Protein AF-A0A7J4EMF1-F1 (afdb_monomer_lite)

Foldseek 3Di:
DQQWDDQLLLLVLLQVLCVVLVKHKDAQPDQVNDGFGIWIDDPHAIATEHEEEEDPVVQVVSVVSQVVVCVSVVHQWYKYWYHYNVRGRDPADSVRSSCCSQAPFTFMATGHQQDGATDRGGNSVVSVVVSVSVVVVDGDDHDPVRVVVVLLVQLVVQLVVVVVVVVVVNCPVLLCVQPVCLPVVLVVDPDDPVRSVVVSVVSSSVSSSVSSNVVSVVVVVLVLCVVVLVDLLVVLVVVVVVVVVVDPDDPVVVQVSLQCSFAPAGAEEDLDLVSQLSVQVSSCVVDVVHDHQAGRTKNDPLLCVLVDPALQVFDKFAKFDPDDDPPVPPDDDPDPDRDRGIGDQHNVGIHHMDTQHAHLEEEDEWDQDQLVPDDPVVLVVLVVSVQQCQQANSRDGRVSSVLSSNVSRHDVNGYYHYDYDPCCVDDPNNVRNNVSCVVRHDDDDDDADDPDRDPCPVSPD

Radius of gyration: 28.95 Å; chains: 1; bounding box: 84×47×82 Å

Secondary structure (DSSP, 8-state):
------GGGGHHHHHHHHHHTT-EEEES--BTTB--SEEEEETTEEEEEEEEESSTHHHHHHHHHHHHHHHHHT--EEEEEEE-GGGGG----HHHHHHHHHHSEEEEEEESSS-EE--EEEHHHHHHHHHHHHHHT-PPPPPHHHHHHHHHHHHHHHHHHHHHHHTTTTTHHHHHHHHS-HHHHHHSS---HHHHHHHHHHHHHHHHHHHHHHHHHHHHHHHHHHTT-HHHHHHHHHHHHHHHHHS---HHHHHHHHHIIIIII--EEES-HHHHHHHHHHHHGGGTTS------EEE--GGGGGGSS-GGG-EEEPBP-------SS--S----------EEE-TTS-PPPEEE--EEEEEE------GGGS-HHHHHHHHH-TTTHHHH-TTS-HHHHHHHHHHHHEEEEEEEEE---GGGGSSSTTHHHHHHHHHH---------SS-S-TTGGG--

Sequence (461 aa):
MTEKITERALYAPIINYLEYQGFKGIQEVSIEKKYPDVVFWYESIKFIIQVKIGKHKKLLEGIVDAYEHAKLANTENIIVLLYPPEIRKSLIKAEDLKTFALECEIESIILTEYWKDSPKIKVQDLFKELRNKIERKEKEIPSLEFVVGTLRESISSISELLRGYASKGDIKDAINLVVRRFDLFLALGELDTKKKKKAEKKLQYAAIDLTSYLLVNQILFYHIYSALSKLLVSAYRRKFDLYKQIQKLDPRNIEKMHKKFVEEDLTGSDIMPFASHLTAVNLCAQTINVTTNFLRIAVFDSLDFSKYPNIKSGIPVNTFNKTIQSTLFKSAINNNELNELKGAVNSNGKGESFKIYRVDTLIMNPPFTDREKMPSDYREKLKEYSKLIPRCGGQINLWGYFLALADDLVKNNGKIGAVIPINIFRGSATEKIRNYILENYKIRYIVKTTKELGFSEDSAF

pLDDT: mean 79.55, std 15.08, range [25.73, 97.0]

Structure (mmCIF, N/CA/C/O backbone):
data_AF-A0A7J4EMF1-F1
#
_entry.id   AF-A0A7J4EMF1-F1
#
loop_
_atom_site.group_PDB
_atom_site.id
_atom_site.type_symbol
_atom_site.label_atom_id
_atom_site.label_alt_id
_atom_site.label_comp_id
_atom_site.label_asym_id
_atom_site.label_entity_id
_atom_site.label_seq_id
_atom_site.pdbx_PDB_ins_code
_atom_site.Cartn_x
_atom_site.Cartn_y
_atom_site.Cartn_z
_atom_site.occupancy
_atom_site.B_iso_or_equiv
_atom_site.auth_seq_id
_atom_site.auth_comp_id
_atom_site.auth_asym_id
_atom_site.auth_atom_id
_atom_site.pdbx_PDB_model_num
ATOM 1 N N . MET A 1 1 ? -38.058 -8.478 36.555 1.00 45.91 1 MET A N 1
ATOM 2 C CA . MET A 1 1 ? -37.161 -8.416 35.381 1.00 45.91 1 MET A CA 1
ATOM 3 C C . MET A 1 1 ? -36.917 -6.950 35.076 1.00 45.91 1 MET A C 1
ATOM 5 O O . MET A 1 1 ? -37.885 -6.208 35.045 1.00 45.91 1 MET A O 1
ATOM 9 N N . THR A 1 2 ? -35.665 -6.505 34.964 1.00 51.62 2 THR A N 1
ATOM 10 C CA . THR A 1 2 ? -35.352 -5.117 34.591 1.00 51.62 2 THR A CA 1
ATOM 11 C C . THR A 1 2 ? -35.288 -5.024 33.071 1.00 51.62 2 THR A C 1
ATOM 13 O O . THR A 1 2 ? -34.330 -5.492 32.459 1.00 51.62 2 THR A O 1
ATOM 16 N N . GLU A 1 3 ? -36.335 -4.474 32.461 1.00 62.16 3 GLU A N 1
ATOM 17 C CA . GLU A 1 3 ? -36.340 -4.127 31.039 1.00 62.16 3 GLU A CA 1
ATOM 18 C C . GLU A 1 3 ? -35.242 -3.084 30.780 1.00 62.16 3 GLU A C 1
ATOM 20 O O . GLU A 1 3 ? -35.089 -2.129 31.542 1.00 62.16 3 GLU A O 1
ATOM 25 N N . LYS A 1 4 ? -34.416 -3.303 29.753 1.00 69.44 4 LYS A N 1
ATOM 26 C CA . LYS A 1 4 ? -33.316 -2.405 29.377 1.00 69.44 4 LYS A CA 1
ATOM 27 C C . LYS A 1 4 ? -33.389 -2.108 27.893 1.00 69.44 4 LYS A C 1
ATOM 29 O O . LYS A 1 4 ? -33.519 -3.028 27.086 1.00 69.44 4 LYS A O 1
ATOM 34 N N . ILE A 1 5 ? -33.211 -0.840 27.540 1.00 75.88 5 ILE A N 1
ATOM 35 C CA . ILE A 1 5 ? -33.063 -0.430 26.146 1.00 75.88 5 ILE A CA 1
ATOM 36 C C . ILE A 1 5 ? -31.765 -1.028 25.594 1.00 75.88 5 ILE A C 1
ATOM 38 O O . ILE A 1 5 ? -30.694 -0.936 26.207 1.00 75.88 5 ILE A O 1
ATOM 42 N N . THR A 1 6 ? -31.885 -1.673 24.438 1.00 84.12 6 THR A N 1
ATOM 43 C CA . THR A 1 6 ? -30.765 -2.204 23.656 1.00 84.12 6 THR A CA 1
ATOM 44 C C . THR A 1 6 ? -30.587 -1.363 22.403 1.00 84.12 6 THR A C 1
ATOM 46 O O . THR A 1 6 ? -31.510 -0.668 21.987 1.00 84.12 6 THR A O 1
ATOM 49 N N . GLU A 1 7 ? -29.420 -1.455 21.774 1.00 84.62 7 GLU A N 1
ATOM 50 C CA . GLU A 1 7 ? -29.130 -0.811 20.493 1.00 84.62 7 GLU A CA 1
ATOM 51 C C . GLU A 1 7 ? -30.245 -1.076 19.463 1.00 84.62 7 GLU A C 1
ATOM 53 O O . GLU A 1 7 ? -30.740 -0.142 18.839 1.00 84.62 7 GLU A O 1
ATOM 58 N N . ARG A 1 8 ? -30.739 -2.321 19.388 1.00 84.56 8 ARG A N 1
ATOM 59 C CA . ARG A 1 8 ? -31.816 -2.739 18.473 1.00 84.56 8 ARG A CA 1
ATOM 60 C C . ARG A 1 8 ? -33.129 -1.989 18.654 1.00 84.56 8 ARG A C 1
ATOM 62 O O . ARG A 1 8 ? -33.849 -1.781 17.682 1.00 84.56 8 ARG A O 1
ATOM 69 N N . ALA A 1 9 ? -33.444 -1.572 19.878 1.00 84.06 9 ALA A N 1
ATOM 70 C CA . ALA A 1 9 ? -34.668 -0.823 20.149 1.00 84.06 9 ALA A CA 1
ATOM 71 C C . ALA A 1 9 ? -34.657 0.572 19.492 1.00 84.06 9 ALA A C 1
ATOM 73 O O . ALA A 1 9 ? -35.715 1.153 19.274 1.00 84.06 9 ALA A O 1
ATOM 74 N N . LEU A 1 10 ? -33.476 1.098 19.144 1.00 87.50 10 LEU A N 1
ATOM 75 C CA . LEU A 1 10 ? -33.309 2.419 18.533 1.00 87.50 10 LEU A CA 1
ATOM 76 C C . LEU A 1 10 ? -33.444 2.391 17.004 1.00 87.50 10 LEU A C 1
ATOM 78 O O . LEU A 1 10 ? -33.640 3.440 16.395 1.00 87.50 10 LEU A O 1
ATOM 82 N N . TYR A 1 11 ? -33.382 1.215 16.371 1.00 88.06 11 TYR A N 1
ATOM 83 C CA . TYR A 1 11 ? -33.340 1.106 14.908 1.00 88.06 11 TYR A CA 1
ATOM 84 C C . TYR A 1 11 ? -34.652 1.545 14.260 1.00 88.06 11 TYR A C 1
ATOM 86 O O . TYR A 1 11 ? -34.637 2.359 13.341 1.00 88.06 11 TYR A O 1
ATOM 94 N N . ALA A 1 12 ? -35.793 1.064 14.763 1.00 86.56 12 ALA A N 1
ATOM 95 C CA . ALA A 1 12 ? -37.096 1.392 14.187 1.00 86.56 12 ALA A CA 1
ATOM 96 C C . ALA A 1 12 ? -37.415 2.904 14.241 1.00 86.56 12 ALA A C 1
ATOM 98 O O . ALA A 1 12 ? -37.794 3.456 13.206 1.00 86.56 12 ALA A O 1
ATOM 99 N N . PRO A 1 13 ? -37.212 3.623 15.368 1.00 88.81 13 PRO A N 1
ATOM 100 C CA . PRO A 1 13 ? -37.339 5.082 15.394 1.00 88.81 13 PRO A CA 1
ATOM 101 C C . PRO A 1 13 ? -36.461 5.808 14.366 1.00 88.81 13 PRO A C 1
ATOM 103 O O . PRO A 1 13 ? -36.938 6.738 13.715 1.00 88.81 13 PRO A O 1
ATOM 106 N N . ILE A 1 14 ? -35.206 5.375 14.204 1.00 90.12 14 ILE A N 1
ATOM 107 C CA . ILE A 1 14 ? -34.255 5.967 13.255 1.00 90.12 14 ILE A CA 1
ATOM 108 C C . ILE A 1 14 ? -34.711 5.729 11.810 1.00 90.12 14 ILE A C 1
ATOM 110 O O . ILE A 1 14 ? -34.756 6.674 11.028 1.00 90.12 14 ILE A O 1
ATOM 114 N N . ILE A 1 15 ? -35.092 4.497 11.459 1.00 87.75 15 ILE A N 1
ATOM 115 C CA . ILE A 1 15 ? -35.541 4.132 10.105 1.00 87.75 15 ILE A CA 1
ATOM 116 C C . ILE A 1 15 ? -36.797 4.911 9.719 1.00 87.75 15 ILE A C 1
ATOM 118 O O . ILE A 1 15 ? -36.819 5.542 8.666 1.00 87.75 15 ILE A O 1
ATOM 122 N N . ASN A 1 16 ? -37.799 4.950 10.599 1.00 89.00 16 ASN A N 1
ATOM 123 C CA . ASN A 1 16 ? -39.033 5.698 10.349 1.00 89.00 16 ASN A CA 1
ATOM 124 C C . ASN A 1 16 ? -38.755 7.189 10.103 1.00 89.00 16 ASN A C 1
ATOM 126 O O . ASN A 1 16 ? -39.428 7.839 9.304 1.00 89.00 16 ASN A O 1
ATOM 130 N N . TYR A 1 17 ? -37.765 7.754 10.799 1.00 91.06 17 TYR A N 1
ATOM 131 C CA . TYR A 1 17 ? -37.377 9.144 10.602 1.00 91.06 17 TYR A CA 1
ATOM 132 C C . TYR A 1 17 ? -36.578 9.363 9.310 1.00 91.06 17 TYR A C 1
ATOM 134 O O . TYR A 1 17 ? -36.794 10.360 8.626 1.00 91.06 17 TYR A O 1
ATOM 142 N N . LEU A 1 18 ? -35.700 8.428 8.941 1.00 90.19 18 LEU A N 1
ATOM 143 C CA . LEU A 1 18 ? -35.013 8.433 7.648 1.00 90.19 18 LEU A CA 1
ATOM 144 C C . LEU A 1 18 ? -36.022 8.408 6.491 1.00 90.19 18 LEU A C 1
ATOM 146 O O . LEU A 1 18 ? -35.920 9.224 5.577 1.00 90.19 18 LEU A O 1
ATOM 150 N N . GLU A 1 19 ? -37.036 7.545 6.563 1.00 89.38 19 GLU A N 1
ATOM 151 C CA . GLU A 1 19 ? -38.122 7.492 5.577 1.00 89.38 19 GLU A CA 1
ATOM 152 C C . GLU A 1 19 ? -38.899 8.808 5.499 1.00 89.38 19 GLU A C 1
ATOM 154 O O . GLU A 1 19 ? -39.134 9.326 4.408 1.00 89.38 19 GLU A O 1
ATOM 159 N N . TYR A 1 20 ? -39.220 9.409 6.650 1.00 88.62 20 TYR A N 1
ATOM 160 C CA . TYR A 1 20 ? -39.846 10.732 6.710 1.00 88.62 20 TYR A CA 1
ATOM 161 C C . TYR A 1 20 ? -38.983 11.831 6.063 1.00 88.62 20 TYR A C 1
ATOM 163 O O . TYR A 1 20 ? -39.511 12.748 5.435 1.00 88.62 20 TYR A O 1
ATOM 171 N N . GLN A 1 21 ? -37.655 11.739 6.173 1.00 87.12 21 GLN A N 1
ATOM 172 C CA . GLN A 1 21 ? -36.718 12.657 5.518 1.00 87.12 21 GLN A CA 1
ATOM 173 C C . GLN A 1 21 ? -36.520 12.363 4.018 1.00 87.12 21 GLN A C 1
ATOM 175 O O . GLN A 1 21 ? -35.805 13.109 3.354 1.00 87.12 21 GLN A O 1
ATOM 180 N N . GLY A 1 22 ? -37.164 11.334 3.458 1.00 85.00 22 GLY A N 1
ATOM 181 C CA . GLY A 1 22 ? -37.084 10.985 2.035 1.00 85.00 22 GLY A CA 1
ATOM 182 C C . GLY A 1 22 ? -35.979 9.984 1.683 1.00 85.00 22 GLY A C 1
ATOM 183 O O . GLY A 1 22 ? -35.764 9.697 0.504 1.00 85.00 22 GLY A O 1
ATOM 184 N N . PHE A 1 23 ? -35.292 9.424 2.679 1.00 89.62 23 PHE A N 1
ATOM 185 C CA . PHE A 1 23 ? -34.399 8.286 2.479 1.00 89.62 23 PHE A CA 1
ATOM 186 C C . PHE A 1 23 ? -35.209 6.989 2.334 1.00 89.62 23 PHE A C 1
ATOM 188 O O . PHE A 1 23 ? -36.348 6.890 2.776 1.00 89.62 23 PHE A O 1
ATOM 195 N N . LYS A 1 24 ? -34.615 5.951 1.746 1.00 84.56 24 LYS A N 1
ATOM 196 C CA . LYS A 1 24 ? -35.160 4.583 1.774 1.00 84.56 24 LYS A CA 1
ATOM 197 C C . LYS A 1 24 ? -34.333 3.769 2.762 1.00 84.56 24 LYS A C 1
ATOM 199 O O . LYS A 1 24 ? -33.126 3.694 2.572 1.00 84.56 24 LYS A O 1
ATOM 204 N N . GLY A 1 25 ? -34.925 3.198 3.809 1.00 69.44 25 GLY A N 1
ATOM 205 C CA . GLY A 1 25 ? -34.206 2.433 4.839 1.00 69.44 25 GLY A CA 1
ATOM 206 C C . GLY A 1 25 ? -34.596 0.955 4.857 1.00 69.44 25 GLY A C 1
ATOM 207 O O . GLY A 1 25 ? -35.738 0.616 4.575 1.00 69.44 25 GLY A O 1
ATOM 208 N N . ILE A 1 26 ? -33.655 0.062 5.181 1.00 66.69 26 ILE A N 1
ATOM 209 C CA . ILE A 1 26 ? -33.923 -1.359 5.460 1.00 66.69 26 ILE A CA 1
ATOM 210 C C . ILE A 1 26 ? -33.135 -1.779 6.714 1.00 66.69 26 ILE A C 1
ATOM 212 O O . ILE A 1 26 ? -31.954 -1.453 6.863 1.00 66.69 26 ILE A O 1
ATOM 216 N N . GLN A 1 27 ? -33.789 -2.519 7.615 1.00 59.22 27 GLN A N 1
ATOM 217 C CA . GLN A 1 27 ? -33.177 -3.110 8.812 1.00 59.22 27 GLN A CA 1
ATOM 218 C C . GLN A 1 27 ? -32.543 -4.477 8.499 1.00 59.22 27 GLN A C 1
ATOM 220 O O . GLN A 1 27 ? -33.089 -5.230 7.698 1.00 59.22 27 GLN A O 1
ATOM 225 N N . GLU A 1 28 ? -31.429 -4.819 9.164 1.00 51.25 28 GLU A N 1
ATOM 226 C CA . GLU A 1 28 ? -30.860 -6.183 9.192 1.00 51.25 28 GLU A CA 1
ATOM 227 C C . GLU A 1 28 ? -30.710 -6.843 7.802 1.00 51.25 28 GLU A C 1
ATOM 229 O O . GLU A 1 28 ? -31.092 -7.994 7.575 1.00 51.25 28 GLU A O 1
ATOM 234 N N . VAL A 1 29 ? -30.107 -6.132 6.844 1.00 52.78 29 VAL A N 1
ATOM 235 C CA . VAL A 1 29 ? -29.760 -6.738 5.552 1.00 52.78 29 VAL A CA 1
ATOM 236 C C . VAL A 1 29 ? -28.711 -7.826 5.793 1.00 52.78 29 VAL A C 1
ATOM 238 O O . VAL A 1 29 ? -27.606 -7.539 6.248 1.00 52.78 29 VAL A O 1
ATOM 241 N N . SER A 1 30 ? -29.030 -9.081 5.467 1.00 46.91 30 SER A N 1
ATOM 242 C CA . SER A 1 30 ? -28.026 -10.146 5.419 1.00 46.91 30 SER A CA 1
ATOM 243 C C . SER A 1 30 ? -27.048 -9.824 4.287 1.00 46.91 30 SER A C 1
ATOM 245 O O . SER A 1 30 ? -27.386 -9.974 3.110 1.00 46.91 30 SER A O 1
ATOM 247 N N . ILE A 1 31 ? -25.835 -9.399 4.633 1.00 51.31 31 ILE A N 1
ATOM 248 C CA . ILE A 1 31 ? -24.737 -9.263 3.677 1.00 51.31 31 ILE A CA 1
ATOM 249 C C . ILE A 1 31 ? -23.694 -10.305 4.069 1.00 51.31 31 ILE A C 1
ATOM 251 O O . ILE A 1 31 ? -23.018 -10.171 5.085 1.00 51.31 31 ILE A O 1
ATOM 255 N N . GLU A 1 32 ? -23.629 -11.403 3.311 1.00 50.44 32 GLU A N 1
ATOM 256 C CA . GLU A 1 32 ? -22.646 -12.482 3.506 1.00 50.44 32 GLU A CA 1
ATOM 257 C C . GLU A 1 32 ? -22.497 -12.970 4.971 1.00 50.44 32 GLU A C 1
ATOM 259 O O . GLU A 1 32 ? -21.395 -13.259 5.433 1.00 50.44 32 GLU A O 1
ATOM 264 N N . LYS A 1 33 ? -23.618 -13.117 5.703 1.00 47.31 33 LYS A N 1
ATOM 265 C CA . LYS A 1 33 ? -23.703 -13.584 7.111 1.00 47.31 33 LYS A CA 1
ATOM 266 C C . LYS A 1 33 ? -23.277 -12.577 8.201 1.00 47.31 33 LYS A C 1
ATOM 268 O O . LYS A 1 33 ? -23.145 -12.982 9.357 1.00 47.31 33 LYS A O 1
ATOM 273 N N . LYS A 1 34 ? -23.116 -11.287 7.882 1.00 52.88 34 LYS A N 1
ATOM 274 C CA . LYS A 1 34 ? -23.030 -10.180 8.859 1.00 52.88 34 LYS A CA 1
ATOM 275 C C . LYS A 1 34 ? -24.180 -9.184 8.649 1.00 52.88 34 LYS A C 1
ATOM 277 O O . LYS A 1 34 ? -24.686 -9.053 7.535 1.00 52.88 34 LYS A O 1
ATOM 282 N N . TYR A 1 35 ? -24.599 -8.518 9.726 1.00 62.06 35 TYR A N 1
ATOM 283 C CA . TYR A 1 35 ? -25.778 -7.647 9.756 1.00 62.06 35 TYR A CA 1
ATOM 284 C C . TYR A 1 35 ? -25.372 -6.237 10.213 1.00 62.06 35 TYR A C 1
ATOM 286 O O . TYR A 1 35 ? -25.154 -6.052 11.412 1.00 62.06 35 TYR A O 1
ATOM 294 N N . PRO A 1 36 ? -25.252 -5.248 9.305 1.00 65.62 36 PRO A N 1
ATOM 295 C CA . PRO A 1 36 ? -25.230 -3.846 9.714 1.00 65.62 36 PRO A CA 1
ATOM 296 C C . PRO A 1 36 ? -26.509 -3.481 10.466 1.00 65.62 36 PRO A C 1
ATOM 298 O O . PRO A 1 36 ? -27.580 -4.009 10.155 1.00 65.62 36 PRO A O 1
ATOM 301 N N . ASP A 1 37 ? -26.399 -2.551 11.418 1.00 76.50 37 ASP A N 1
ATOM 302 C CA . ASP A 1 37 ? -27.540 -2.139 12.241 1.00 76.50 37 ASP A CA 1
ATOM 303 C C . ASP A 1 37 ? -28.650 -1.532 11.370 1.00 76.50 37 ASP A C 1
ATOM 305 O O . ASP A 1 37 ? -29.799 -1.974 11.424 1.00 76.50 37 ASP A O 1
ATOM 309 N N . VAL A 1 38 ? -28.299 -0.555 10.522 1.00 85.06 38 VAL A N 1
ATOM 310 C CA . VAL A 1 38 ? -29.218 0.047 9.543 1.00 85.06 38 VAL A CA 1
ATOM 311 C C . VAL A 1 38 ? -28.485 0.323 8.230 1.00 85.06 38 VAL A C 1
ATOM 313 O O . VAL A 1 38 ? -27.382 0.874 8.222 1.00 85.06 38 VAL A O 1
ATOM 316 N N . VAL A 1 39 ? -29.122 -0.024 7.107 1.00 86.75 39 VAL A N 1
ATOM 317 C CA . VAL A 1 39 ? -28.683 0.350 5.755 1.00 86.75 39 VAL A CA 1
ATOM 318 C C . VAL A 1 39 ? -29.741 1.251 5.143 1.00 86.75 39 VAL A C 1
ATOM 320 O O . VAL A 1 39 ? -30.928 0.931 5.191 1.00 86.75 39 VAL A O 1
ATOM 323 N N . PHE A 1 40 ? -29.330 2.369 4.556 1.00 91.19 40 PHE A N 1
ATOM 324 C CA . PHE A 1 40 ? -30.272 3.278 3.912 1.00 91.19 40 PHE A CA 1
ATOM 325 C C . PHE A 1 40 ? -29.695 3.914 2.648 1.00 91.19 40 PHE A C 1
ATOM 327 O O . PHE A 1 40 ? -28.493 3.848 2.386 1.00 91.19 40 PHE A O 1
ATOM 334 N N . TRP A 1 41 ? -30.574 4.503 1.842 1.00 90.06 41 TRP A N 1
ATOM 335 C CA . TRP A 1 41 ? -30.249 5.104 0.557 1.00 90.06 41 TRP A CA 1
ATOM 336 C C . TRP A 1 41 ? -30.880 6.479 0.401 1.00 90.06 41 TRP A C 1
ATOM 338 O O . TRP A 1 41 ? -32.027 6.694 0.794 1.00 90.06 41 TRP A O 1
ATOM 348 N N . TYR A 1 42 ? -30.153 7.369 -0.266 1.00 88.94 42 TYR A N 1
ATOM 349 C CA . TYR A 1 42 ? -30.708 8.563 -0.892 1.00 88.94 42 TYR A CA 1
ATOM 350 C C . TYR A 1 42 ? -30.409 8.493 -2.384 1.00 88.94 42 TYR A C 1
ATOM 352 O O . TYR A 1 42 ? -29.244 8.419 -2.774 1.00 88.94 42 TYR A O 1
ATOM 360 N N . GLU A 1 43 ? -31.447 8.457 -3.219 1.00 85.19 43 GLU A N 1
ATOM 361 C CA . GLU A 1 43 ? -31.318 8.175 -4.655 1.00 85.19 43 GLU A CA 1
ATOM 362 C C . GLU A 1 43 ? -30.512 6.884 -4.927 1.00 85.19 43 GLU A C 1
ATOM 364 O O . GLU A 1 43 ? -31.017 5.782 -4.713 1.00 85.19 43 GLU A O 1
ATOM 369 N N . SER A 1 44 ? -29.264 7.013 -5.394 1.00 85.44 44 SER A N 1
ATOM 370 C CA . SER A 1 44 ? -28.337 5.908 -5.680 1.00 85.44 44 SER A CA 1
ATOM 371 C C . SER A 1 44 ? -27.218 5.754 -4.640 1.00 85.44 44 SER A C 1
ATOM 373 O O . SER A 1 44 ? -26.459 4.784 -4.690 1.00 85.44 44 SER A O 1
ATOM 375 N N . ILE A 1 45 ? -27.126 6.673 -3.675 1.00 88.50 45 ILE A N 1
ATOM 376 C CA . ILE A 1 45 ? -26.065 6.709 -2.669 1.00 88.50 45 ILE A CA 1
ATOM 377 C C . ILE A 1 45 ? -26.485 5.839 -1.486 1.00 88.50 45 ILE A C 1
ATOM 379 O O . ILE A 1 45 ? -27.546 6.046 -0.898 1.00 88.50 45 ILE A O 1
ATOM 383 N N . LYS A 1 46 ? -25.653 4.853 -1.140 1.00 90.88 46 LYS A N 1
ATOM 384 C CA . LYS A 1 46 ? -25.882 3.910 -0.035 1.00 90.88 46 LYS A CA 1
ATOM 385 C C . LYS A 1 46 ? -25.106 4.335 1.209 1.00 90.88 46 LYS A C 1
ATOM 387 O O . LYS A 1 46 ? -23.928 4.659 1.089 1.00 90.88 46 LYS A O 1
ATOM 392 N N . PHE A 1 47 ? -25.716 4.215 2.383 1.00 92.94 47 PHE A N 1
ATOM 393 C CA . PHE A 1 47 ? -25.152 4.558 3.687 1.00 92.94 47 PHE A CA 1
ATOM 394 C C . PHE A 1 47 ? -25.288 3.398 4.681 1.00 92.94 47 PHE A C 1
ATOM 396 O O . PHE A 1 47 ? -26.260 2.638 4.634 1.00 92.94 47 PHE A O 1
ATOM 403 N N . ILE A 1 48 ? -24.325 3.291 5.598 1.00 92.62 48 ILE A N 1
ATOM 404 C CA . ILE A 1 48 ? -24.330 2.345 6.721 1.00 92.62 48 ILE A CA 1
ATOM 405 C C . ILE A 1 48 ? -24.360 3.120 8.033 1.00 92.62 48 ILE A C 1
ATOM 407 O O . ILE A 1 48 ? -23.538 4.010 8.241 1.00 92.62 48 ILE A O 1
ATOM 411 N N . ILE A 1 49 ? -25.270 2.745 8.932 1.00 92.88 49 ILE A N 1
ATOM 412 C CA . ILE A 1 49 ? -25.296 3.242 10.310 1.00 92.88 49 ILE A CA 1
ATOM 413 C C . ILE A 1 49 ? -24.875 2.119 11.246 1.00 92.88 49 ILE A C 1
ATOM 415 O O . ILE A 1 49 ? -25.364 0.994 11.133 1.00 92.88 49 ILE A O 1
ATOM 419 N N . GLN A 1 50 ? -24.025 2.456 12.210 1.00 93.69 50 GLN A N 1
ATOM 420 C CA . GLN A 1 50 ? -23.748 1.632 13.375 1.00 93.69 50 GLN A CA 1
ATOM 421 C C . GLN A 1 50 ? -24.150 2.389 14.640 1.00 93.69 50 GLN A C 1
ATOM 423 O O . GLN A 1 50 ? -23.678 3.495 14.898 1.00 93.69 50 GLN A O 1
ATOM 428 N N . VAL A 1 51 ? -25.010 1.784 15.450 1.00 93.00 51 VAL A N 1
ATOM 429 C CA . VAL A 1 51 ? -25.477 2.353 16.712 1.00 93.00 51 VAL A CA 1
ATOM 430 C C . VAL A 1 51 ? -24.745 1.673 17.859 1.00 93.00 51 VAL A C 1
ATOM 432 O O . VAL A 1 51 ? -24.646 0.447 17.928 1.00 93.00 51 VAL A O 1
ATOM 435 N N . LYS A 1 52 ? -24.234 2.468 18.794 1.00 93.75 52 LYS A N 1
ATOM 436 C CA . LYS A 1 52 ? -23.600 1.990 20.022 1.00 93.75 52 LYS A CA 1
ATOM 437 C C . LYS A 1 52 ? -24.196 2.710 21.220 1.00 93.75 52 LYS A C 1
ATOM 439 O O . LYS A 1 52 ? -24.562 3.877 21.133 1.00 93.75 52 LYS A O 1
ATOM 444 N N . ILE A 1 53 ? -24.250 2.028 22.361 1.00 90.88 53 ILE A N 1
ATOM 445 C CA . ILE A 1 53 ? -24.592 2.649 23.642 1.00 90.88 53 ILE A CA 1
ATOM 446 C C . ILE A 1 53 ? -23.417 2.484 24.604 1.00 90.88 53 ILE A C 1
ATOM 448 O O . ILE A 1 53 ? -23.043 1.357 24.945 1.00 90.88 53 ILE A O 1
ATOM 452 N N . GLY A 1 54 ? -22.860 3.588 25.102 1.00 91.50 54 GLY A N 1
ATOM 453 C CA . GLY A 1 54 ? -21.789 3.529 26.092 1.00 91.50 54 GLY A CA 1
ATOM 454 C C . GLY A 1 54 ? -20.919 4.777 26.169 1.00 91.50 54 GLY A C 1
ATOM 455 O O . GLY A 1 54 ? -21.337 5.876 25.839 1.00 91.50 54 GLY A O 1
ATOM 456 N N . LYS A 1 55 ? -19.691 4.592 26.663 1.00 89.00 55 LYS A N 1
ATOM 457 C CA . LYS A 1 55 ? -18.681 5.657 26.755 1.00 89.00 55 LYS A CA 1
ATOM 458 C C . LYS A 1 55 ? -17.983 5.863 25.411 1.00 89.00 55 LYS A C 1
ATOM 460 O O . LYS A 1 55 ? -17.945 4.937 24.608 1.00 89.00 55 LYS A O 1
ATOM 465 N N . HIS A 1 56 ? -17.318 7.007 25.258 1.00 83.94 56 HIS A N 1
ATOM 466 C CA . HIS A 1 56 ? -16.574 7.436 24.067 1.00 83.94 56 HIS A CA 1
ATOM 467 C C . HIS A 1 56 ? -15.765 6.331 23.349 1.00 83.94 56 HIS A C 1
ATOM 469 O O . HIS A 1 56 ? -15.843 6.206 22.135 1.00 83.94 56 HIS A O 1
ATOM 475 N N . LYS A 1 57 ? -15.090 5.422 24.075 1.00 80.75 57 LYS A N 1
ATOM 476 C CA . LYS A 1 57 ? -14.361 4.271 23.490 1.00 80.75 57 LYS A CA 1
ATOM 477 C C . LYS A 1 57 ? -15.199 3.411 22.521 1.00 80.75 57 LYS A C 1
ATOM 479 O O . LYS A 1 57 ? -14.651 2.794 21.612 1.00 80.75 57 LYS A O 1
ATOM 484 N N . LYS A 1 58 ? -16.524 3.373 22.699 1.00 86.88 58 LYS A N 1
ATOM 485 C CA . LYS A 1 58 ? -17.459 2.659 21.822 1.00 86.88 58 LYS A CA 1
ATOM 486 C C . LYS A 1 58 ? -17.606 3.288 20.433 1.00 86.88 58 LYS A C 1
ATOM 488 O O . LYS A 1 58 ? -18.027 2.570 19.533 1.00 86.88 58 LYS A O 1
ATOM 493 N N . LEU A 1 59 ? -17.237 4.558 20.234 1.00 85.88 59 LEU A N 1
ATOM 494 C CA . LEU A 1 59 ? -17.189 5.174 18.901 1.00 85.88 59 LEU A CA 1
ATOM 495 C C . LEU A 1 59 ? -16.173 4.470 18.010 1.00 85.88 59 LEU A C 1
ATOM 497 O O . LEU A 1 59 ? -16.531 4.049 16.918 1.00 85.88 59 LEU A O 1
ATOM 501 N N . LEU A 1 60 ? -14.946 4.264 18.499 1.00 80.75 60 LEU A N 1
ATOM 502 C CA . LEU A 1 60 ? -13.894 3.577 17.741 1.00 80.75 60 LEU A CA 1
ATOM 503 C C . LEU A 1 60 ? -14.299 2.143 17.378 1.00 80.75 60 LEU A C 1
ATOM 505 O O . LEU A 1 60 ? -14.111 1.724 16.240 1.00 80.75 60 LEU A O 1
ATOM 509 N N . GLU A 1 61 ? -14.910 1.409 18.315 1.00 84.88 61 GLU A N 1
ATOM 510 C CA . GLU A 1 61 ? -15.487 0.084 18.028 1.00 84.88 61 GLU A CA 1
ATOM 511 C C . GLU A 1 61 ? -16.574 0.174 16.943 1.00 84.88 61 GLU A C 1
ATOM 513 O O . GLU A 1 61 ? -16.594 -0.627 16.013 1.00 84.88 61 GLU A O 1
ATOM 518 N N . GLY A 1 62 ? -17.447 1.183 17.026 1.00 87.81 62 GLY A N 1
ATOM 519 C CA . GLY A 1 62 ? -18.482 1.437 16.028 1.00 87.81 62 GLY A CA 1
ATOM 520 C C . GLY A 1 62 ? -17.933 1.762 14.638 1.00 87.81 62 GLY A C 1
ATOM 521 O O . GLY A 1 62 ? -18.494 1.278 13.661 1.00 87.81 62 GLY A O 1
ATOM 522 N N . ILE A 1 63 ? -16.830 2.512 14.533 1.00 88.56 63 ILE A N 1
ATOM 523 C CA . ILE A 1 63 ? -16.170 2.805 13.249 1.00 88.56 63 ILE A CA 1
ATOM 524 C C . ILE A 1 63 ? -15.652 1.519 12.612 1.00 88.56 63 ILE A C 1
ATOM 526 O O . ILE A 1 63 ? -15.867 1.304 11.422 1.00 88.56 63 ILE A O 1
ATOM 530 N N . VAL A 1 64 ? -14.973 0.668 13.389 1.00 85.94 64 VAL A N 1
ATOM 531 C CA . VAL A 1 64 ? -14.417 -0.597 12.885 1.00 85.94 64 VAL A CA 1
ATOM 532 C C . VAL A 1 64 ? -15.534 -1.494 12.351 1.00 85.94 64 VAL A C 1
ATOM 534 O O . VAL A 1 64 ? -15.445 -1.960 11.215 1.00 85.94 64 VAL A O 1
ATOM 537 N N . ASP A 1 65 ? -16.611 -1.665 13.122 1.00 87.06 65 ASP A N 1
ATOM 538 C CA . ASP A 1 65 ? -17.771 -2.465 12.710 1.00 87.06 65 ASP A CA 1
ATOM 539 C C . ASP A 1 65 ? -18.431 -1.894 11.446 1.00 87.06 65 ASP A C 1
ATOM 541 O O . ASP A 1 65 ? -18.703 -2.615 10.482 1.00 87.06 65 ASP A O 1
ATOM 545 N N . ALA A 1 66 ? -18.649 -0.577 11.415 1.00 89.12 66 ALA A N 1
ATOM 546 C CA . ALA A 1 66 ? -19.272 0.080 10.279 1.00 89.12 66 ALA A CA 1
ATOM 547 C C . ALA A 1 66 ? -18.403 0.008 9.015 1.00 89.12 66 ALA A C 1
ATOM 549 O O . ALA A 1 66 ? -18.937 -0.177 7.923 1.00 89.12 66 ALA A O 1
ATOM 550 N N . TYR A 1 67 ? -17.077 0.088 9.150 1.00 87.00 67 TYR A N 1
ATOM 551 C CA . TYR A 1 67 ? -16.132 -0.054 8.043 1.00 87.00 67 TYR A CA 1
ATOM 552 C C . TYR A 1 67 ? -16.163 -1.457 7.428 1.00 87.00 67 TYR A C 1
ATOM 554 O O . TYR A 1 67 ? -16.198 -1.598 6.202 1.00 87.00 67 TYR A O 1
ATOM 562 N N . GLU A 1 68 ? -16.207 -2.507 8.255 1.00 83.81 68 GLU A N 1
ATOM 563 C CA . GLU A 1 68 ? -16.368 -3.878 7.760 1.00 83.81 68 GLU A CA 1
ATOM 564 C C . GLU A 1 68 ? -17.680 -4.046 6.984 1.00 83.81 68 GLU A C 1
ATOM 566 O O . GLU A 1 68 ? -17.689 -4.616 5.888 1.00 83.81 68 GLU A O 1
ATOM 571 N N . HIS A 1 69 ? -18.781 -3.515 7.520 1.00 84.81 69 HIS A N 1
ATOM 572 C CA . HIS A 1 69 ? -20.089 -3.575 6.875 1.00 84.81 69 HIS A CA 1
ATOM 573 C C . HIS A 1 69 ? -20.154 -2.760 5.577 1.00 84.81 69 HIS A C 1
ATOM 575 O O . HIS A 1 69 ? -20.703 -3.235 4.582 1.00 84.81 69 HIS A O 1
ATOM 581 N N . ALA A 1 70 ? -19.559 -1.569 5.547 1.00 85.19 70 ALA A N 1
ATOM 582 C CA . ALA A 1 70 ? -19.507 -0.709 4.369 1.00 85.19 70 ALA A CA 1
ATOM 583 C C . ALA A 1 70 ? -18.749 -1.370 3.211 1.00 85.19 70 ALA A C 1
ATOM 585 O O . ALA A 1 70 ? -19.230 -1.375 2.075 1.00 85.19 70 ALA A O 1
ATOM 586 N N . LYS A 1 71 ? -17.632 -2.046 3.514 1.00 80.56 71 LYS A N 1
ATOM 587 C CA . LYS A 1 71 ? -16.864 -2.821 2.531 1.00 80.56 71 LYS A CA 1
ATOM 588 C C . LYS A 1 71 ? -17.685 -3.952 1.908 1.00 80.56 71 LYS A C 1
ATOM 590 O O . LYS A 1 71 ? -17.650 -4.127 0.694 1.00 80.56 71 LYS A O 1
ATOM 595 N N . LEU A 1 72 ? -18.435 -4.699 2.721 1.00 78.62 72 LEU A N 1
ATOM 596 C CA . LEU A 1 72 ? -19.333 -5.756 2.235 1.00 78.62 72 LEU A CA 1
ATOM 597 C C . LEU A 1 72 ? -20.499 -5.181 1.415 1.00 78.62 72 LEU A C 1
ATOM 599 O O . LEU A 1 72 ? -20.926 -5.770 0.425 1.00 78.62 72 LEU A O 1
ATOM 603 N N . ALA A 1 73 ? -21.001 -4.009 1.802 1.00 78.12 73 ALA A N 1
ATOM 604 C CA . ALA A 1 73 ? -22.092 -3.318 1.124 1.00 78.12 73 ALA A CA 1
ATOM 605 C C . ALA A 1 73 ? -21.658 -2.522 -0.125 1.00 78.12 73 ALA A C 1
ATOM 607 O O . ALA A 1 73 ? -22.530 -1.959 -0.802 1.00 78.12 73 ALA A O 1
ATOM 608 N N . ASN A 1 74 ? -20.355 -2.491 -0.431 1.00 81.69 74 ASN A N 1
ATOM 609 C CA . ASN A 1 74 ? -19.724 -1.696 -1.485 1.00 81.69 74 ASN A CA 1
ATOM 610 C C . ASN A 1 74 ? -20.100 -0.203 -1.407 1.00 81.69 74 ASN A C 1
ATOM 612 O O . ASN A 1 74 ? -20.606 0.375 -2.368 1.00 81.69 74 ASN A O 1
ATOM 616 N N . THR A 1 75 ? -19.910 0.395 -0.230 1.00 87.19 75 THR A N 1
ATOM 617 C CA . THR A 1 75 ? -20.060 1.836 0.008 1.00 87.19 75 THR A CA 1
ATOM 618 C C . THR A 1 75 ? -18.939 2.350 0.907 1.00 87.19 75 THR A C 1
ATOM 620 O O . THR A 1 75 ? -18.340 1.585 1.658 1.00 87.19 75 THR A O 1
ATOM 623 N N . GLU A 1 76 ? -18.679 3.651 0.842 1.00 87.81 76 GLU A N 1
ATOM 624 C CA . GLU A 1 76 ? -17.741 4.360 1.717 1.00 87.81 76 GLU A CA 1
ATOM 625 C C . GLU A 1 76 ? -18.466 5.241 2.745 1.00 87.81 76 GLU A C 1
ATOM 627 O O . GLU A 1 76 ? -17.828 5.809 3.624 1.00 87.81 76 GLU A O 1
ATOM 632 N N . ASN A 1 77 ? -19.800 5.344 2.660 1.00 93.00 77 ASN A N 1
ATOM 633 C CA . ASN A 1 77 ? -20.585 6.234 3.508 1.00 93.00 77 ASN A CA 1
ATOM 634 C C . ASN A 1 77 ? -20.978 5.556 4.823 1.00 93.00 77 ASN A C 1
ATOM 636 O O . ASN A 1 77 ? -21.883 4.715 4.864 1.00 93.00 77 ASN A O 1
ATOM 640 N N . ILE A 1 78 ? -20.312 5.959 5.898 1.00 94.88 78 ILE A N 1
ATOM 641 C CA . ILE A 1 78 ? -20.440 5.393 7.238 1.00 94.88 78 ILE A CA 1
ATOM 642 C C . ILE A 1 78 ? -20.908 6.465 8.218 1.00 94.88 78 ILE A C 1
ATOM 644 O O . ILE A 1 78 ? -20.426 7.596 8.205 1.00 94.88 78 ILE A O 1
ATOM 648 N N . ILE A 1 79 ? -21.819 6.088 9.111 1.00 95.31 79 ILE A N 1
ATOM 649 C CA . ILE A 1 79 ? -22.275 6.912 10.228 1.00 95.31 79 ILE A CA 1
ATOM 650 C C . ILE A 1 79 ? -22.247 6.061 11.497 1.00 95.31 79 ILE A C 1
ATOM 652 O O . ILE A 1 79 ? -22.818 4.973 11.543 1.00 95.31 79 ILE A O 1
ATOM 656 N N . VAL A 1 80 ? -21.606 6.557 12.549 1.00 95.31 80 VAL A N 1
ATOM 657 C CA . VAL A 1 80 ? -21.600 5.928 13.871 1.00 95.31 80 VAL A CA 1
ATOM 658 C C . VAL A 1 80 ? -22.332 6.836 14.844 1.00 95.31 80 VAL A C 1
ATOM 660 O O . VAL A 1 80 ? -21.977 8.004 14.983 1.00 95.31 80 VAL A O 1
ATOM 663 N N . LEU A 1 81 ? -23.339 6.293 15.525 1.00 95.69 81 LEU A N 1
ATOM 664 C CA . LEU A 1 81 ? -24.134 6.995 16.529 1.00 95.69 81 LEU A CA 1
ATOM 665 C C . LEU A 1 81 ? -23.819 6.408 17.908 1.00 95.69 81 LEU A C 1
ATOM 667 O O . LEU A 1 81 ? -24.108 5.234 18.156 1.00 95.69 81 LEU A O 1
ATOM 671 N N . LEU A 1 82 ? -23.238 7.201 18.810 1.00 95.25 82 LEU A N 1
ATOM 672 C CA . LEU A 1 82 ? -22.978 6.802 20.191 1.00 95.25 82 LEU A CA 1
ATOM 673 C C . LEU A 1 82 ? -23.983 7.456 21.139 1.00 95.25 82 LEU A C 1
ATOM 675 O O . LEU A 1 82 ? -23.863 8.624 21.506 1.00 95.25 82 LEU A O 1
ATOM 679 N N . TYR A 1 83 ? -24.930 6.649 21.606 1.00 93.62 83 TYR A N 1
ATOM 680 C CA . TYR A 1 83 ? -25.859 7.051 22.649 1.00 93.62 83 TYR A CA 1
ATOM 681 C C . TYR A 1 83 ? -25.221 6.962 24.043 1.00 93.62 83 TYR A C 1
ATOM 683 O O . TYR A 1 83 ? -24.470 6.016 24.335 1.00 93.62 83 TYR A O 1
ATOM 691 N N . PRO A 1 84 ? -25.568 7.901 24.939 1.00 90.75 84 PRO A N 1
ATOM 692 C CA . PRO A 1 84 ? -25.066 7.920 26.305 1.00 90.75 84 PRO A CA 1
ATOM 693 C C . PRO A 1 84 ? -25.583 6.704 27.107 1.00 90.75 84 PRO A C 1
ATOM 695 O O . PRO A 1 84 ? -26.707 6.241 26.885 1.00 90.75 84 PRO A O 1
ATOM 698 N N . PRO A 1 85 ? -24.791 6.132 28.038 1.00 86.94 85 PRO A N 1
ATOM 699 C CA . PRO A 1 85 ? -25.142 4.903 28.761 1.00 86.94 85 PRO A CA 1
ATOM 700 C C . PRO A 1 85 ? -26.419 5.019 29.610 1.00 86.94 85 PRO A C 1
ATOM 702 O O . PRO A 1 85 ? -27.038 4.002 29.936 1.00 86.94 85 PRO A O 1
ATOM 705 N N . GLU A 1 86 ? -26.817 6.241 29.958 1.00 83.44 86 GLU A N 1
ATOM 706 C CA . GLU A 1 86 ? -28.029 6.592 30.693 1.00 83.44 86 GLU A CA 1
ATOM 707 C C . GLU A 1 86 ? -29.292 6.076 29.996 1.00 83.44 86 GLU A C 1
ATOM 709 O O . GLU A 1 86 ? -30.226 5.664 30.684 1.00 83.44 86 GLU A O 1
ATOM 714 N N . ILE A 1 87 ? -29.286 5.966 28.660 1.00 81.06 87 ILE A N 1
ATOM 715 C CA . ILE A 1 87 ? -30.425 5.448 27.887 1.00 81.06 87 ILE A CA 1
ATOM 716 C C . ILE A 1 87 ? -30.824 4.027 28.307 1.00 81.06 87 ILE A C 1
ATOM 718 O O . ILE A 1 87 ? -31.991 3.662 28.243 1.00 81.06 87 ILE A O 1
ATOM 722 N N . ARG A 1 88 ? -29.882 3.213 28.810 1.00 78.50 88 ARG A N 1
ATOM 723 C CA . ARG A 1 88 ? -30.175 1.833 29.239 1.00 78.50 88 ARG A CA 1
ATOM 724 C C . ARG A 1 88 ? -31.007 1.761 30.520 1.00 78.50 88 ARG A C 1
ATOM 726 O O . ARG A 1 88 ? -31.506 0.682 30.834 1.00 78.50 88 ARG A O 1
ATOM 733 N N . LYS A 1 89 ? -31.071 2.846 31.301 1.00 67.50 89 LYS A N 1
ATOM 734 C CA . LYS A 1 89 ? -31.676 2.874 32.644 1.00 67.50 89 LYS A CA 1
ATOM 735 C C . LYS A 1 89 ? -33.119 3.373 32.659 1.00 67.50 89 LYS A C 1
ATOM 737 O O . LYS A 1 89 ? -33.775 3.234 33.688 1.00 67.50 89 LYS A O 1
ATOM 742 N N . SER A 1 90 ? -33.605 3.945 31.563 1.00 58.56 90 SER A N 1
ATOM 743 C CA . SER A 1 90 ? -34.926 4.564 31.537 1.00 58.56 90 SER A CA 1
ATOM 744 C C . SER A 1 90 ? -36.011 3.525 31.221 1.00 58.56 90 SER A C 1
ATOM 746 O O . SER A 1 90 ? -35.991 2.887 30.169 1.00 58.56 90 SER A O 1
ATOM 748 N N . LEU A 1 91 ? -36.963 3.358 32.146 1.00 54.62 91 LEU A N 1
ATOM 749 C CA . LEU A 1 91 ? -38.257 2.708 31.911 1.00 54.62 91 LEU A CA 1
ATOM 750 C C . LEU A 1 91 ? -39.097 3.667 31.057 1.00 54.62 91 LEU A C 1
ATOM 752 O O . LEU A 1 91 ? -39.730 4.580 31.579 1.00 54.62 91 LEU A O 1
ATOM 756 N N . ILE A 1 92 ? -39.006 3.517 29.741 1.00 58.41 92 ILE A N 1
ATOM 757 C CA . ILE A 1 92 ? -39.577 4.426 28.742 1.00 58.41 92 ILE A CA 1
ATOM 758 C C . ILE A 1 92 ? -40.831 3.763 28.154 1.00 58.41 92 ILE A C 1
ATOM 760 O O . ILE A 1 92 ? -40.758 2.620 27.700 1.00 58.41 92 ILE A O 1
ATOM 764 N N . LYS A 1 93 ? -41.985 4.451 28.156 1.00 60.44 93 LYS A N 1
ATOM 765 C CA . LYS A 1 93 ? -43.166 4.002 27.391 1.00 60.44 93 LYS A CA 1
ATOM 766 C C . LYS A 1 93 ? -42.834 4.055 25.895 1.00 60.44 93 LYS A C 1
ATOM 768 O O . LYS A 1 93 ? -42.030 4.878 25.479 1.00 60.44 93 LYS A O 1
ATOM 773 N N . ALA A 1 94 ? -43.449 3.225 25.051 1.00 57.72 94 ALA A N 1
ATOM 774 C CA . ALA A 1 94 ? -43.083 3.138 23.626 1.00 57.72 94 ALA A CA 1
ATOM 775 C C . ALA A 1 94 ? -43.097 4.496 22.877 1.00 57.72 94 ALA A C 1
ATOM 777 O O . ALA A 1 94 ? -42.282 4.718 21.983 1.00 57.72 94 ALA A O 1
ATOM 778 N N . GLU A 1 95 ? -43.978 5.416 23.275 1.00 60.88 95 GLU A N 1
ATOM 779 C CA . GLU A 1 95 ? -44.077 6.785 22.742 1.00 60.88 95 GLU A CA 1
ATOM 780 C C . GLU A 1 95 ? -42.856 7.650 23.100 1.00 60.88 95 GLU A C 1
ATOM 782 O O . GLU A 1 95 ? -42.340 8.381 22.255 1.00 60.88 95 GLU A O 1
ATOM 787 N N . ASP A 1 96 ? -42.323 7.487 24.311 1.00 72.56 96 ASP A N 1
ATOM 788 C CA . ASP A 1 96 ? -41.141 8.198 24.800 1.00 72.56 96 ASP A CA 1
ATOM 789 C C . ASP A 1 96 ? -39.851 7.698 24.112 1.00 72.56 96 ASP A C 1
ATOM 791 O O . ASP A 1 96 ? -38.881 8.446 23.984 1.00 72.56 96 ASP A O 1
ATOM 795 N N . LEU A 1 97 ? -39.831 6.451 23.613 1.00 77.94 97 LEU A N 1
ATOM 796 C CA . LEU A 1 97 ? -38.662 5.858 22.946 1.00 77.94 97 LEU A CA 1
ATOM 797 C C . LEU A 1 97 ? -38.361 6.544 21.615 1.00 77.94 97 LEU A C 1
ATOM 799 O O . LEU A 1 97 ? -37.196 6.751 21.284 1.00 77.94 97 LEU A O 1
ATOM 803 N N . LYS A 1 98 ? -39.400 6.911 20.857 1.00 80.94 98 LYS A N 1
ATOM 804 C CA . LYS A 1 98 ? -39.238 7.610 19.577 1.00 80.94 98 LYS A CA 1
ATOM 805 C C . LYS A 1 98 ? -38.627 8.993 19.790 1.00 80.94 98 LYS A C 1
ATOM 807 O O . LYS A 1 98 ? -37.644 9.329 19.135 1.00 80.94 98 LYS A O 1
ATOM 812 N N . THR A 1 99 ? -39.185 9.759 20.725 1.00 82.94 99 THR A N 1
ATOM 813 C CA . THR A 1 99 ? -38.683 11.089 21.086 1.00 82.94 99 THR A CA 1
ATOM 814 C C . THR A 1 99 ? -37.253 10.994 21.598 1.00 82.94 99 THR A C 1
ATOM 816 O O . THR A 1 99 ? -36.376 11.695 21.106 1.00 82.94 99 THR A O 1
ATOM 819 N N . PHE A 1 100 ? -36.967 10.055 22.504 1.00 82.19 100 PHE A N 1
ATOM 820 C CA . PHE A 1 100 ? -35.622 9.892 23.047 1.00 82.19 100 PHE A CA 1
ATOM 821 C C . PHE A 1 100 ? -34.606 9.456 21.982 1.00 82.19 100 PHE A C 1
ATOM 823 O O . PHE A 1 100 ? -33.498 9.981 21.941 1.00 82.19 100 PHE A O 1
ATOM 830 N N . ALA A 1 101 ? -34.965 8.534 21.084 1.00 87.06 101 ALA A N 1
ATOM 831 C CA . ALA A 1 101 ? -34.069 8.087 20.019 1.00 87.06 101 ALA A CA 1
ATOM 832 C C . ALA A 1 101 ? -33.692 9.221 19.051 1.00 87.06 101 ALA A C 1
ATOM 834 O O . ALA A 1 101 ? -32.571 9.233 18.547 1.00 87.06 101 ALA A O 1
ATOM 835 N N . LEU A 1 102 ? -34.602 10.165 18.796 1.00 90.31 102 LEU A N 1
ATOM 836 C CA . LEU A 1 102 ? -34.418 11.228 17.806 1.00 90.31 102 LEU A CA 1
ATOM 837 C C . LEU A 1 102 ? -33.886 12.541 18.398 1.00 90.31 102 LEU A C 1
ATOM 839 O O . LEU A 1 102 ? -33.103 13.232 17.745 1.00 90.31 102 LEU A O 1
ATOM 843 N N . GLU A 1 103 ? -34.285 12.883 19.623 1.00 90.19 103 GLU A N 1
ATOM 844 C CA . GLU A 1 103 ? -33.964 14.164 20.262 1.00 90.19 103 GLU A CA 1
ATOM 845 C C . GLU A 1 103 ? -32.802 14.096 21.260 1.00 90.19 103 GLU A C 1
ATOM 847 O O . GLU A 1 103 ? -32.342 15.141 21.727 1.00 90.19 103 GLU A O 1
ATOM 852 N N . CYS A 1 104 ? -32.311 12.896 21.585 1.00 87.38 104 CYS A N 1
ATOM 853 C CA . CYS A 1 104 ? -31.115 12.736 22.404 1.00 87.38 104 CYS A CA 1
ATOM 854 C C . CYS A 1 104 ? -29.894 13.299 21.668 1.00 87.38 104 CYS A C 1
ATOM 856 O O . CYS A 1 104 ? -29.643 12.967 20.508 1.00 87.38 104 CYS A O 1
ATOM 858 N N . GLU A 1 105 ? -29.140 14.155 22.359 1.00 92.94 105 GLU A N 1
ATOM 859 C CA . GLU A 1 105 ? -27.826 14.597 21.904 1.00 92.94 105 GLU A CA 1
ATOM 860 C C . GLU A 1 105 ? -26.835 13.442 22.060 1.00 92.94 105 GLU A C 1
ATOM 862 O O . GLU A 1 105 ? -26.654 12.892 23.150 1.00 92.94 105 GLU A O 1
ATOM 867 N N . ILE A 1 106 ? -26.223 13.057 20.946 1.00 94.62 106 ILE A N 1
ATOM 868 C CA . ILE A 1 106 ? -25.303 11.928 20.863 1.00 94.62 106 ILE A CA 1
ATOM 869 C C . ILE A 1 106 ? -23.930 12.400 20.406 1.00 94.62 106 ILE A C 1
ATOM 871 O O . ILE A 1 106 ? -23.802 13.415 19.723 1.00 94.62 106 ILE A O 1
ATOM 875 N N . GLU A 1 107 ? -22.901 11.627 20.741 1.00 94.75 107 GLU A N 1
ATOM 876 C CA . GLU A 1 107 ? -21.628 11.727 20.031 1.00 94.75 107 GLU A CA 1
ATOM 877 C C . GLU A 1 107 ? -21.746 10.950 18.721 1.00 94.75 107 GLU A C 1
ATOM 879 O O . GLU A 1 107 ? -22.294 9.845 18.694 1.00 94.75 107 GLU A O 1
ATOM 884 N N . SER A 1 108 ? -21.243 11.513 17.628 1.00 94.06 108 SER A N 1
ATOM 885 C CA . SER A 1 108 ? -21.307 10.864 16.322 1.00 94.06 108 SER A CA 1
ATOM 886 C C . SER A 1 108 ? -19.980 10.942 15.589 1.00 94.06 108 SER A C 1
ATOM 888 O O . SER A 1 108 ? -19.167 11.822 15.855 1.00 94.06 108 SER A O 1
ATOM 890 N N . ILE A 1 109 ? -19.761 9.999 14.676 1.00 92.50 109 ILE A N 1
ATOM 891 C CA . ILE A 1 109 ? -18.700 10.069 13.671 1.00 92.50 109 ILE A CA 1
ATOM 892 C C . ILE A 1 109 ? -19.354 9.847 12.318 1.00 92.50 109 ILE A C 1
ATOM 894 O O . ILE A 1 109 ? -19.988 8.818 12.081 1.00 92.50 109 ILE A O 1
ATOM 898 N N . ILE A 1 110 ? -19.207 10.831 11.444 1.00 93.50 110 ILE A N 1
ATOM 899 C CA . ILE A 1 110 ? -19.829 10.877 10.131 1.00 93.50 110 ILE A CA 1
ATOM 900 C C . ILE A 1 110 ? -18.690 10.844 9.121 1.00 93.50 110 ILE A C 1
ATOM 902 O O . ILE A 1 110 ? -17.841 11.726 9.107 1.00 93.50 110 ILE A O 1
ATOM 906 N N . LEU A 1 111 ? -18.640 9.793 8.309 1.00 92.75 111 LEU A N 1
ATOM 907 C CA . LEU A 1 111 ? -17.623 9.564 7.286 1.00 92.75 111 LEU A CA 1
ATOM 908 C C . LEU A 1 111 ? -18.344 9.264 5.974 1.00 92.75 111 LEU A C 1
ATOM 910 O O . LEU A 1 111 ? -18.467 8.115 5.560 1.00 92.75 111 LEU A O 1
ATOM 914 N N . THR A 1 112 ? -18.886 10.305 5.350 1.00 92.62 112 THR A N 1
ATOM 915 C CA . THR A 1 112 ? -19.651 10.206 4.100 1.00 92.62 112 THR A CA 1
ATOM 916 C C . THR A 1 112 ? -19.055 11.108 3.024 1.00 92.62 112 THR A C 1
ATOM 918 O O . THR A 1 112 ? -18.221 11.966 3.303 1.00 92.62 112 THR A O 1
ATOM 921 N N . GLU A 1 113 ? -19.481 10.938 1.776 1.00 88.69 113 GLU A N 1
ATOM 922 C CA . GLU A 1 113 ? -19.057 11.773 0.647 1.00 88.69 113 GLU A CA 1
ATOM 923 C C . GLU A 1 113 ? -19.358 13.271 0.858 1.00 88.69 113 GLU A C 1
ATOM 925 O O . GLU A 1 113 ? -18.584 14.126 0.424 1.00 88.69 113 GLU A O 1
ATOM 930 N N . TYR A 1 114 ? -20.447 13.580 1.567 1.00 90.25 114 TYR A N 1
ATOM 931 C CA . TYR A 1 114 ? -20.982 14.938 1.731 1.00 90.25 114 TYR A CA 1
ATOM 932 C C . TYR A 1 114 ? -20.815 15.506 3.139 1.00 90.25 114 TYR A C 1
ATOM 934 O O . TYR A 1 114 ? -21.137 16.668 3.361 1.00 90.25 114 TYR A O 1
ATOM 942 N N . TRP A 1 115 ? -20.365 14.689 4.094 1.00 91.56 115 TRP A N 1
ATOM 943 C CA . TRP A 1 115 ? -20.151 15.120 5.469 1.00 91.56 115 TRP A CA 1
ATOM 944 C C . TRP A 1 115 ? -19.099 14.262 6.168 1.00 91.56 115 TRP A C 1
ATOM 946 O O . TRP A 1 115 ? -19.242 13.035 6.225 1.00 91.56 115 TRP A O 1
ATOM 956 N N . LYS A 1 116 ? -18.041 14.911 6.671 1.00 90.00 116 LYS A N 1
ATOM 957 C CA . LYS A 1 116 ? -16.897 14.273 7.342 1.00 90.00 116 LYS A CA 1
ATOM 958 C C . LYS A 1 116 ? -16.527 15.008 8.625 1.00 90.00 116 LYS A C 1
ATOM 960 O O . LYS A 1 116 ? -15.691 15.909 8.593 1.00 90.00 116 LYS A O 1
ATOM 965 N N . ASP A 1 117 ? -17.166 14.634 9.726 1.00 89.50 117 ASP A N 1
ATOM 966 C CA . ASP A 1 117 ? -17.033 15.327 11.009 1.00 89.50 117 ASP A CA 1
ATOM 967 C C . ASP A 1 117 ? -17.421 14.417 12.194 1.00 89.50 117 ASP A C 1
ATOM 969 O O . ASP A 1 117 ? -17.966 13.325 11.999 1.00 89.50 117 ASP A O 1
ATOM 973 N N . SER A 1 118 ? -17.171 14.862 13.429 1.00 90.25 118 SER A N 1
ATOM 974 C CA . SER A 1 118 ? -17.609 14.193 14.664 1.00 90.25 118 SER A CA 1
ATOM 975 C C . SER A 1 118 ? -18.416 15.103 15.600 1.00 90.25 118 SER A C 1
ATOM 977 O O . SER A 1 118 ? -17.967 15.408 16.713 1.00 90.25 118 SER A O 1
ATOM 979 N N . PRO A 1 119 ? -19.601 15.577 15.179 1.00 91.25 119 PRO A N 1
ATOM 980 C CA . PRO A 1 119 ? -20.388 16.502 15.975 1.00 91.25 119 PRO A CA 1
ATOM 981 C C . PRO A 1 119 ? -21.079 15.807 17.155 1.00 91.25 119 PRO A C 1
ATOM 983 O O . PRO A 1 119 ? -21.484 14.638 17.087 1.00 91.25 119 PRO A O 1
ATOM 986 N N . LYS A 1 120 ? -21.284 16.587 18.222 1.00 93.88 120 LYS A N 1
ATOM 987 C CA . LYS A 1 120 ? -22.323 16.322 19.221 1.00 93.88 120 LYS A CA 1
ATOM 988 C C . LYS A 1 120 ? -23.616 16.945 18.727 1.00 93.88 120 LYS A C 1
ATOM 990 O O . LYS A 1 120 ? -23.694 18.162 18.592 1.00 93.88 120 LYS A O 1
ATOM 995 N N . ILE A 1 121 ? -24.588 16.113 18.383 1.00 95.19 121 ILE A N 1
ATOM 996 C CA . ILE A 1 121 ? -25.799 16.557 17.692 1.00 95.19 121 ILE A CA 1
ATOM 997 C C . ILE A 1 121 ? -26.970 15.640 18.029 1.00 95.19 121 ILE A C 1
ATOM 999 O O . ILE A 1 121 ? -26.787 14.479 18.395 1.00 95.19 121 ILE A O 1
ATOM 1003 N N . LYS A 1 122 ? -28.195 16.153 17.904 1.00 96.31 122 LYS A N 1
ATOM 1004 C CA . LYS A 1 122 ? -29.401 15.325 17.965 1.00 96.31 122 LYS A CA 1
ATOM 1005 C C . LYS A 1 122 ? -29.540 14.505 16.691 1.00 96.31 122 LYS A C 1
ATOM 1007 O O . LYS A 1 122 ? -29.327 15.014 15.592 1.00 96.31 122 LYS A O 1
ATOM 1012 N N . VAL A 1 123 ? -29.983 13.260 16.817 1.00 94.25 123 VAL A N 1
ATOM 1013 C CA . VAL A 1 123 ? -30.127 12.338 15.676 1.00 94.25 123 VAL A CA 1
ATOM 1014 C C . VAL A 1 123 ? -31.042 12.907 14.589 1.00 94.25 123 VAL A C 1
ATOM 1016 O O . VAL A 1 123 ? -30.747 12.803 13.399 1.00 94.25 123 VAL A O 1
ATOM 1019 N N . GLN A 1 124 ? -32.131 13.568 14.985 1.00 94.50 124 GLN A N 1
ATOM 1020 C CA . GLN A 1 124 ? -33.046 14.194 14.034 1.00 94.50 124 GLN A CA 1
ATOM 1021 C C . GLN A 1 124 ? -32.403 15.322 13.218 1.00 94.50 124 GLN A C 1
ATOM 1023 O O . GLN A 1 124 ? -32.725 15.493 12.040 1.00 94.50 124 GLN A O 1
ATOM 1028 N N . ASP A 1 125 ? -31.518 16.092 13.848 1.00 95.69 125 ASP A N 1
ATOM 1029 C CA . ASP A 1 125 ? -30.883 17.256 13.243 1.00 95.69 125 ASP A CA 1
ATOM 1030 C C . ASP A 1 125 ? -29.701 16.815 12.376 1.00 95.69 125 ASP A C 1
ATOM 1032 O O . ASP A 1 125 ? -29.542 17.336 11.276 1.00 95.69 125 ASP A O 1
ATOM 1036 N N . LEU A 1 126 ? -29.002 15.745 12.778 1.00 95.31 126 LEU A N 1
ATOM 1037 C CA . LEU A 1 126 ? -28.012 15.052 11.954 1.00 95.31 126 LEU A CA 1
ATOM 1038 C C . LEU A 1 126 ? -28.603 14.656 10.599 1.00 95.31 126 LEU A C 1
ATOM 1040 O O . LEU A 1 126 ? -28.076 15.040 9.561 1.00 95.31 126 LEU A O 1
ATOM 1044 N N . PHE A 1 127 ? -29.719 13.922 10.557 1.00 94.25 127 PHE A N 1
ATOM 1045 C CA . PHE A 1 127 ? -30.247 13.468 9.263 1.00 94.25 127 PHE A CA 1
ATOM 1046 C C . PHE A 1 127 ? -30.864 14.591 8.419 1.00 94.25 127 PHE A C 1
ATOM 1048 O O . PHE A 1 127 ? -30.803 14.515 7.191 1.00 94.25 127 PHE A O 1
ATOM 1055 N N . LYS A 1 128 ? -31.401 15.652 9.043 1.00 94.06 128 LYS A N 1
ATOM 1056 C CA . LYS A 1 128 ? -31.808 16.871 8.318 1.00 94.06 128 LYS A CA 1
ATOM 1057 C C . LYS A 1 128 ? -30.600 17.542 7.664 1.00 94.06 128 LYS A C 1
ATOM 1059 O O . LYS A 1 128 ? -30.656 17.905 6.492 1.00 94.06 128 LYS A O 1
ATOM 1064 N N . GLU A 1 129 ? -29.512 17.707 8.409 1.00 94.00 129 GLU A N 1
ATOM 1065 C CA . GLU A 1 129 ? -28.296 18.346 7.912 1.00 94.00 129 GLU A CA 1
ATOM 1066 C C . GLU A 1 129 ? -27.617 17.508 6.825 1.00 94.00 129 GLU A C 1
ATOM 1068 O O . GLU A 1 129 ? -27.280 18.042 5.768 1.00 94.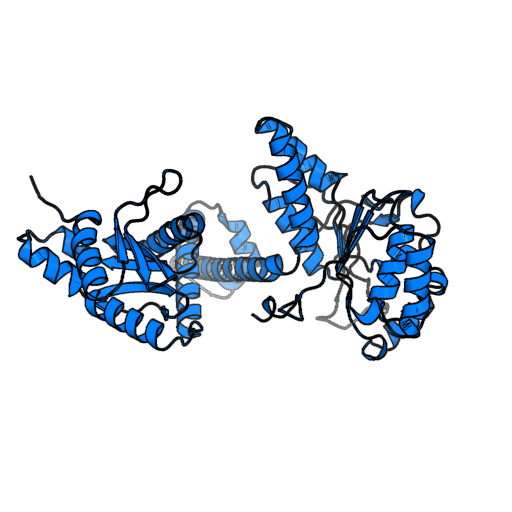00 129 GLU A O 1
ATOM 1073 N N . LEU A 1 130 ? -27.508 16.191 7.029 1.00 93.12 130 LEU A N 1
ATOM 1074 C CA . LEU A 1 130 ? -26.980 15.259 6.034 1.00 93.12 130 LEU A CA 1
ATOM 1075 C C . LEU A 1 130 ? -27.758 15.364 4.719 1.00 93.12 130 LEU A C 1
ATOM 1077 O O . LEU A 1 130 ? -27.151 15.468 3.656 1.00 93.12 130 LEU A O 1
ATOM 1081 N N . ARG A 1 131 ? -29.095 15.388 4.783 1.00 91.62 131 ARG A N 1
ATOM 1082 C CA . ARG A 1 131 ? -29.938 15.570 3.599 1.00 91.62 131 ARG A CA 1
ATOM 1083 C C . ARG A 1 131 ? -29.633 16.886 2.888 1.00 91.62 131 ARG A C 1
ATOM 1085 O O . ARG A 1 131 ? -29.371 16.876 1.689 1.00 91.62 131 ARG A O 1
ATOM 1092 N N . ASN A 1 132 ? -29.621 17.997 3.623 1.00 91.62 132 ASN A N 1
ATOM 1093 C CA . ASN A 1 132 ? -29.333 19.313 3.054 1.00 91.62 132 ASN A CA 1
ATOM 1094 C C . ASN A 1 132 ? -27.951 19.349 2.376 1.00 91.62 132 ASN A C 1
ATOM 1096 O O . ASN A 1 132 ? -27.804 19.948 1.311 1.00 91.62 132 ASN A O 1
ATOM 1100 N N . LYS A 1 133 ? -26.939 18.697 2.966 1.00 91.06 133 LYS A N 1
ATOM 1101 C CA . LYS A 1 133 ? -25.591 18.576 2.388 1.00 91.06 133 LYS A CA 1
ATOM 1102 C C . LYS A 1 133 ? -25.583 17.725 1.109 1.00 91.06 133 LYS A C 1
ATOM 1104 O O . LYS A 1 133 ? -24.979 18.136 0.121 1.00 91.06 133 LYS A O 1
ATOM 1109 N N . ILE A 1 134 ? -26.307 16.601 1.081 1.00 90.31 134 ILE A N 1
ATOM 1110 C CA . ILE A 1 134 ? -26.454 15.764 -0.125 1.00 90.31 134 ILE A CA 1
ATOM 1111 C C . ILE A 1 134 ? -27.147 16.543 -1.254 1.00 90.31 134 ILE A C 1
ATOM 1113 O O . ILE A 1 134 ? -26.682 16.517 -2.393 1.00 90.31 134 ILE A O 1
ATOM 1117 N N . GLU A 1 135 ? -28.227 17.272 -0.953 1.00 89.62 135 GLU A N 1
ATOM 1118 C CA . GLU A 1 135 ? -28.982 18.055 -1.944 1.00 89.62 135 GLU A CA 1
ATOM 1119 C C . GLU A 1 135 ? -28.145 19.188 -2.564 1.00 89.62 135 GLU A C 1
ATOM 1121 O O . GLU A 1 135 ? -28.301 19.488 -3.749 1.00 89.62 135 GLU A O 1
ATOM 1126 N N . ARG A 1 136 ? -27.203 19.768 -1.805 1.00 89.88 136 ARG A N 1
ATOM 1127 C CA . ARG A 1 136 ? -26.237 20.761 -2.313 1.00 89.88 136 ARG A CA 1
ATOM 1128 C C . ARG A 1 136 ? -25.166 20.163 -3.229 1.00 89.88 136 ARG A C 1
ATOM 1130 O O . ARG A 1 136 ? -24.568 20.899 -4.004 1.00 89.88 136 ARG A O 1
ATOM 1137 N N . LYS A 1 137 ? -24.939 18.844 -3.172 1.00 82.44 137 LYS A N 1
ATOM 1138 C CA . LYS A 1 137 ? -23.944 18.097 -3.970 1.00 82.44 137 LYS A CA 1
ATOM 1139 C C . LYS A 1 137 ? -22.495 18.587 -3.831 1.00 82.44 137 LYS A C 1
ATOM 1141 O O . LYS A 1 137 ? -21.658 18.288 -4.682 1.00 82.44 137 LYS A O 1
ATOM 1146 N N . GLU A 1 138 ? -22.177 19.290 -2.752 1.00 76.44 138 GLU A N 1
ATOM 1147 C CA . GLU A 1 138 ? -20.815 19.724 -2.447 1.00 76.44 138 GLU A CA 1
ATOM 1148 C C . GLU A 1 138 ? -20.104 18.619 -1.663 1.00 76.44 138 GLU A C 1
ATOM 1150 O O . GLU A 1 138 ? -20.493 18.289 -0.543 1.00 76.44 138 GLU A O 1
ATOM 1155 N N . LYS A 1 139 ? -19.080 18.005 -2.267 1.00 79.06 139 LYS A N 1
ATOM 1156 C CA . LYS A 1 139 ? -18.271 16.998 -1.572 1.00 79.06 139 LYS A CA 1
ATOM 1157 C C . LYS A 1 139 ? -17.456 17.668 -0.478 1.00 79.06 139 LYS A C 1
ATOM 1159 O O . LYS A 1 139 ? -16.786 18.669 -0.731 1.00 79.06 139 LYS A O 1
ATOM 1164 N N . GLU A 1 140 ? -17.459 17.078 0.711 1.00 77.94 140 GLU A N 1
ATOM 1165 C CA . GLU A 1 140 ? -16.750 17.640 1.855 1.00 77.94 140 GLU A CA 1
ATOM 1166 C C . GLU A 1 140 ? -15.375 16.977 2.023 1.00 77.94 140 GLU A C 1
ATOM 1168 O O . GLU A 1 140 ? -15.207 15.747 1.972 1.00 77.94 140 GLU A O 1
ATOM 1173 N N . ILE A 1 141 ? -14.359 17.819 2.200 1.00 75.00 141 ILE A N 1
ATOM 1174 C CA . ILE A 1 141 ? -13.011 17.410 2.593 1.00 75.00 141 ILE A CA 1
ATOM 1175 C C . ILE A 1 141 ? -12.976 17.463 4.124 1.00 75.00 141 ILE A C 1
ATOM 1177 O O . ILE A 1 141 ? -13.465 18.441 4.691 1.00 75.00 141 ILE A O 1
ATOM 1181 N N . PRO A 1 142 ? -12.438 16.437 4.811 1.00 79.06 142 PRO A N 1
ATOM 1182 C CA . PRO A 1 142 ? -12.370 16.466 6.266 1.00 79.06 142 PRO A CA 1
ATOM 1183 C C . PRO A 1 142 ? -11.553 17.675 6.730 1.00 79.06 142 PRO A C 1
ATOM 1185 O O . PRO A 1 142 ? -10.503 17.985 6.159 1.00 79.06 142 PRO A O 1
ATOM 1188 N N . SER A 1 143 ? -12.022 18.350 7.778 1.00 79.38 143 SER A N 1
ATOM 1189 C CA . SER A 1 143 ? -11.287 19.473 8.353 1.00 79.38 143 SER A CA 1
ATOM 1190 C C . SER A 1 143 ? -9.966 18.993 8.967 1.00 79.38 143 SER A C 1
ATOM 1192 O O . SER A 1 143 ? -9.858 17.872 9.475 1.00 79.38 143 SER A O 1
ATOM 1194 N N . LEU A 1 144 ? -8.940 19.850 8.951 1.00 73.50 144 LEU A N 1
ATOM 1195 C CA . LEU A 1 144 ? -7.659 19.532 9.592 1.00 73.50 144 LEU A CA 1
ATOM 1196 C C . LEU A 1 144 ? -7.845 19.229 11.085 1.00 73.50 144 LEU A C 1
ATOM 1198 O O . LEU A 1 144 ? -7.184 18.346 11.625 1.00 73.50 144 LEU A O 1
ATOM 1202 N N . GLU A 1 145 ? -8.761 19.939 11.742 1.00 78.50 145 GLU A N 1
ATOM 1203 C CA . GLU A 1 145 ? -9.092 19.726 13.148 1.00 78.50 145 GLU A CA 1
ATOM 1204 C C . GLU A 1 145 ? -9.660 18.324 13.394 1.00 78.50 145 GLU A C 1
ATOM 1206 O O . GLU A 1 145 ? -9.171 17.626 14.283 1.00 78.50 145 GLU A O 1
ATOM 1211 N N . PHE A 1 146 ? -10.601 17.872 12.560 1.00 78.62 146 PHE A N 1
ATOM 1212 C CA . PHE A 1 146 ? -11.168 16.526 12.637 1.00 78.62 146 PHE A CA 1
ATOM 1213 C C . PHE A 1 146 ? -10.098 15.439 12.444 1.00 78.62 146 PHE A C 1
ATOM 1215 O O . PHE A 1 146 ? -10.020 14.479 13.220 1.00 78.62 146 PHE A O 1
ATOM 1222 N N . VAL A 1 147 ? -9.210 15.616 11.457 1.00 79.75 147 VAL A N 1
ATOM 1223 C CA . VAL A 1 147 ? -8.089 14.693 11.212 1.00 79.75 147 VAL A CA 1
ATOM 1224 C C . VAL A 1 147 ? -7.151 14.647 12.420 1.00 79.75 147 VAL A C 1
ATOM 1226 O O . VAL A 1 147 ? -6.830 13.568 12.919 1.00 79.75 147 VAL A O 1
ATOM 1229 N N . VAL A 1 148 ? -6.731 15.806 12.933 1.00 78.62 148 VAL A N 1
ATOM 1230 C CA . VAL A 1 148 ? -5.826 15.897 14.090 1.00 78.62 148 VAL A CA 1
ATOM 1231 C C . VAL A 1 148 ? -6.468 15.309 15.350 1.00 78.62 148 VAL A C 1
ATOM 1233 O O . VAL A 1 148 ? -5.782 14.615 16.106 1.00 78.62 148 VAL A O 1
ATOM 1236 N N . GLY A 1 149 ? -7.764 15.546 15.567 1.00 81.19 149 GLY A N 1
ATOM 1237 C CA . GLY A 1 149 ? -8.538 14.964 16.664 1.00 81.19 149 GLY A CA 1
ATOM 1238 C C . GLY A 1 149 ? -8.534 13.437 16.611 1.00 81.19 149 GLY A C 1
ATOM 1239 O O . GLY A 1 149 ? -8.068 12.789 17.550 1.00 81.19 149 GLY A O 1
ATOM 1240 N N . THR A 1 150 ? -8.915 12.872 15.463 1.00 80.62 150 THR A N 1
ATOM 1241 C CA . THR A 1 150 ? -8.953 11.416 15.230 1.00 80.62 150 THR A CA 1
ATOM 1242 C C . THR A 1 150 ? -7.582 10.762 15.434 1.00 80.62 150 THR A C 1
ATOM 1244 O O . THR A 1 150 ? -7.459 9.703 16.061 1.00 80.62 150 THR A O 1
ATOM 1247 N N . LEU A 1 151 ? -6.514 11.400 14.940 1.00 81.50 151 LEU A N 1
ATOM 1248 C CA . LEU A 1 151 ? -5.146 10.915 15.130 1.00 81.50 151 LEU A CA 1
ATOM 1249 C C . LEU A 1 151 ? -4.749 10.912 16.604 1.00 81.50 151 LEU A C 1
ATOM 1251 O O . LEU A 1 151 ? -4.196 9.926 17.095 1.00 81.50 151 LEU A O 1
ATOM 1255 N N . ARG A 1 152 ? -5.055 11.990 17.329 1.00 83.25 152 ARG A N 1
ATOM 1256 C CA . ARG A 1 152 ? -4.743 12.111 18.754 1.00 83.25 152 ARG A CA 1
ATOM 1257 C C . ARG A 1 152 ? -5.475 11.058 19.585 1.00 83.25 152 ARG A C 1
ATOM 1259 O O . ARG A 1 152 ? -4.855 10.454 20.460 1.00 83.25 152 ARG A O 1
ATOM 1266 N N . GLU A 1 153 ? -6.748 10.800 19.299 1.00 81.69 153 GLU A N 1
ATOM 1267 C CA . GLU A 1 153 ? -7.535 9.745 19.954 1.00 81.69 153 GLU A CA 1
ATOM 1268 C C . GLU A 1 153 ? -6.970 8.347 19.678 1.00 81.69 153 GLU A C 1
ATOM 1270 O O . GLU A 1 153 ? -6.825 7.532 20.597 1.00 81.69 153 GLU A O 1
ATOM 1275 N N . SER A 1 154 ? -6.576 8.087 18.430 1.00 81.50 154 SER A N 1
ATOM 1276 C CA . SER A 1 154 ? -5.942 6.826 18.027 1.00 81.50 154 SER A CA 1
ATOM 1277 C C . SER A 1 154 ? -4.620 6.605 18.764 1.00 81.50 154 SER A C 1
ATOM 1279 O O . SER A 1 154 ? -4.375 5.528 19.311 1.00 81.50 154 SER A O 1
ATOM 1281 N N . ILE A 1 155 ? -3.787 7.646 18.845 1.00 84.56 155 ILE A N 1
ATOM 1282 C CA . ILE A 1 155 ? -2.519 7.608 19.576 1.00 84.56 155 ILE A CA 1
ATOM 1283 C C . ILE A 1 155 ? -2.762 7.389 21.067 1.00 84.56 155 ILE A C 1
ATOM 1285 O O . ILE A 1 155 ? -2.106 6.536 21.656 1.00 84.56 155 ILE A O 1
ATOM 1289 N N . SER A 1 156 ? -3.725 8.090 21.671 1.00 85.06 156 SER A N 1
ATOM 1290 C CA . SER A 1 156 ? -4.068 7.903 23.086 1.00 85.06 156 SER A CA 1
ATOM 1291 C C . SER A 1 156 ? -4.516 6.468 23.370 1.00 85.06 156 SER A C 1
ATOM 1293 O O . SER A 1 156 ? -4.069 5.856 24.340 1.00 85.06 156 SER A O 1
ATOM 1295 N N . SER A 1 157 ? -5.334 5.896 22.485 1.00 82.94 157 SER A N 1
ATOM 1296 C CA . SER A 1 157 ? -5.816 4.517 22.599 1.00 82.94 157 SER A CA 1
ATOM 1297 C C . SER A 1 157 ? -4.670 3.500 22.525 1.00 82.94 157 SER A C 1
ATOM 1299 O O . SER A 1 157 ? -4.603 2.570 23.333 1.00 82.94 157 SER A O 1
ATOM 1301 N N . ILE A 1 158 ? -3.727 3.691 21.597 1.00 84.94 158 ILE A N 1
ATOM 1302 C CA . ILE A 1 158 ? -2.532 2.843 21.477 1.00 84.94 158 ILE A CA 1
ATOM 1303 C C . ILE A 1 158 ? -1.617 3.021 22.692 1.00 84.94 158 ILE A C 1
ATOM 1305 O O . ILE A 1 158 ? -1.167 2.029 23.264 1.00 84.94 158 ILE A O 1
ATOM 1309 N N . SER A 1 159 ? -1.396 4.258 23.140 1.00 86.50 159 SER A N 1
ATOM 1310 C CA . SER A 1 159 ? -0.618 4.563 24.341 1.00 86.50 159 SER A CA 1
ATOM 1311 C C . SER A 1 159 ? -1.169 3.853 25.573 1.00 86.50 159 SER A C 1
ATOM 1313 O O . SER A 1 159 ? -0.402 3.288 26.352 1.00 86.50 159 SER A O 1
ATOM 1315 N N . GLU A 1 160 ? -2.488 3.866 25.776 1.00 85.69 160 GLU A N 1
ATOM 1316 C CA . GLU A 1 160 ? -3.140 3.163 26.885 1.00 85.69 160 GLU A CA 1
ATOM 1317 C C . GLU A 1 160 ? -2.908 1.651 26.827 1.00 85.69 160 GLU A C 1
ATOM 1319 O O . GLU A 1 160 ? -2.536 1.048 27.839 1.00 85.69 160 GLU A O 1
ATOM 1324 N N . LEU A 1 161 ? -3.057 1.048 25.644 1.00 83.38 161 LEU A N 1
ATOM 1325 C CA . LEU A 1 161 ? -2.769 -0.372 25.437 1.00 83.38 161 LEU A CA 1
ATOM 1326 C C . LEU A 1 161 ? -1.301 -0.687 25.749 1.00 83.38 161 LEU A C 1
ATOM 1328 O O . LEU A 1 161 ? -1.019 -1.588 26.541 1.00 83.38 161 LEU A O 1
ATOM 1332 N N . LEU A 1 162 ? -0.363 0.089 25.199 1.00 81.31 162 LEU A N 1
ATOM 1333 C CA . LEU A 1 162 ? 1.072 -0.096 25.421 1.00 81.31 162 LEU A CA 1
ATOM 1334 C C . LEU A 1 162 ? 1.462 0.098 26.889 1.00 81.31 162 LEU A C 1
ATOM 1336 O O . LEU A 1 162 ? 2.278 -0.665 27.403 1.00 81.31 162 LEU A O 1
ATOM 1340 N N . ARG A 1 163 ? 0.848 1.041 27.616 1.00 81.81 163 ARG A N 1
ATOM 1341 C CA . ARG A 1 163 ? 1.046 1.185 29.071 1.00 81.81 163 ARG A CA 1
ATOM 1342 C C . ARG A 1 163 ? 0.644 -0.078 29.840 1.00 81.81 163 ARG A C 1
ATOM 1344 O O . ARG A 1 163 ? 1.317 -0.439 30.812 1.00 81.81 163 ARG A O 1
ATOM 1351 N N . GLY A 1 164 ? -0.396 -0.779 29.387 1.00 78.62 164 GLY A N 1
ATOM 1352 C CA . GLY A 1 164 ? -0.783 -2.087 29.920 1.00 78.62 164 GLY A CA 1
ATOM 1353 C C . GLY A 1 164 ? 0.322 -3.141 29.772 1.00 78.62 164 GLY A C 1
ATOM 1354 O O . GLY A 1 164 ? 0.621 -3.855 30.729 1.00 78.62 164 GLY A O 1
ATOM 1355 N N . TYR A 1 165 ? 0.984 -3.189 28.613 1.00 74.12 165 TYR A N 1
ATOM 1356 C CA . TYR A 1 165 ? 2.108 -4.102 28.353 1.00 74.12 165 TYR A CA 1
ATOM 1357 C C . TYR A 1 165 ? 3.417 -3.664 29.030 1.00 74.12 165 TYR A C 1
ATOM 1359 O O . TYR A 1 165 ? 4.195 -4.503 29.479 1.00 74.12 165 TYR A O 1
ATOM 1367 N N . ALA A 1 166 ? 3.643 -2.358 29.202 1.00 67.00 166 ALA A N 1
ATOM 1368 C CA . ALA A 1 166 ? 4.810 -1.810 29.906 1.00 67.00 166 ALA A CA 1
ATOM 1369 C C . ALA A 1 166 ? 4.944 -2.352 31.327 1.00 67.00 166 ALA A C 1
ATOM 1371 O O . ALA A 1 166 ? 6.045 -2.626 31.801 1.00 67.00 166 ALA A O 1
ATOM 1372 N N . SER A 1 167 ? 3.801 -2.525 31.988 1.00 63.91 167 SER A N 1
ATOM 1373 C CA . SER A 1 167 ? 3.717 -3.026 33.358 1.00 63.91 167 SER A CA 1
ATOM 1374 C C . SER A 1 167 ? 4.153 -4.493 33.480 1.00 63.91 167 SER A C 1
ATOM 1376 O O . SER A 1 167 ? 4.448 -4.939 34.584 1.00 63.91 167 SER A O 1
ATOM 1378 N N . LYS A 1 168 ? 4.223 -5.228 32.359 1.00 63.41 168 LYS A N 1
ATOM 1379 C CA . LYS A 1 168 ? 4.645 -6.636 32.277 1.00 63.41 168 LYS A CA 1
ATOM 1380 C C . LYS A 1 168 ? 6.097 -6.820 31.814 1.00 63.41 168 LYS A C 1
ATOM 1382 O O . LYS A 1 168 ? 6.598 -7.933 31.841 1.00 63.41 168 LYS A O 1
ATOM 1387 N N . GLY A 1 169 ? 6.785 -5.735 31.442 1.00 62.12 169 GLY A N 1
ATOM 1388 C CA . GLY A 1 169 ? 8.172 -5.759 30.960 1.00 62.12 169 GLY A CA 1
ATOM 1389 C C . GLY A 1 169 ? 8.334 -5.949 29.445 1.00 62.12 169 GLY A C 1
ATOM 1390 O O . GLY A 1 169 ? 9.438 -5.764 28.939 1.00 62.12 169 GLY A O 1
ATOM 1391 N N . ASP A 1 170 ? 7.245 -6.207 28.716 1.00 63.44 170 ASP A N 1
ATOM 1392 C CA . ASP A 1 170 ? 7.262 -6.674 27.318 1.00 63.44 170 ASP A CA 1
ATOM 1393 C C . ASP A 1 170 ? 7.661 -5.617 26.269 1.00 63.44 170 ASP A C 1
ATOM 1395 O O . ASP A 1 170 ? 7.943 -5.954 25.125 1.00 63.44 170 ASP A O 1
ATOM 1399 N N . ILE A 1 171 ? 7.693 -4.327 26.625 1.00 66.06 171 ILE A N 1
ATOM 1400 C CA . ILE A 1 171 ? 7.988 -3.230 25.677 1.00 66.06 171 ILE A CA 1
ATOM 1401 C C . ILE A 1 171 ? 9.240 -2.422 26.035 1.00 66.06 171 ILE A C 1
ATOM 1403 O O . ILE A 1 171 ? 9.425 -1.300 25.560 1.00 66.06 171 ILE A O 1
ATOM 1407 N N . LYS A 1 172 ? 10.115 -2.974 26.883 1.00 65.50 172 LYS A N 1
ATOM 1408 C CA . LYS A 1 172 ? 11.334 -2.287 27.334 1.00 65.50 172 LYS A CA 1
ATOM 1409 C C . LYS A 1 172 ? 12.259 -1.926 26.165 1.00 65.50 172 LYS A C 1
ATOM 1411 O O . LYS A 1 172 ? 12.796 -0.822 26.138 1.00 65.50 172 LYS A O 1
ATOM 1416 N N . ASP A 1 173 ? 12.370 -2.800 25.169 1.00 64.88 173 ASP A N 1
ATOM 1417 C CA . ASP A 1 173 ? 13.213 -2.574 23.990 1.00 64.88 173 ASP A CA 1
ATOM 1418 C C . ASP A 1 173 ? 12.640 -1.506 23.051 1.00 64.88 173 ASP A C 1
ATOM 1420 O O . ASP A 1 173 ? 13.379 -0.649 22.568 1.00 64.88 173 ASP A O 1
ATOM 1424 N N . ALA A 1 174 ? 11.315 -1.481 22.865 1.00 63.66 174 ALA A N 1
ATOM 1425 C CA . ALA A 1 174 ? 10.631 -0.433 22.104 1.00 63.66 174 ALA A CA 1
ATOM 1426 C C . ALA A 1 174 ? 10.812 0.949 22.753 1.00 63.66 174 ALA A C 1
ATOM 1428 O O . ALA A 1 174 ? 11.122 1.930 22.081 1.00 63.66 174 ALA A O 1
ATOM 1429 N N . ILE A 1 175 ? 10.703 1.010 24.080 1.00 64.62 175 ILE A N 1
ATOM 1430 C CA . ILE A 1 175 ? 10.941 2.224 24.864 1.00 64.62 175 ILE A CA 1
ATOM 1431 C C . ILE A 1 175 ? 12.417 2.667 24.761 1.00 64.62 175 ILE A C 1
ATOM 1433 O O . ILE A 1 175 ? 12.707 3.855 24.589 1.00 64.62 175 ILE A O 1
ATOM 1437 N N . ASN A 1 176 ? 13.359 1.720 24.807 1.00 63.03 176 ASN A N 1
ATOM 1438 C CA . ASN A 1 176 ? 14.791 1.992 24.663 1.00 63.03 176 ASN A CA 1
ATOM 1439 C C . ASN A 1 176 ? 15.172 2.496 23.263 1.00 63.03 176 ASN A C 1
ATOM 1441 O O . ASN A 1 176 ? 16.064 3.337 23.157 1.00 63.03 176 ASN A O 1
ATOM 1445 N N . LEU A 1 177 ? 14.496 2.039 22.202 1.00 63.47 177 LEU A N 1
ATOM 1446 C CA . LEU A 1 177 ? 14.704 2.540 20.835 1.00 63.47 177 LEU A CA 1
ATOM 1447 C C . LEU A 1 177 ? 14.437 4.046 20.724 1.00 63.47 177 LEU A C 1
ATOM 1449 O O . LEU A 1 177 ? 15.131 4.740 19.984 1.00 63.47 177 LEU A O 1
ATOM 1453 N N . VAL A 1 178 ? 13.462 4.545 21.484 1.00 63.56 178 VAL A N 1
ATOM 1454 C CA . VAL A 1 178 ? 13.018 5.939 21.425 1.00 63.56 178 VAL A CA 1
ATOM 1455 C C . VAL A 1 178 ? 13.888 6.877 22.267 1.00 63.56 178 VAL A C 1
ATOM 1457 O O . VAL A 1 178 ? 14.183 7.989 21.840 1.00 63.56 178 VAL A O 1
ATOM 1460 N N . VAL A 1 179 ? 14.324 6.446 23.453 1.00 61.06 179 VAL A N 1
ATOM 1461 C CA . VAL A 1 179 ? 15.012 7.333 24.415 1.00 61.06 179 VAL A CA 1
ATOM 1462 C C . VAL A 1 179 ? 16.525 7.070 24.499 1.00 61.06 179 VAL A C 1
ATOM 1464 O O . VAL A 1 179 ? 17.263 7.953 24.926 1.00 61.06 179 VAL A O 1
ATOM 1467 N N . ARG A 1 180 ? 17.012 5.894 24.061 1.00 55.59 180 ARG A N 1
ATOM 1468 C CA . ARG A 1 180 ? 18.414 5.391 24.023 1.00 55.59 180 ARG A CA 1
ATOM 1469 C C . ARG A 1 180 ? 19.249 5.437 25.320 1.00 55.59 180 ARG A C 1
ATOM 1471 O O . ARG A 1 180 ? 20.050 4.526 25.506 1.00 55.59 180 ARG A O 1
ATOM 1478 N N . ARG A 1 181 ? 19.109 6.426 26.213 1.00 57.59 181 ARG A N 1
ATOM 1479 C CA . ARG A 1 181 ? 19.854 6.571 27.487 1.00 57.59 181 ARG A CA 1
ATOM 1480 C C . ARG A 1 181 ? 18.971 7.134 28.614 1.00 57.59 181 ARG A C 1
ATOM 1482 O O . ARG A 1 181 ? 19.141 8.263 29.072 1.00 57.59 181 ARG A O 1
ATOM 1489 N N . PHE A 1 182 ? 18.009 6.322 29.058 1.00 58.00 182 PHE A N 1
ATOM 1490 C CA . PHE A 1 182 ? 17.137 6.599 30.214 1.00 58.00 182 PHE A CA 1
ATOM 1491 C C . PHE A 1 182 ? 17.909 6.898 31.507 1.00 58.00 182 PHE A C 1
ATOM 1493 O O . PHE A 1 182 ? 17.502 7.734 32.311 1.00 58.00 182 PHE A O 1
ATOM 1500 N N . ASP A 1 183 ? 19.026 6.204 31.691 1.00 55.88 183 ASP A N 1
ATOM 1501 C CA . ASP A 1 183 ? 19.956 6.313 32.810 1.00 55.88 183 ASP A CA 1
ATOM 1502 C C . ASP A 1 183 ? 20.552 7.720 32.944 1.00 55.88 183 ASP A C 1
ATOM 1504 O O . ASP A 1 183 ? 20.647 8.244 34.053 1.00 55.88 183 ASP A O 1
ATOM 1508 N N . LEU A 1 184 ? 20.894 8.357 31.820 1.00 58.34 184 LEU A N 1
ATOM 1509 C CA . LEU A 1 184 ? 21.552 9.664 31.807 1.00 58.34 184 LEU A CA 1
ATOM 1510 C C . LEU A 1 184 ? 20.600 10.782 32.251 1.00 58.34 184 LEU A C 1
ATOM 1512 O O . LEU A 1 184 ? 20.974 11.647 33.036 1.00 58.34 184 LEU A O 1
ATOM 1516 N N . PHE A 1 185 ? 19.347 10.735 31.790 1.00 57.50 185 PHE A N 1
ATOM 1517 C CA . PHE A 1 185 ? 18.338 11.747 32.115 1.00 57.50 185 PHE A CA 1
ATOM 1518 C C . PHE A 1 185 ? 17.940 11.712 33.598 1.00 57.50 185 PHE A C 1
ATOM 1520 O O . PHE A 1 185 ? 17.669 12.743 34.206 1.00 57.50 185 PHE A O 1
ATOM 1527 N N . LEU A 1 186 ? 17.941 10.518 34.198 1.00 58.19 186 LEU A N 1
ATOM 1528 C CA . LEU A 1 186 ? 17.659 10.321 35.621 1.00 58.19 186 LEU A CA 1
ATOM 1529 C C . LEU A 1 186 ? 18.859 10.637 36.516 1.00 58.19 186 LEU A C 1
ATOM 1531 O O . LEU A 1 186 ? 18.658 10.995 37.672 1.00 58.19 186 LEU A O 1
ATOM 1535 N N . ALA A 1 187 ? 20.084 10.492 36.003 1.00 60.00 187 ALA A N 1
ATOM 1536 C CA . ALA A 1 187 ? 21.312 10.823 36.724 1.00 60.00 187 ALA A CA 1
ATOM 1537 C C . ALA A 1 187 ? 21.541 12.338 36.863 1.00 60.00 187 ALA A C 1
ATOM 1539 O O . ALA A 1 187 ? 22.176 12.761 37.821 1.00 60.00 187 ALA A O 1
ATOM 1540 N N . LEU A 1 188 ? 21.003 13.152 35.946 1.00 57.78 188 LEU A N 1
ATOM 1541 C CA . LEU A 1 188 ? 21.109 14.619 35.987 1.00 57.78 188 LEU A CA 1
ATOM 1542 C C . LEU A 1 188 ? 20.228 15.274 37.063 1.00 57.78 188 LEU A C 1
ATOM 1544 O O . LEU A 1 188 ? 20.445 16.430 37.415 1.00 57.78 188 LEU A O 1
ATOM 1548 N N . GLY A 1 189 ? 19.223 14.562 37.575 1.00 58.75 189 GLY A N 1
ATOM 1549 C CA . GLY A 1 189 ? 18.414 15.029 38.693 1.00 58.75 189 GLY A CA 1
ATOM 1550 C C . GLY A 1 189 ? 18.923 14.421 39.991 1.00 58.75 189 GLY A C 1
ATOM 1551 O O . GLY A 1 189 ? 18.775 13.216 40.185 1.00 58.75 189 GLY A O 1
ATOM 1552 N N . GLU A 1 190 ? 19.451 15.236 40.906 1.00 57.97 190 GLU A N 1
ATOM 1553 C CA . GLU A 1 190 ? 19.722 14.855 42.302 1.00 57.97 190 GLU A CA 1
ATOM 1554 C C . GLU A 1 190 ? 18.399 14.561 43.040 1.00 57.97 190 GLU A C 1
ATOM 1556 O O . GLU A 1 190 ? 17.895 15.329 43.858 1.00 57.97 190 GLU A O 1
ATOM 1561 N N . LEU A 1 191 ? 17.750 13.457 42.671 1.00 63.75 191 LEU A N 1
ATOM 1562 C CA . LEU A 1 191 ? 16.431 13.077 43.143 1.00 63.75 191 LEU A CA 1
ATOM 1563 C C . LEU A 1 191 ? 16.554 11.963 44.171 1.00 63.75 191 LEU A C 1
ATOM 1565 O O . LEU A 1 191 ? 17.066 10.879 43.893 1.00 63.75 191 LEU A O 1
ATOM 1569 N N . ASP A 1 192 ? 15.974 12.209 45.339 1.00 68.75 192 ASP A N 1
ATOM 1570 C CA . ASP A 1 192 ? 15.818 11.194 46.371 1.00 68.75 192 ASP A CA 1
ATOM 1571 C C . ASP A 1 192 ? 14.990 9.988 45.864 1.00 68.75 192 ASP A C 1
ATOM 1573 O O . ASP A 1 192 ? 14.164 10.106 44.949 1.00 68.75 192 ASP A O 1
ATOM 1577 N N . THR A 1 193 ? 15.179 8.812 46.461 1.00 66.69 193 THR A N 1
ATOM 1578 C CA . THR A 1 193 ? 14.740 7.497 45.938 1.00 66.69 193 THR A CA 1
ATOM 1579 C C . THR A 1 193 ? 13.256 7.420 45.546 1.00 66.69 193 THR A C 1
ATOM 1581 O O . THR A 1 193 ? 12.910 6.859 44.501 1.00 66.69 193 THR A O 1
ATOM 1584 N N . LYS A 1 194 ? 12.350 8.022 46.330 1.00 70.56 194 LYS A N 1
ATOM 1585 C CA . LYS A 1 194 ? 10.911 8.097 45.997 1.00 70.56 194 LYS A CA 1
ATOM 1586 C C . LYS A 1 194 ? 10.622 9.030 44.816 1.00 70.56 194 LYS A C 1
ATOM 1588 O O . LYS A 1 194 ? 9.768 8.719 43.983 1.00 70.56 194 LYS A O 1
ATOM 1593 N N . LYS A 1 195 ? 11.319 10.169 44.728 1.00 68.44 195 LYS A N 1
ATOM 1594 C CA . LYS A 1 195 ? 11.174 11.128 43.620 1.00 68.44 195 LYS A CA 1
ATOM 1595 C C . LYS A 1 195 ? 11.742 10.547 42.326 1.00 68.44 195 LYS A C 1
ATOM 1597 O O . LYS A 1 195 ? 11.107 10.697 41.284 1.00 68.44 195 LYS A O 1
ATOM 1602 N N . LYS A 1 196 ? 12.845 9.797 42.414 1.00 68.00 196 LYS A N 1
ATOM 1603 C CA . LYS A 1 196 ? 13.461 9.082 41.292 1.00 68.00 196 LYS A CA 1
ATOM 1604 C C . LYS A 1 196 ? 12.517 8.049 40.671 1.00 68.00 196 LYS A C 1
ATOM 1606 O O . LYS A 1 196 ? 12.242 8.137 39.481 1.00 68.00 196 LYS A O 1
ATOM 1611 N N . LYS A 1 197 ? 11.885 7.181 41.475 1.00 68.81 197 LYS A N 1
ATOM 1612 C CA . LYS A 1 197 ? 10.875 6.215 40.981 1.00 68.81 197 LYS A CA 1
ATOM 1613 C C . LYS A 1 197 ? 9.665 6.884 40.317 1.00 68.81 197 LYS A C 1
ATOM 1615 O O . LYS A 1 197 ? 9.123 6.386 39.331 1.00 68.81 197 LYS A O 1
ATOM 1620 N N . LYS A 1 198 ? 9.213 8.025 40.849 1.00 72.44 198 LYS A N 1
ATOM 1621 C CA . LYS A 1 198 ? 8.105 8.795 40.256 1.00 72.44 198 LYS A CA 1
ATOM 1622 C C . LYS A 1 198 ? 8.515 9.444 38.928 1.00 72.44 198 LYS A C 1
ATOM 1624 O O . LYS A 1 198 ? 7.709 9.462 37.999 1.00 72.44 198 LYS A O 1
ATOM 1629 N N . ALA A 1 199 ? 9.738 9.965 38.842 1.00 70.19 199 ALA A N 1
ATOM 1630 C CA . ALA A 1 199 ? 10.303 10.532 37.620 1.00 70.19 199 ALA A CA 1
ATOM 1631 C C . ALA A 1 199 ? 10.513 9.458 36.541 1.00 70.19 199 ALA A C 1
ATOM 1633 O O . ALA A 1 199 ? 10.077 9.655 35.412 1.00 70.19 199 ALA A O 1
ATOM 1634 N N . GLU A 1 200 ? 11.056 8.295 36.910 1.00 72.00 200 GLU A N 1
ATOM 1635 C CA . GLU A 1 200 ? 11.190 7.109 36.050 1.00 72.00 200 GLU A CA 1
ATOM 1636 C C . GLU A 1 200 ? 9.859 6.723 35.411 1.00 72.00 200 GLU A C 1
ATOM 1638 O O . GLU A 1 200 ? 9.757 6.620 34.191 1.00 72.00 200 GLU A O 1
ATOM 1643 N N . LYS A 1 201 ? 8.806 6.586 36.223 1.00 74.50 201 LYS A N 1
ATOM 1644 C CA . LYS A 1 201 ? 7.479 6.202 35.732 1.00 74.50 201 LYS A CA 1
ATOM 1645 C C . LYS A 1 201 ? 6.870 7.253 34.797 1.00 74.50 201 LYS A C 1
ATOM 1647 O O . LYS A 1 201 ? 6.258 6.898 33.794 1.00 74.50 201 LYS A O 1
ATOM 1652 N N . LYS A 1 202 ? 7.050 8.546 35.095 1.00 75.00 202 LYS A N 1
ATOM 1653 C CA . LYS A 1 202 ? 6.606 9.638 34.208 1.00 75.00 202 LYS A CA 1
ATOM 1654 C C . LYS A 1 202 ? 7.350 9.625 32.874 1.00 75.00 202 LYS A C 1
ATOM 1656 O O . LYS A 1 202 ? 6.717 9.758 31.833 1.00 75.00 202 LYS A O 1
ATOM 1661 N N . LEU A 1 203 ? 8.668 9.450 32.908 1.00 71.69 203 LEU A N 1
ATOM 1662 C CA . LEU A 1 203 ? 9.500 9.409 31.709 1.00 71.69 203 LEU A CA 1
ATOM 1663 C C . LEU A 1 203 ? 9.174 8.179 30.853 1.00 71.69 203 LEU A C 1
ATOM 1665 O O . LEU A 1 203 ? 9.067 8.284 29.637 1.00 71.69 203 LEU A O 1
ATOM 1669 N N . GLN A 1 204 ? 8.932 7.032 31.489 1.00 74.00 204 GLN A N 1
ATOM 1670 C CA . GLN A 1 204 ? 8.475 5.818 30.818 1.00 74.00 204 GLN A CA 1
ATOM 1671 C C . GLN A 1 204 ? 7.132 6.039 30.111 1.00 74.00 204 GLN A C 1
ATOM 1673 O O . GLN A 1 204 ? 6.970 5.644 28.961 1.00 74.00 204 GLN A O 1
ATOM 1678 N N . TYR A 1 205 ? 6.175 6.699 30.766 1.00 78.88 205 TYR A N 1
ATOM 1679 C CA . TYR A 1 205 ? 4.892 7.035 30.149 1.00 78.88 205 TYR A CA 1
ATOM 1680 C C . TYR A 1 205 ? 5.044 7.998 28.970 1.00 78.88 205 TYR A C 1
ATOM 1682 O O . TYR A 1 205 ? 4.445 7.740 27.930 1.00 78.88 205 TYR A O 1
ATOM 1690 N N . ALA A 1 206 ? 5.891 9.022 29.088 1.00 75.44 206 ALA A N 1
ATOM 1691 C CA . ALA A 1 206 ? 6.193 9.930 27.983 1.00 75.44 206 ALA A CA 1
ATOM 1692 C C . ALA A 1 206 ? 6.854 9.204 26.797 1.00 75.44 206 ALA A C 1
ATOM 1694 O O . ALA A 1 206 ? 6.527 9.467 25.643 1.00 75.44 206 ALA A O 1
ATOM 1695 N N . ALA A 1 207 ? 7.746 8.247 27.065 1.00 75.62 207 ALA A N 1
ATOM 1696 C CA . ALA A 1 207 ? 8.366 7.432 26.025 1.00 75.62 207 ALA A CA 1
ATOM 1697 C C . ALA A 1 207 ? 7.357 6.520 25.317 1.00 75.62 207 ALA A C 1
ATOM 1699 O O . ALA A 1 207 ? 7.422 6.367 24.100 1.00 75.62 207 ALA A O 1
ATOM 1700 N N . ILE A 1 208 ? 6.405 5.942 26.055 1.00 81.56 208 ILE A N 1
ATOM 1701 C CA . ILE A 1 208 ? 5.301 5.162 25.475 1.00 81.56 208 ILE A CA 1
ATOM 1702 C C . ILE A 1 208 ? 4.418 6.052 24.599 1.00 81.56 208 ILE A C 1
ATOM 1704 O O . ILE A 1 208 ? 4.046 5.642 23.501 1.00 81.56 208 ILE A O 1
ATOM 1708 N N . ASP A 1 209 ? 4.128 7.275 25.042 1.00 78.12 209 ASP A N 1
ATOM 1709 C CA . ASP A 1 209 ? 3.378 8.237 24.236 1.00 78.12 209 ASP A CA 1
ATOM 1710 C C . ASP A 1 209 ? 4.108 8.561 22.934 1.00 78.12 209 ASP A C 1
ATOM 1712 O O . ASP A 1 209 ? 3.523 8.463 21.856 1.00 78.12 209 ASP A O 1
ATOM 1716 N N . LEU A 1 210 ? 5.410 8.838 23.005 1.00 76.44 210 LEU A N 1
ATOM 1717 C CA . LEU A 1 210 ? 6.206 9.118 21.814 1.00 76.44 210 LEU A CA 1
ATOM 1718 C C . LEU A 1 210 ? 6.328 7.895 20.891 1.00 76.44 210 LEU A C 1
ATOM 1720 O O . LEU A 1 210 ? 6.249 8.031 19.674 1.00 76.44 210 LEU A O 1
ATOM 1724 N N . THR A 1 211 ? 6.442 6.692 21.459 1.00 79.00 211 THR A N 1
ATOM 1725 C CA . THR A 1 211 ? 6.426 5.428 20.702 1.00 79.00 211 THR A CA 1
ATOM 1726 C C . THR A 1 211 ? 5.105 5.252 19.955 1.00 79.00 211 THR A C 1
ATOM 1728 O O . THR A 1 211 ? 5.111 4.865 18.790 1.00 79.00 211 THR A O 1
ATOM 1731 N N . SER A 1 212 ? 3.978 5.576 20.592 1.00 84.00 212 SER A N 1
ATOM 1732 C CA . SER A 1 212 ? 2.642 5.483 19.990 1.00 84.00 212 SER A CA 1
ATOM 1733 C C . SER A 1 212 ? 2.464 6.489 18.856 1.00 84.00 212 SER A C 1
ATOM 1735 O O . SER A 1 212 ? 1.997 6.115 17.782 1.00 84.00 212 SER A O 1
ATOM 1737 N N . TYR A 1 213 ? 2.912 7.735 19.054 1.00 80.06 213 TYR A N 1
ATOM 1738 C CA . TYR A 1 213 ? 2.967 8.755 17.999 1.00 80.06 213 TYR A CA 1
ATOM 1739 C C . TYR A 1 213 ? 3.784 8.273 16.796 1.00 80.06 213 TYR A C 1
ATOM 1741 O O . TYR A 1 213 ? 3.313 8.332 15.661 1.00 80.06 213 TYR A O 1
ATOM 1749 N N . LEU A 1 214 ? 4.998 7.768 17.038 1.00 78.12 214 LEU A N 1
ATOM 1750 C CA . LEU A 1 214 ? 5.856 7.243 15.977 1.00 78.12 214 LEU A CA 1
ATOM 1751 C C . LEU A 1 214 ? 5.197 6.065 15.262 1.00 78.12 214 LEU A C 1
ATOM 1753 O O . LEU A 1 214 ? 5.200 6.035 14.037 1.00 78.12 214 LEU A O 1
ATOM 1757 N N . LEU A 1 215 ? 4.601 5.127 15.996 1.00 81.12 215 LEU A N 1
ATOM 1758 C CA . LEU A 1 215 ? 3.942 3.961 15.418 1.00 81.12 215 LEU A CA 1
ATOM 1759 C C . LEU A 1 215 ? 2.789 4.359 14.492 1.00 81.12 215 LEU A C 1
ATOM 1761 O O . LEU A 1 215 ? 2.740 3.891 13.358 1.00 81.12 215 LEU A O 1
ATOM 1765 N N . VAL A 1 216 ? 1.895 5.241 14.946 1.00 80.19 216 VAL A N 1
ATOM 1766 C CA . VAL A 1 216 ? 0.766 5.721 14.134 1.00 80.19 216 VAL A CA 1
ATOM 1767 C C . VAL A 1 216 ? 1.266 6.452 12.894 1.00 80.19 216 VAL A C 1
ATOM 1769 O O . VAL A 1 216 ? 0.820 6.144 11.790 1.00 80.19 216 VAL A O 1
ATOM 1772 N N . ASN A 1 217 ? 2.249 7.344 13.044 1.00 74.69 217 ASN A N 1
ATOM 1773 C CA . ASN A 1 217 ? 2.850 8.041 11.908 1.00 74.69 217 ASN A CA 1
ATOM 1774 C C . ASN A 1 217 ? 3.469 7.065 10.899 1.00 74.69 217 ASN A C 1
ATOM 1776 O O . ASN A 1 217 ? 3.277 7.234 9.699 1.00 74.69 217 ASN A O 1
ATOM 1780 N N . GLN A 1 218 ? 4.172 6.026 11.363 1.00 77.88 218 GLN A N 1
ATOM 1781 C CA . GLN A 1 218 ? 4.733 5.000 10.482 1.00 77.88 218 GLN A CA 1
ATOM 1782 C C . GLN A 1 218 ? 3.635 4.205 9.770 1.00 77.88 218 GLN A C 1
ATOM 1784 O O . GLN A 1 218 ? 3.733 3.990 8.567 1.00 77.88 218 GLN A O 1
ATOM 1789 N N . ILE A 1 219 ? 2.564 3.814 10.468 1.00 78.25 219 ILE A N 1
ATOM 1790 C CA . ILE A 1 219 ? 1.428 3.107 9.858 1.00 78.25 219 ILE A CA 1
ATOM 1791 C C . ILE A 1 219 ? 0.776 3.962 8.769 1.00 78.25 219 ILE A C 1
ATOM 1793 O O . ILE A 1 219 ? 0.538 3.458 7.676 1.00 78.25 219 ILE A O 1
ATOM 1797 N N . LEU A 1 220 ? 0.517 5.245 9.034 1.00 71.12 220 LEU A N 1
ATOM 1798 C CA . LEU A 1 220 ? -0.079 6.160 8.055 1.00 71.12 220 LEU A CA 1
ATOM 1799 C C . LEU A 1 220 ? 0.835 6.368 6.856 1.00 71.12 220 LEU A C 1
ATOM 1801 O O . LEU A 1 220 ? 0.390 6.285 5.715 1.00 71.12 220 LEU A O 1
ATOM 1805 N N . PHE A 1 221 ? 2.122 6.582 7.113 1.00 66.25 221 PHE A N 1
ATOM 1806 C CA . PHE A 1 221 ? 3.121 6.734 6.070 1.00 66.25 221 PHE A CA 1
ATOM 1807 C C . PHE A 1 221 ? 3.194 5.488 5.179 1.00 66.25 221 PHE A C 1
ATOM 1809 O O . PHE A 1 221 ? 3.163 5.597 3.953 1.00 66.25 221 PHE A O 1
ATOM 1816 N N . TYR A 1 222 ? 3.194 4.296 5.779 1.00 65.62 222 TYR A N 1
ATOM 1817 C CA . TYR A 1 222 ? 3.134 3.041 5.038 1.00 65.62 222 TYR A CA 1
ATOM 1818 C C . TYR A 1 222 ? 1.805 2.843 4.317 1.00 65.62 222 TYR A C 1
ATOM 1820 O O . TYR A 1 222 ? 1.815 2.349 3.197 1.00 65.62 222 TYR A O 1
ATOM 1828 N N . HIS A 1 223 ? 0.676 3.247 4.897 1.00 65.31 223 HIS A N 1
ATOM 1829 C CA . HIS A 1 223 ? -0.628 3.161 4.248 1.00 65.31 223 HIS A CA 1
ATOM 1830 C C . HIS A 1 223 ? -0.674 4.025 2.983 1.00 65.31 223 HIS A C 1
ATOM 1832 O O . HIS A 1 223 ? -0.897 3.493 1.894 1.00 65.31 223 HIS A O 1
ATOM 1838 N N . ILE A 1 224 ? -0.359 5.317 3.113 1.00 59.19 224 ILE A N 1
ATOM 1839 C CA . ILE A 1 224 ? -0.319 6.283 2.006 1.00 59.19 224 ILE A CA 1
ATOM 1840 C C . ILE A 1 224 ? 0.631 5.787 0.915 1.00 59.19 224 ILE A C 1
ATOM 1842 O O . ILE A 1 224 ? 0.277 5.732 -0.260 1.00 59.19 224 ILE A O 1
ATOM 1846 N N . TYR A 1 225 ? 1.827 5.338 1.291 1.00 55.22 225 TYR A N 1
ATOM 1847 C CA . TYR A 1 225 ? 2.826 4.952 0.302 1.00 55.22 225 TYR A CA 1
ATOM 1848 C C . TYR A 1 225 ? 2.626 3.530 -0.250 1.00 55.22 225 TYR A C 1
ATOM 1850 O O . TYR A 1 225 ? 3.047 3.228 -1.367 1.00 55.22 225 TYR A O 1
ATOM 1858 N N . SER A 1 226 ? 1.913 2.649 0.459 1.00 53.88 226 SER A N 1
ATOM 1859 C CA . SER A 1 226 ? 1.491 1.350 -0.086 1.00 53.88 226 SER A CA 1
ATOM 1860 C C . SER A 1 226 ? 0.527 1.521 -1.260 1.00 53.88 226 SER A C 1
ATOM 1862 O O . SER A 1 226 ? 0.513 0.692 -2.171 1.00 53.88 226 SER A O 1
ATOM 1864 N N . ALA A 1 227 ? -0.218 2.632 -1.297 1.00 45.16 227 ALA A N 1
ATOM 1865 C CA . ALA A 1 227 ? -1.032 2.999 -2.447 1.00 45.16 227 ALA A CA 1
ATOM 1866 C C . ALA A 1 227 ? -0.183 3.372 -3.682 1.00 45.16 227 ALA A C 1
ATOM 1868 O O . ALA A 1 227 ? -0.698 3.312 -4.802 1.00 45.16 227 ALA A O 1
ATOM 1869 N N . LEU A 1 228 ? 1.111 3.674 -3.505 1.00 48.94 228 LEU A N 1
ATOM 1870 C CA . LEU A 1 228 ? 2.044 4.048 -4.571 1.00 48.94 228 LEU A CA 1
ATOM 1871 C C . LEU A 1 228 ? 2.843 2.847 -5.135 1.00 48.94 228 LEU A C 1
ATOM 1873 O O . LEU A 1 228 ? 3.137 2.844 -6.330 1.00 48.94 228 LEU A O 1
ATOM 1877 N N . SER A 1 229 ? 3.131 1.778 -4.364 1.00 57.16 229 SER A N 1
ATOM 1878 C CA . SER A 1 229 ? 3.888 0.592 -4.851 1.00 57.16 229 SER A CA 1
ATOM 1879 C C . SER A 1 229 ? 3.010 -0.633 -5.200 1.00 57.16 229 SER A C 1
ATOM 1881 O O . SER A 1 229 ? 3.062 -1.710 -4.605 1.00 57.16 229 SER A O 1
ATOM 1883 N N . LYS A 1 230 ? 2.154 -0.497 -6.223 1.00 72.12 230 LYS A N 1
ATOM 1884 C CA . LYS A 1 230 ? 1.103 -1.498 -6.516 1.00 72.12 230 LYS A CA 1
ATOM 1885 C C . LYS A 1 230 ? 1.543 -2.735 -7.314 1.00 72.12 230 LYS A C 1
ATOM 1887 O O . LYS A 1 230 ? 0.894 -3.772 -7.183 1.00 72.12 230 LYS A O 1
ATOM 1892 N N . LEU A 1 231 ? 2.593 -2.686 -8.142 1.00 86.50 231 LEU A N 1
ATOM 1893 C CA . LEU A 1 231 ? 2.813 -3.734 -9.160 1.00 86.50 231 LEU A CA 1
ATOM 1894 C C . LEU A 1 231 ? 3.142 -5.118 -8.577 1.00 86.50 231 LEU A C 1
ATOM 1896 O O . LEU A 1 231 ? 2.459 -6.090 -8.903 1.00 86.50 231 LEU A O 1
ATOM 1900 N N . LEU A 1 232 ? 4.145 -5.226 -7.697 1.00 88.56 232 LEU A N 1
ATOM 1901 C CA . LEU A 1 232 ? 4.577 -6.530 -7.171 1.00 88.56 232 LEU A CA 1
ATOM 1902 C C . LEU A 1 232 ? 3.548 -7.141 -6.210 1.00 88.56 232 LEU A C 1
ATOM 1904 O O . LEU A 1 232 ? 3.297 -8.343 -6.255 1.00 88.56 232 LEU A O 1
ATOM 1908 N N . VAL A 1 233 ? 2.888 -6.305 -5.403 1.00 87.00 233 VAL A N 1
ATOM 1909 C CA . VAL A 1 233 ? 1.779 -6.728 -4.532 1.00 87.00 233 VAL A CA 1
ATOM 1910 C C . VAL A 1 233 ? 0.587 -7.209 -5.365 1.00 87.00 233 VAL A C 1
ATOM 1912 O O . VAL A 1 233 ? -0.015 -8.235 -5.050 1.00 87.00 233 VAL A O 1
ATOM 1915 N N . SER A 1 234 ? 0.265 -6.526 -6.467 1.00 88.62 234 SER A N 1
ATOM 1916 C CA . SER A 1 234 ? -0.804 -6.958 -7.379 1.00 88.62 234 SER A CA 1
ATOM 1917 C C . SER A 1 234 ? -0.459 -8.276 -8.072 1.00 88.62 234 SER A C 1
ATOM 1919 O O . SER A 1 234 ? -1.319 -9.149 -8.187 1.00 88.62 234 SER A O 1
ATOM 1921 N N . ALA A 1 235 ? 0.802 -8.461 -8.477 1.00 91.69 235 ALA A N 1
ATOM 1922 C CA . ALA A 1 235 ? 1.283 -9.724 -9.029 1.00 91.69 235 ALA A CA 1
ATOM 1923 C C . ALA A 1 235 ? 1.180 -10.865 -8.004 1.00 91.69 235 ALA A C 1
ATOM 1925 O O . ALA A 1 235 ? 0.666 -11.933 -8.341 1.00 91.69 235 ALA A O 1
ATOM 1926 N N . TYR A 1 236 ? 1.585 -10.625 -6.750 1.00 92.62 236 TYR A N 1
ATOM 1927 C CA . TYR A 1 236 ? 1.410 -11.576 -5.649 1.00 92.62 236 TYR A CA 1
ATOM 1928 C C . TYR A 1 236 ? -0.059 -11.986 -5.503 1.00 92.62 236 TYR A C 1
ATOM 1930 O O . TYR A 1 236 ? -0.379 -13.172 -5.570 1.00 92.62 236 TYR A O 1
ATOM 1938 N N . ARG A 1 237 ? -0.965 -11.007 -5.357 1.00 90.00 237 ARG A N 1
ATOM 1939 C CA . ARG A 1 237 ? -2.401 -11.259 -5.164 1.00 90.00 237 ARG A CA 1
ATOM 1940 C C . ARG A 1 237 ? -2.987 -12.044 -6.326 1.00 90.00 237 ARG A C 1
ATOM 1942 O O . ARG A 1 237 ? -3.633 -13.062 -6.107 1.00 90.00 237 ARG A O 1
ATOM 1949 N N . ARG A 1 238 ? -2.670 -11.652 -7.564 1.00 91.06 238 ARG A N 1
ATOM 1950 C CA . ARG A 1 238 ? -3.157 -12.357 -8.751 1.00 91.06 238 ARG A CA 1
ATOM 1951 C C . ARG A 1 238 ? -2.665 -13.801 -8.808 1.00 91.06 238 ARG A C 1
ATOM 1953 O O . ARG A 1 238 ? -3.453 -14.686 -9.134 1.00 91.06 238 ARG A O 1
ATOM 1960 N N . LYS A 1 239 ? -1.392 -14.060 -8.485 1.00 90.88 239 LYS A N 1
ATOM 1961 C CA . LYS A 1 239 ? -0.865 -15.432 -8.399 1.00 90.88 239 LYS A CA 1
ATOM 1962 C C . LYS A 1 239 ? -1.561 -16.234 -7.307 1.00 90.88 239 LYS A C 1
ATOM 1964 O O . LYS A 1 239 ? -1.904 -17.390 -7.536 1.00 90.88 239 LYS A O 1
ATOM 1969 N N . PHE A 1 240 ? -1.796 -15.621 -6.153 1.00 89.00 240 PHE A N 1
ATOM 1970 C CA . PHE A 1 240 ? -2.483 -16.258 -5.039 1.00 89.00 240 PHE A CA 1
ATOM 1971 C C . PHE A 1 240 ? -3.942 -16.597 -5.376 1.00 89.00 240 PHE A C 1
ATOM 1973 O O . PHE A 1 240 ? -4.390 -17.705 -5.098 1.00 89.00 240 PHE A O 1
ATOM 1980 N N . ASP A 1 241 ? -4.664 -15.705 -6.053 1.00 88.62 241 ASP A N 1
ATOM 1981 C CA . ASP A 1 241 ? -6.042 -15.952 -6.486 1.00 88.62 241 ASP A CA 1
ATOM 1982 C C . ASP A 1 241 ? -6.128 -17.066 -7.535 1.00 88.62 241 ASP A C 1
ATOM 1984 O O . ASP A 1 241 ? -6.988 -17.939 -7.439 1.00 88.62 241 ASP A O 1
ATOM 1988 N N . LEU A 1 242 ? -5.205 -17.090 -8.502 1.00 89.00 242 LEU A N 1
ATOM 1989 C CA . LEU A 1 242 ? -5.105 -18.191 -9.466 1.00 89.00 242 LEU A CA 1
ATOM 1990 C C . LEU A 1 242 ? -4.780 -19.519 -8.771 1.00 89.00 242 LEU A C 1
ATOM 1992 O O . LEU A 1 242 ? -5.352 -20.550 -9.110 1.00 89.00 242 LEU A O 1
ATOM 1996 N N . TYR A 1 243 ? -3.902 -19.497 -7.768 1.00 85.88 243 TYR A N 1
ATOM 1997 C CA . TYR A 1 243 ? -3.582 -20.682 -6.980 1.00 85.88 243 TYR A CA 1
ATOM 1998 C C . TYR A 1 243 ? -4.814 -21.232 -6.242 1.00 85.88 243 TYR A C 1
ATOM 2000 O O . TYR A 1 243 ? -5.081 -22.431 -6.321 1.00 85.88 243 TYR A O 1
ATOM 2008 N N . LYS A 1 244 ? -5.617 -20.361 -5.613 1.00 83.25 244 LYS A N 1
ATOM 2009 C CA . LYS A 1 244 ? -6.883 -20.739 -4.955 1.00 83.25 244 LYS A CA 1
ATOM 2010 C C . LYS A 1 244 ? -7.901 -21.373 -5.900 1.00 83.25 244 LYS A C 1
ATOM 2012 O O . LYS A 1 244 ? -8.704 -22.188 -5.464 1.00 83.25 244 LYS A O 1
ATOM 2017 N N . GLN A 1 245 ? -7.909 -20.969 -7.168 1.00 83.06 245 GLN A N 1
ATOM 2018 C CA . GLN A 1 245 ? -8.819 -21.534 -8.167 1.00 83.06 245 GLN A CA 1
ATOM 2019 C C . GLN A 1 245 ? -8.403 -22.950 -8.585 1.00 83.06 245 GLN A C 1
ATOM 2021 O O . GLN A 1 245 ? -9.260 -23.764 -8.915 1.00 83.06 245 GLN A O 1
ATOM 2026 N N . ILE A 1 246 ? -7.100 -23.246 -8.568 1.00 80.81 246 ILE A N 1
ATOM 2027 C CA . ILE A 1 246 ? -6.547 -24.527 -9.030 1.00 80.81 246 ILE A CA 1
ATOM 2028 C C . ILE A 1 246 ? -6.493 -25.564 -7.898 1.00 80.81 246 ILE A C 1
ATOM 2030 O O . ILE A 1 246 ? -6.659 -26.755 -8.151 1.00 80.81 246 ILE A O 1
ATOM 2034 N N . GLN A 1 247 ? -6.248 -25.145 -6.652 1.00 72.56 247 GLN A N 1
ATOM 2035 C CA . GLN A 1 247 ? -6.085 -26.049 -5.508 1.00 72.56 247 GLN A CA 1
ATOM 2036 C C . GLN A 1 247 ? -6.990 -25.669 -4.333 1.00 72.56 247 GLN A C 1
ATOM 2038 O O . GLN A 1 247 ? -7.228 -24.494 -4.062 1.00 72.56 247 GLN A O 1
ATOM 2043 N N . LYS A 1 248 ? -7.451 -26.679 -3.579 1.00 67.06 248 LYS A N 1
ATOM 2044 C CA . LYS A 1 248 ? -8.153 -26.458 -2.306 1.00 67.06 248 LYS A CA 1
ATOM 2045 C C . LYS A 1 248 ? -7.208 -25.808 -1.286 1.00 67.06 248 LYS A C 1
ATOM 2047 O O . LYS A 1 248 ? -6.050 -26.200 -1.161 1.00 67.06 248 LYS A O 1
ATOM 2052 N N . LEU A 1 249 ? -7.735 -24.832 -0.549 1.00 64.38 249 LEU A N 1
ATOM 2053 C CA . LEU A 1 249 ? -7.035 -24.098 0.505 1.00 64.38 249 LEU A CA 1
ATOM 2054 C C . LEU A 1 249 ? -6.659 -25.032 1.673 1.00 64.38 249 LEU A C 1
ATOM 2056 O O . LEU A 1 249 ? -7.528 -25.456 2.428 1.00 64.38 249 LEU A O 1
ATOM 2060 N N . ASP A 1 250 ? -5.364 -25.310 1.834 1.00 70.44 250 ASP A N 1
ATOM 2061 C CA . ASP A 1 250 ? -4.761 -25.915 3.034 1.00 70.44 250 ASP A CA 1
ATOM 2062 C C . ASP A 1 250 ? -3.753 -24.907 3.624 1.00 70.44 250 ASP A C 1
ATOM 2064 O O . ASP A 1 250 ? -2.894 -24.422 2.878 1.00 70.44 250 ASP A O 1
ATOM 2068 N N . PRO A 1 251 ? -3.817 -24.573 4.930 1.00 65.81 251 PRO A N 1
ATOM 2069 C CA . PRO A 1 251 ? -2.858 -23.686 5.592 1.00 65.81 251 PRO A CA 1
ATOM 2070 C C . PRO A 1 251 ? -1.380 -24.010 5.327 1.00 65.81 251 PRO A C 1
ATOM 2072 O O . PRO A 1 251 ? -0.592 -23.092 5.097 1.00 65.81 251 PRO A O 1
ATOM 2075 N N . ARG A 1 252 ? -0.999 -25.295 5.282 1.00 72.06 252 ARG A N 1
ATOM 2076 C CA . ARG A 1 252 ? 0.394 -25.700 4.993 1.00 72.06 252 ARG A CA 1
ATOM 2077 C C . ARG A 1 252 ? 0.808 -25.365 3.562 1.00 72.06 252 ARG A C 1
ATOM 2079 O O . ARG A 1 252 ? 1.950 -24.987 3.303 1.00 72.06 252 ARG A O 1
ATOM 2086 N N . ASN A 1 253 ? -0.138 -25.447 2.634 1.00 83.00 253 ASN A N 1
ATOM 2087 C CA . ASN A 1 253 ? 0.084 -25.063 1.249 1.00 83.00 253 ASN A CA 1
ATOM 2088 C C . ASN A 1 253 ? 0.165 -23.539 1.083 1.00 83.00 253 ASN A C 1
ATOM 2090 O O . ASN A 1 253 ? 0.954 -23.064 0.270 1.00 83.00 253 ASN A O 1
ATOM 2094 N N . ILE A 1 254 ? -0.588 -22.769 1.876 1.00 82.06 254 ILE A N 1
ATOM 2095 C CA . ILE A 1 254 ? -0.533 -21.299 1.863 1.00 82.06 254 ILE A CA 1
ATOM 2096 C C . ILE A 1 254 ? 0.855 -20.803 2.272 1.00 82.06 254 ILE A C 1
ATOM 2098 O O . ILE A 1 254 ? 1.418 -19.972 1.564 1.00 82.06 254 ILE A O 1
ATOM 2102 N N . GLU A 1 255 ? 1.433 -21.332 3.355 1.00 86.81 255 GLU A N 1
ATOM 2103 C CA . GLU A 1 255 ? 2.789 -20.953 3.775 1.00 86.81 255 GLU A CA 1
ATOM 2104 C C . GLU A 1 255 ? 3.824 -21.270 2.693 1.00 86.81 255 GLU A C 1
ATOM 2106 O O . GLU A 1 255 ? 4.618 -20.409 2.306 1.00 86.81 255 GLU A O 1
ATOM 2111 N N . LYS A 1 256 ? 3.787 -22.499 2.167 1.00 88.81 256 LYS A N 1
ATOM 2112 C CA . LYS A 1 256 ? 4.711 -22.940 1.119 1.00 88.81 256 LYS A CA 1
ATOM 2113 C C . LYS A 1 256 ? 4.608 -22.062 -0.130 1.00 88.81 256 LYS A C 1
ATOM 2115 O O . LYS A 1 256 ? 5.624 -21.742 -0.744 1.00 88.81 256 LYS A O 1
ATOM 2120 N N . MET A 1 257 ? 3.392 -21.673 -0.515 1.00 90.12 257 MET A N 1
ATOM 2121 C CA . MET A 1 257 ? 3.169 -20.803 -1.670 1.00 90.12 257 MET A CA 1
ATOM 2122 C C . MET A 1 257 ? 3.560 -19.359 -1.412 1.00 90.12 257 MET A C 1
ATOM 2124 O O . MET A 1 257 ? 4.146 -18.751 -2.302 1.00 90.12 257 MET A O 1
ATOM 2128 N N . HIS A 1 258 ? 3.322 -18.836 -0.210 1.00 91.25 258 HIS A N 1
ATOM 2129 C CA . HIS A 1 258 ? 3.814 -17.520 0.175 1.00 91.25 258 HIS A CA 1
ATOM 2130 C C . HIS A 1 258 ? 5.333 -17.436 -0.003 1.00 91.25 258 HIS A C 1
ATOM 2132 O O . HIS A 1 258 ? 5.798 -16.596 -0.773 1.00 91.25 258 HIS A O 1
ATOM 2138 N N . LYS A 1 259 ? 6.080 -18.360 0.625 1.00 91.94 259 LYS A N 1
ATOM 2139 C CA . LYS A 1 259 ? 7.546 -18.433 0.524 1.00 91.94 259 LYS A CA 1
ATOM 2140 C C . LYS A 1 259 ? 7.996 -18.545 -0.923 1.00 91.94 259 LYS A C 1
ATOM 2142 O O . LYS A 1 259 ? 8.713 -17.677 -1.397 1.00 91.94 259 LYS A O 1
ATOM 2147 N N . LYS A 1 260 ? 7.456 -19.500 -1.685 1.00 92.69 260 LYS A N 1
ATOM 2148 C CA . LYS A 1 260 ? 7.768 -19.624 -3.116 1.00 92.69 260 LYS A CA 1
ATOM 2149 C C . LYS A 1 260 ? 7.556 -18.312 -3.885 1.00 92.69 260 LYS A C 1
ATOM 2151 O O . LYS A 1 260 ? 8.388 -17.921 -4.701 1.00 92.69 260 LYS A O 1
ATOM 2156 N N . PHE A 1 261 ? 6.448 -17.612 -3.646 1.00 94.00 261 PHE A N 1
ATOM 2157 C CA . PHE A 1 261 ? 6.153 -16.385 -4.380 1.00 94.00 261 PHE A CA 1
ATOM 2158 C C . PHE A 1 261 ? 7.151 -15.273 -4.077 1.00 94.00 261 PHE A C 1
ATOM 2160 O O . PHE A 1 261 ? 7.602 -14.610 -5.007 1.00 94.00 261 PHE A O 1
ATOM 2167 N N . VAL A 1 262 ? 7.485 -15.062 -2.808 1.00 91.69 262 VAL A N 1
ATOM 2168 C CA . VAL A 1 262 ? 8.311 -13.927 -2.373 1.00 91.69 262 VAL A CA 1
ATOM 2169 C C . VAL A 1 262 ? 9.819 -14.218 -2.421 1.00 91.69 262 VAL A C 1
ATOM 2171 O O . VAL A 1 262 ? 10.613 -13.299 -2.627 1.00 91.69 262 VAL A O 1
ATOM 2174 N N . GLU A 1 263 ? 10.206 -15.489 -2.286 1.00 92.56 263 GLU A N 1
ATOM 2175 C CA . GLU A 1 263 ? 11.595 -15.961 -2.274 1.00 92.56 263 GLU A CA 1
ATOM 2176 C C . GLU A 1 263 ? 12.083 -16.385 -3.663 1.00 92.56 263 GLU A C 1
ATOM 2178 O O . GLU A 1 263 ? 13.266 -16.252 -3.956 1.00 92.56 263 GLU A O 1
ATOM 2183 N N . GLU A 1 264 ? 11.206 -16.857 -4.554 1.00 92.12 264 GLU A N 1
ATOM 2184 C CA . GLU A 1 264 ? 11.621 -17.393 -5.858 1.00 92.12 264 GLU A CA 1
ATOM 2185 C C . GLU A 1 264 ? 11.002 -16.634 -7.030 1.00 92.12 264 GLU A C 1
ATOM 2187 O O . GLU A 1 264 ? 11.721 -16.217 -7.939 1.00 92.12 264 GLU A O 1
ATOM 2192 N N . ASP A 1 265 ? 9.682 -16.450 -7.027 1.00 93.50 265 ASP A N 1
ATOM 2193 C CA . ASP A 1 265 ? 8.966 -16.070 -8.245 1.00 93.50 265 ASP A CA 1
ATOM 2194 C C . ASP A 1 265 ? 8.905 -14.557 -8.503 1.00 93.50 265 ASP A C 1
ATOM 2196 O O . ASP A 1 265 ? 8.864 -14.126 -9.657 1.00 93.50 265 ASP A O 1
ATOM 2200 N N . LEU A 1 266 ? 8.819 -13.746 -7.449 1.00 94.06 266 LEU A N 1
ATOM 2201 C CA . LEU A 1 266 ? 8.691 -12.295 -7.546 1.00 94.06 266 LEU A CA 1
ATOM 2202 C C . LEU A 1 266 ? 10.048 -11.652 -7.310 1.00 94.06 266 LEU A C 1
ATOM 2204 O O . LEU A 1 266 ? 10.707 -11.917 -6.315 1.00 94.06 266 LEU A O 1
ATOM 2208 N N . THR A 1 267 ? 10.464 -10.787 -8.229 1.00 93.44 267 THR A N 1
ATOM 2209 C CA . THR A 1 267 ? 11.683 -9.986 -8.099 1.00 93.44 267 THR A CA 1
ATOM 2210 C C . THR A 1 267 ? 11.343 -8.530 -8.376 1.00 93.44 267 THR A C 1
ATOM 2212 O O . THR A 1 267 ? 10.658 -8.237 -9.356 1.00 93.44 267 THR A O 1
ATOM 2215 N N . GLY A 1 268 ? 11.795 -7.628 -7.509 1.00 91.25 268 GLY A N 1
ATOM 2216 C CA . GLY A 1 268 ? 11.551 -6.191 -7.612 1.00 91.25 268 GLY A CA 1
ATOM 2217 C C . GLY A 1 268 ? 12.847 -5.395 -7.516 1.00 91.25 268 GLY A C 1
ATOM 2218 O O . GLY A 1 268 ? 13.779 -5.796 -6.823 1.00 91.25 268 GLY A O 1
ATOM 2219 N N . SER A 1 269 ? 12.898 -4.260 -8.207 1.00 88.62 269 SER A N 1
ATOM 2220 C CA . SER A 1 269 ? 13.998 -3.301 -8.128 1.00 88.62 269 SER A CA 1
ATOM 2221 C C . SER A 1 269 ? 13.425 -1.893 -8.134 1.00 88.62 269 SER A C 1
ATOM 2223 O O . SER A 1 269 ? 12.570 -1.597 -8.967 1.00 88.62 269 SER A O 1
ATOM 2225 N N . ASP A 1 270 ? 13.914 -1.035 -7.248 1.00 84.19 270 ASP A N 1
ATOM 2226 C CA . ASP A 1 270 ? 13.617 0.397 -7.257 1.00 84.19 270 ASP A CA 1
ATOM 2227 C C . ASP A 1 270 ? 14.902 1.180 -6.974 1.00 84.19 270 ASP A C 1
ATOM 2229 O O . ASP A 1 270 ? 15.762 0.718 -6.224 1.00 84.19 270 ASP A O 1
ATOM 2233 N N . ILE A 1 271 ? 15.056 2.362 -7.566 1.00 78.88 271 ILE A N 1
ATOM 2234 C CA . ILE A 1 271 ? 16.200 3.229 -7.268 1.00 78.88 271 ILE A CA 1
ATOM 2235 C C . ILE A 1 271 ? 16.099 3.808 -5.850 1.00 78.88 271 ILE A C 1
ATOM 2237 O O . ILE A 1 271 ? 17.115 4.092 -5.221 1.00 78.88 271 ILE A O 1
ATOM 2241 N N . MET A 1 272 ? 14.878 3.947 -5.324 1.00 72.88 272 MET A N 1
ATOM 2242 C CA . MET A 1 272 ? 14.614 4.489 -4.000 1.00 72.88 272 MET A CA 1
ATOM 2243 C C . MET A 1 272 ? 14.693 3.393 -2.925 1.00 72.88 272 MET A C 1
ATOM 2245 O O . MET A 1 272 ? 13.877 2.459 -2.927 1.00 72.88 272 MET A O 1
ATOM 2249 N N . PRO A 1 273 ? 15.590 3.531 -1.922 1.00 72.19 273 PRO A N 1
ATOM 2250 C CA . PRO A 1 273 ? 15.651 2.602 -0.798 1.00 72.19 273 PRO A CA 1
ATOM 2251 C C . PRO A 1 273 ? 14.317 2.461 -0.071 1.00 72.19 273 PRO A C 1
ATOM 2253 O O . PRO A 1 273 ? 13.892 1.361 0.277 1.00 72.19 273 PRO A O 1
ATOM 2256 N N . PHE A 1 274 ? 13.629 3.585 0.119 1.00 69.06 274 PHE A N 1
ATOM 2257 C CA . PHE A 1 274 ? 12.362 3.624 0.827 1.00 69.06 274 PHE A CA 1
ATOM 2258 C C . PHE A 1 274 ? 11.263 2.801 0.129 1.00 69.06 274 PHE A C 1
ATOM 2260 O O . PHE A 1 274 ? 10.641 1.950 0.764 1.00 69.06 274 PHE A O 1
ATOM 2267 N N . ALA A 1 275 ? 11.080 2.978 -1.183 1.00 71.88 275 ALA A N 1
ATOM 2268 C CA . ALA A 1 275 ? 10.096 2.226 -1.965 1.00 71.88 275 ALA A CA 1
ATOM 2269 C C . ALA A 1 275 ? 10.388 0.714 -1.969 1.00 71.88 275 ALA A C 1
ATOM 2271 O O . ALA A 1 275 ? 9.471 -0.111 -1.876 1.00 71.88 275 ALA A O 1
ATOM 2272 N N . SER A 1 276 ? 11.672 0.346 -1.999 1.00 78.06 276 SER A N 1
ATOM 2273 C CA . SER A 1 276 ? 12.119 -1.047 -1.903 1.00 78.06 276 SER A CA 1
ATOM 2274 C C . SER A 1 276 ? 11.793 -1.662 -0.539 1.00 78.06 276 SER A C 1
ATOM 2276 O O . SER A 1 276 ? 11.215 -2.747 -0.472 1.00 78.06 276 SER A O 1
ATOM 2278 N N . HIS A 1 277 ? 12.099 -0.961 0.559 1.00 77.25 277 HIS A N 1
ATOM 2279 C CA . HIS A 1 277 ? 11.765 -1.421 1.910 1.00 77.25 277 HIS A CA 1
ATOM 2280 C C . HIS A 1 277 ? 10.258 -1.550 2.120 1.00 77.25 277 HIS A C 1
ATOM 2282 O O . HIS A 1 277 ? 9.806 -2.547 2.680 1.00 77.25 277 HIS A O 1
ATOM 2288 N N . LEU A 1 278 ? 9.468 -0.593 1.632 1.00 76.75 278 LEU A N 1
ATOM 2289 C CA . LEU A 1 278 ? 8.021 -0.695 1.750 1.00 76.75 278 LEU A CA 1
ATOM 2290 C C . LEU A 1 278 ? 7.469 -1.881 0.962 1.00 76.75 278 LEU A C 1
ATOM 2292 O O . LEU A 1 278 ? 6.615 -2.613 1.455 1.00 76.75 278 LEU A O 1
ATOM 2296 N N . THR A 1 279 ? 7.977 -2.101 -0.247 1.00 81.62 279 THR A N 1
ATOM 2297 C CA . THR A 1 279 ? 7.588 -3.259 -1.055 1.00 81.62 279 THR A CA 1
ATOM 2298 C C . THR A 1 279 ? 7.919 -4.565 -0.330 1.00 81.62 279 THR A C 1
ATOM 2300 O O . THR A 1 279 ? 7.079 -5.462 -0.293 1.00 81.62 279 THR A O 1
ATOM 2303 N N . ALA A 1 280 ? 9.086 -4.653 0.318 1.00 84.25 280 ALA A N 1
ATOM 2304 C CA . ALA A 1 280 ? 9.459 -5.795 1.149 1.00 84.25 280 ALA A CA 1
ATOM 2305 C C . ALA A 1 280 ? 8.467 -6.027 2.305 1.00 84.25 280 ALA A C 1
ATOM 2307 O O . ALA A 1 280 ? 7.945 -7.131 2.454 1.00 84.25 280 ALA A O 1
ATOM 2308 N N . VAL A 1 281 ? 8.145 -4.985 3.078 1.00 80.31 281 VAL A N 1
ATOM 2309 C CA . VAL A 1 281 ? 7.178 -5.068 4.189 1.00 80.31 281 VAL A CA 1
ATOM 2310 C C . VAL A 1 281 ? 5.788 -5.472 3.692 1.00 80.31 281 VAL A C 1
ATOM 2312 O O . VAL A 1 281 ? 5.174 -6.376 4.258 1.00 80.31 281 VAL A O 1
ATOM 2315 N N . ASN A 1 282 ? 5.308 -4.862 2.605 1.00 80.12 282 ASN A N 1
ATOM 2316 C CA . ASN A 1 282 ? 3.996 -5.160 2.030 1.00 80.12 282 ASN A CA 1
ATOM 2317 C C . ASN A 1 282 ? 3.886 -6.609 1.555 1.00 80.12 282 ASN A C 1
ATOM 2319 O O . ASN A 1 282 ? 2.829 -7.221 1.723 1.00 80.12 282 ASN A O 1
ATOM 2323 N N . LEU A 1 283 ? 4.950 -7.164 0.969 1.00 85.38 283 LEU A N 1
ATOM 2324 C CA . LEU A 1 283 ? 4.981 -8.565 0.554 1.00 85.38 283 LEU A CA 1
ATOM 2325 C C . LEU A 1 283 ? 4.943 -9.496 1.764 1.00 85.38 283 LEU A C 1
ATOM 2327 O O . LEU A 1 283 ? 4.086 -10.375 1.786 1.00 85.38 283 LEU A O 1
ATOM 2331 N N . CYS A 1 284 ? 5.766 -9.261 2.792 1.00 83.62 284 CYS A N 1
ATOM 2332 C CA . CYS A 1 284 ? 5.718 -10.040 4.035 1.00 83.62 284 CYS A CA 1
ATOM 2333 C C . CYS A 1 284 ? 4.325 -9.993 4.686 1.00 83.62 284 CYS A C 1
ATOM 2335 O O . CYS A 1 284 ? 3.790 -11.012 5.117 1.00 83.62 284 CYS A O 1
ATOM 2337 N N . ALA A 1 285 ? 3.684 -8.822 4.692 1.00 83.12 285 ALA A N 1
ATOM 2338 C CA . ALA A 1 285 ? 2.361 -8.629 5.278 1.00 83.12 285 ALA A CA 1
ATOM 2339 C C . ALA A 1 285 ? 1.226 -9.359 4.534 1.00 83.12 285 ALA A C 1
ATOM 2341 O O . ALA A 1 285 ? 0.136 -9.496 5.091 1.00 83.12 285 ALA A O 1
ATOM 2342 N N . GLN A 1 286 ? 1.441 -9.868 3.311 1.00 82.94 286 GLN A N 1
ATOM 2343 C CA . GLN A 1 286 ? 0.401 -10.642 2.619 1.00 82.94 286 GLN A CA 1
ATOM 2344 C C . GLN A 1 286 ? 0.070 -11.956 3.343 1.00 82.94 286 GLN A C 1
ATOM 2346 O O . GLN A 1 286 ? -0.994 -12.533 3.113 1.00 82.94 286 GLN A O 1
ATOM 2351 N N . THR A 1 287 ? 0.961 -12.466 4.200 1.00 82.00 287 THR A N 1
ATOM 2352 C CA . THR A 1 287 ? 0.701 -13.649 5.031 1.00 82.00 287 THR A CA 1
ATOM 2353 C C . THR A 1 287 ? 1.421 -13.520 6.374 1.00 82.00 287 THR A C 1
ATOM 2355 O O . THR A 1 287 ? 2.482 -14.091 6.585 1.00 82.00 287 THR A O 1
ATOM 2358 N N . ILE A 1 288 ? 0.801 -12.786 7.304 1.00 77.19 288 ILE A N 1
ATOM 2359 C CA . ILE A 1 288 ? 1.374 -12.393 8.610 1.00 77.19 288 ILE A CA 1
ATOM 2360 C C . ILE A 1 288 ? 1.865 -13.586 9.453 1.00 77.19 288 ILE A C 1
ATOM 2362 O O . ILE A 1 288 ? 2.818 -13.451 10.214 1.00 77.19 288 ILE A O 1
ATOM 2366 N N . ASN A 1 289 ? 1.250 -14.762 9.303 1.00 73.56 289 ASN A N 1
ATOM 2367 C CA . ASN A 1 289 ? 1.610 -15.958 10.072 1.00 73.56 289 ASN A CA 1
ATOM 2368 C C . ASN A 1 289 ? 2.895 -16.651 9.582 1.00 73.56 289 ASN A C 1
ATOM 2370 O O . ASN A 1 289 ? 3.301 -17.645 10.178 1.00 73.56 289 ASN A O 1
ATOM 2374 N N . VAL A 1 290 ? 3.513 -16.173 8.498 1.00 79.56 290 VAL A N 1
ATOM 2375 C CA . VAL A 1 290 ? 4.710 -16.774 7.903 1.00 79.56 290 VAL A CA 1
ATOM 2376 C C . VAL A 1 290 ? 5.885 -15.826 8.062 1.00 79.56 290 VAL A C 1
ATOM 2378 O O . VAL A 1 290 ? 5.836 -14.668 7.655 1.00 79.56 290 VAL A O 1
ATOM 2381 N N . THR A 1 291 ? 6.974 -16.327 8.639 1.00 77.69 291 THR A N 1
ATOM 2382 C CA . THR A 1 291 ? 8.229 -15.580 8.686 1.00 77.69 291 THR A CA 1
ATOM 2383 C C . THR A 1 291 ? 8.901 -15.612 7.316 1.00 77.69 291 THR A C 1
ATOM 2385 O O . THR A 1 291 ? 9.242 -16.686 6.814 1.00 77.69 291 THR A O 1
ATOM 2388 N N . THR A 1 292 ? 9.122 -14.428 6.748 1.00 78.94 292 THR A N 1
ATOM 2389 C CA . THR A 1 292 ? 9.735 -14.234 5.428 1.00 78.94 292 THR A CA 1
ATOM 2390 C C . THR A 1 292 ? 11.061 -13.503 5.597 1.00 78.94 292 THR A C 1
ATOM 2392 O O . THR A 1 292 ? 11.108 -12.277 5.705 1.00 78.94 292 THR A O 1
ATOM 2395 N N . ASN A 1 293 ? 12.145 -14.276 5.679 1.00 74.06 293 ASN A N 1
ATOM 2396 C CA . ASN A 1 293 ? 13.492 -13.749 5.925 1.00 74.06 293 ASN A CA 1
ATOM 2397 C C . ASN A 1 293 ? 14.222 -13.376 4.629 1.00 74.06 293 ASN A C 1
ATOM 2399 O O . ASN A 1 293 ? 15.055 -12.464 4.630 1.00 74.06 293 ASN A O 1
ATOM 2403 N N . PHE A 1 294 ? 13.867 -14.047 3.532 1.00 85.88 294 PHE A N 1
ATOM 2404 C CA . PHE A 1 294 ? 14.442 -13.839 2.215 1.00 85.88 294 PHE A CA 1
ATOM 2405 C C . PHE A 1 294 ? 13.427 -13.180 1.277 1.00 85.88 294 PHE A C 1
ATOM 2407 O O . PHE A 1 294 ? 12.260 -13.556 1.220 1.00 85.88 294 PHE A O 1
ATOM 2414 N N . LEU A 1 295 ? 13.878 -12.161 0.548 1.00 89.12 295 LEU A N 1
ATOM 2415 C CA . LEU A 1 295 ? 13.079 -11.413 -0.415 1.00 89.12 295 LEU A CA 1
ATOM 2416 C C . LEU A 1 295 ? 13.969 -10.997 -1.579 1.00 89.12 295 LEU A C 1
ATOM 2418 O O . LEU A 1 295 ? 15.065 -10.474 -1.379 1.00 89.12 295 LEU A O 1
ATOM 2422 N N . ARG A 1 296 ? 13.471 -11.150 -2.805 1.00 92.81 296 ARG A N 1
ATOM 2423 C CA . ARG A 1 296 ? 14.192 -10.729 -4.016 1.00 92.81 296 ARG A CA 1
ATOM 2424 C C . ARG A 1 296 ? 13.866 -9.282 -4.388 1.00 92.81 296 ARG A C 1
ATOM 2426 O O . ARG A 1 296 ? 13.420 -9.000 -5.500 1.00 92.81 296 ARG A O 1
ATOM 2433 N N . ILE A 1 297 ? 14.057 -8.361 -3.445 1.00 90.88 297 ILE A N 1
ATOM 2434 C CA . ILE A 1 297 ? 13.837 -6.920 -3.637 1.00 90.88 297 ILE A CA 1
ATOM 2435 C C . ILE A 1 297 ? 15.174 -6.187 -3.548 1.00 90.88 297 ILE A C 1
ATOM 2437 O O . ILE A 1 297 ? 15.914 -6.365 -2.581 1.00 90.88 297 ILE A O 1
ATOM 2441 N N . ALA A 1 298 ? 15.489 -5.369 -4.550 1.00 88.06 298 ALA A N 1
ATOM 2442 C CA . ALA A 1 298 ? 16.746 -4.636 -4.644 1.00 88.06 298 ALA A CA 1
ATOM 2443 C C . ALA A 1 298 ? 16.536 -3.120 -4.659 1.00 88.06 298 ALA A C 1
ATOM 2445 O O . ALA A 1 298 ? 15.678 -2.613 -5.377 1.00 88.06 298 ALA A O 1
ATOM 2446 N N . VAL A 1 299 ? 17.408 -2.405 -3.948 1.00 82.69 299 VAL A N 1
ATOM 2447 C CA . VAL A 1 299 ? 17.665 -0.988 -4.203 1.00 82.69 299 VAL A CA 1
ATOM 2448 C C . VAL A 1 299 ? 18.717 -0.899 -5.298 1.00 82.69 299 VAL A C 1
ATOM 2450 O O . VAL A 1 299 ? 19.870 -1.291 -5.082 1.00 82.69 299 VAL A O 1
ATOM 2453 N N . PHE A 1 300 ? 18.319 -0.476 -6.494 1.00 82.81 300 PHE A N 1
ATOM 2454 C CA . PHE A 1 300 ? 19.188 -0.473 -7.666 1.00 82.81 300 PHE A CA 1
ATOM 2455 C C . PHE A 1 300 ? 18.640 0.437 -8.777 1.00 82.81 300 PHE A C 1
ATOM 2457 O O . PHE A 1 300 ? 17.453 0.376 -9.099 1.00 82.81 300 PHE A O 1
ATOM 2464 N N . ASP A 1 301 ? 19.511 1.223 -9.423 1.00 86.88 301 ASP A N 1
ATOM 2465 C CA . ASP A 1 301 ? 19.179 1.878 -10.698 1.00 86.88 301 ASP A CA 1
ATOM 2466 C C . ASP A 1 301 ? 19.127 0.810 -11.794 1.00 86.88 301 ASP A C 1
ATOM 2468 O O . ASP A 1 301 ? 20.161 0.349 -12.281 1.00 86.88 301 ASP A O 1
ATOM 2472 N N . SER A 1 302 ? 17.924 0.379 -12.171 1.00 88.69 302 SER A N 1
ATOM 2473 C CA . SER A 1 302 ? 17.766 -0.738 -13.101 1.00 88.69 302 SER A CA 1
ATOM 2474 C C . SER A 1 302 ? 18.392 -0.481 -14.474 1.00 88.69 302 SER A C 1
ATOM 2476 O O . SER A 1 302 ? 18.754 -1.447 -15.137 1.00 88.69 302 SER A O 1
ATOM 2478 N N . LEU A 1 303 ? 18.594 0.770 -14.912 1.00 90.31 303 LEU A N 1
ATOM 2479 C CA . LEU A 1 303 ? 19.289 1.031 -16.180 1.00 90.31 303 LEU A CA 1
ATOM 2480 C C . LEU A 1 303 ? 20.753 0.568 -16.152 1.00 90.31 303 LEU A C 1
ATOM 2482 O O . LEU A 1 303 ? 21.271 0.123 -17.182 1.00 90.31 303 LEU A O 1
ATOM 2486 N N . ASP A 1 304 ? 21.391 0.551 -14.975 1.00 90.19 304 ASP A N 1
ATOM 2487 C CA . ASP A 1 304 ? 22.739 0.002 -14.797 1.00 90.19 304 ASP A CA 1
ATOM 2488 C C . ASP A 1 304 ? 22.783 -1.522 -15.050 1.00 90.19 304 ASP A C 1
ATOM 2490 O O . ASP A 1 304 ? 23.857 -2.061 -15.317 1.00 90.19 304 ASP A O 1
ATOM 2494 N N . PHE A 1 305 ? 21.645 -2.233 -15.089 1.00 90.19 305 PHE A N 1
ATOM 2495 C CA . PHE A 1 305 ? 21.605 -3.640 -15.516 1.00 90.19 305 PHE A CA 1
ATOM 2496 C C . PHE A 1 305 ? 22.116 -3.844 -16.949 1.00 90.19 305 PHE A C 1
ATOM 2498 O O . PHE A 1 305 ? 22.722 -4.875 -17.239 1.00 90.19 305 PHE A O 1
ATOM 2505 N N . SER A 1 306 ? 21.962 -2.848 -17.828 1.00 89.25 306 SER A N 1
ATOM 2506 C CA . SER A 1 306 ? 22.485 -2.900 -19.204 1.00 89.25 306 SER A CA 1
ATOM 2507 C C . SER A 1 306 ? 24.021 -2.960 -19.268 1.00 89.25 306 SER A C 1
ATOM 2509 O O . SER A 1 306 ? 24.600 -3.481 -20.232 1.00 89.25 306 SER A O 1
ATOM 2511 N N . LYS A 1 307 ? 24.704 -2.481 -18.219 1.00 88.38 307 LYS A N 1
ATOM 2512 C CA . LYS A 1 307 ? 26.170 -2.496 -18.116 1.00 88.38 307 LYS A CA 1
ATOM 2513 C C . LYS A 1 307 ? 26.711 -3.908 -17.886 1.00 88.38 307 LYS A C 1
ATOM 2515 O O . LYS A 1 307 ? 27.848 -4.191 -18.259 1.00 88.38 307 LYS A O 1
ATOM 2520 N N . TYR A 1 308 ? 25.897 -4.831 -17.370 1.00 87.12 308 TYR A N 1
ATOM 2521 C CA . TYR A 1 308 ? 26.329 -6.208 -17.156 1.00 87.12 308 TYR A CA 1
ATOM 2522 C C . TYR A 1 308 ? 26.498 -6.937 -18.503 1.00 87.12 308 TYR A C 1
ATOM 2524 O O . TYR A 1 308 ? 25.610 -6.897 -19.360 1.00 87.12 308 TYR A O 1
ATOM 2532 N N . PRO A 1 309 ? 27.647 -7.599 -18.741 1.00 74.62 309 PRO A N 1
ATOM 2533 C CA . PRO A 1 309 ? 27.953 -8.209 -20.034 1.00 74.62 309 PRO A CA 1
ATOM 2534 C C . PRO A 1 309 ? 27.090 -9.440 -20.327 1.00 74.62 309 PRO A C 1
ATOM 2536 O O . PRO A 1 309 ? 26.782 -9.698 -21.487 1.00 74.62 309 PRO A O 1
ATOM 2539 N N . ASN A 1 310 ? 26.663 -10.177 -19.296 1.00 77.69 310 ASN A N 1
ATOM 2540 C CA . ASN A 1 310 ? 25.867 -11.387 -19.462 1.00 77.69 310 ASN A CA 1
ATOM 2541 C C . ASN A 1 310 ? 24.741 -11.480 -18.422 1.00 77.69 310 ASN A C 1
ATOM 2543 O O . ASN A 1 310 ? 24.926 -11.966 -17.309 1.00 77.69 310 ASN A O 1
ATOM 2547 N N . ILE A 1 311 ? 23.536 -11.058 -18.807 1.00 79.88 311 ILE A N 1
ATOM 2548 C CA . ILE A 1 311 ? 22.344 -11.181 -17.952 1.00 79.88 311 ILE A CA 1
ATOM 2549 C C . ILE A 1 311 ? 21.924 -12.654 -17.787 1.00 79.88 311 ILE A C 1
ATOM 2551 O O . ILE A 1 311 ? 21.327 -13.016 -16.773 1.00 79.88 311 ILE A O 1
ATOM 2555 N N . LYS A 1 312 ? 22.277 -13.550 -18.726 1.00 78.12 312 LYS A N 1
ATOM 2556 C CA . LYS A 1 312 ? 21.918 -14.979 -18.629 1.00 78.12 312 LYS A CA 1
ATOM 2557 C C . LYS A 1 312 ? 22.588 -15.669 -17.436 1.00 78.12 312 LYS A C 1
ATOM 2559 O O . LYS A 1 312 ? 21.982 -16.562 -16.857 1.00 78.12 312 LYS A O 1
ATOM 2564 N N . SER A 1 313 ? 23.790 -15.239 -17.040 1.00 81.38 313 SER A N 1
ATOM 2565 C CA . SER A 1 313 ? 24.487 -15.747 -15.843 1.00 81.38 313 SER A CA 1
ATOM 2566 C C . SER A 1 313 ? 23.954 -15.183 -14.517 1.00 81.38 313 SER A C 1
ATOM 2568 O O . SER A 1 313 ? 24.407 -15.591 -13.446 1.00 81.38 313 SER A O 1
ATOM 2570 N N . GLY A 1 314 ? 22.979 -14.275 -14.584 1.00 86.69 314 GLY A N 1
ATOM 2571 C CA . GLY A 1 314 ? 22.397 -13.598 -13.436 1.00 86.69 314 GLY A CA 1
ATOM 2572 C C . GLY A 1 314 ? 23.194 -12.363 -13.018 1.00 86.69 314 GLY A C 1
ATOM 2573 O O . GLY A 1 314 ? 24.421 -12.395 -12.929 1.00 86.69 314 GLY A O 1
ATOM 2574 N N . ILE A 1 315 ? 22.486 -11.272 -12.741 1.00 88.81 315 ILE A N 1
ATOM 2575 C CA . ILE A 1 315 ? 23.055 -10.026 -12.223 1.00 88.81 315 ILE A CA 1
ATOM 2576 C C . ILE A 1 315 ? 23.147 -10.146 -10.698 1.00 88.81 315 ILE A C 1
ATOM 2578 O O . ILE A 1 315 ? 22.109 -10.345 -10.060 1.00 88.81 315 ILE A O 1
ATOM 2582 N N . PRO A 1 316 ? 24.344 -10.059 -10.095 1.00 89.44 316 PRO A N 1
ATOM 2583 C CA . PRO A 1 316 ? 24.490 -10.145 -8.650 1.00 89.44 316 PRO A CA 1
ATOM 2584 C C . PRO A 1 316 ? 23.943 -8.887 -7.967 1.00 89.44 316 PRO A C 1
ATOM 2586 O O . PRO A 1 316 ? 24.318 -7.766 -8.305 1.00 89.44 316 PRO A O 1
ATOM 2589 N N . VAL A 1 317 ? 23.087 -9.096 -6.971 1.00 88.50 317 VAL A N 1
ATOM 2590 C CA . VAL A 1 317 ? 22.613 -8.082 -6.031 1.00 88.50 317 VAL A CA 1
ATOM 2591 C C . VAL A 1 317 ? 23.184 -8.438 -4.665 1.00 88.50 317 VAL A C 1
ATOM 2593 O O . VAL A 1 317 ? 22.788 -9.429 -4.054 1.00 88.50 317 VAL A O 1
ATOM 2596 N N . ASN A 1 318 ? 24.134 -7.636 -4.193 1.00 87.38 318 ASN A N 1
ATOM 2597 C CA . ASN A 1 318 ? 24.754 -7.826 -2.882 1.00 87.38 318 ASN A CA 1
ATOM 2598 C C . ASN A 1 318 ? 23.818 -7.356 -1.762 1.00 87.38 318 ASN A C 1
ATOM 2600 O O . ASN A 1 318 ? 22.855 -6.637 -2.017 1.00 87.38 318 ASN A O 1
ATOM 2604 N N . THR A 1 319 ? 24.113 -7.729 -0.518 1.00 83.25 319 THR A N 1
ATOM 2605 C CA . THR A 1 319 ? 23.421 -7.227 0.680 1.00 83.25 319 THR A CA 1
ATOM 2606 C C . THR A 1 319 ? 23.362 -5.697 0.692 1.00 83.25 319 THR A C 1
ATOM 2608 O O . THR A 1 319 ? 24.328 -5.036 0.313 1.00 83.25 319 THR A O 1
ATOM 2611 N N . PHE A 1 320 ? 22.238 -5.124 1.135 1.00 77.69 320 PHE A N 1
ATOM 2612 C CA . PHE A 1 320 ? 22.066 -3.670 1.182 1.00 77.69 320 PHE A CA 1
ATOM 2613 C C . PHE A 1 320 ? 23.091 -2.975 2.091 1.00 77.69 320 PHE A C 1
ATOM 2615 O O . PHE A 1 320 ? 23.153 -3.213 3.305 1.00 77.69 320 PHE A O 1
ATOM 2622 N N . ASN A 1 321 ? 23.865 -2.065 1.497 1.00 72.38 321 ASN A N 1
ATOM 2623 C CA . ASN A 1 321 ? 24.853 -1.250 2.195 1.00 72.38 321 ASN A CA 1
ATOM 2624 C C . ASN A 1 321 ? 24.182 0.023 2.741 1.00 72.38 321 ASN A C 1
ATOM 2626 O O . ASN A 1 321 ? 23.736 0.872 1.979 1.00 72.38 321 ASN A O 1
ATOM 2630 N N . LYS A 1 322 ? 24.107 0.170 4.074 1.00 56.91 322 LYS A N 1
ATOM 2631 C CA . LYS A 1 322 ? 23.426 1.292 4.767 1.00 56.91 322 LYS A CA 1
ATOM 2632 C C . LYS A 1 322 ? 24.260 2.580 4.895 1.00 56.91 322 LYS A C 1
ATOM 2634 O O . LYS A 1 322 ? 23.878 3.477 5.641 1.00 56.91 322 LYS A O 1
ATOM 2639 N N . THR A 1 323 ? 25.414 2.684 4.250 1.00 50.91 323 THR A N 1
ATOM 2640 C CA . THR A 1 323 ? 26.379 3.732 4.603 1.00 50.91 323 THR A CA 1
ATOM 2641 C C . THR A 1 323 ? 26.154 5.013 3.806 1.00 50.91 323 THR A C 1
ATOM 2643 O O . THR A 1 323 ? 26.749 5.136 2.746 1.00 50.91 323 THR A O 1
ATOM 2646 N N . ILE A 1 324 ? 25.400 5.994 4.329 1.00 45.66 324 ILE A N 1
ATOM 2647 C CA . ILE A 1 324 ? 25.602 7.411 3.956 1.00 45.66 324 ILE A CA 1
ATOM 2648 C C . ILE A 1 324 ? 25.481 8.353 5.173 1.00 45.66 324 ILE A C 1
ATOM 2650 O O . ILE A 1 324 ? 24.509 8.319 5.921 1.00 45.66 324 ILE A O 1
ATOM 2654 N N . GLN A 1 325 ? 26.491 9.230 5.263 1.00 34.97 325 GLN A N 1
ATOM 2655 C CA . GLN A 1 325 ? 26.693 10.429 6.090 1.00 34.97 325 GLN A CA 1
ATOM 2656 C C . GLN A 1 325 ? 27.397 10.272 7.453 1.00 34.97 325 GLN A C 1
ATOM 2658 O O . GLN A 1 325 ? 26.799 10.287 8.524 1.00 34.97 325 GLN A O 1
ATOM 2663 N N . SER A 1 326 ? 28.730 10.287 7.396 1.00 37.72 326 SER A N 1
ATOM 2664 C CA . SER A 1 326 ? 29.669 10.534 8.500 1.00 37.72 326 SER A CA 1
ATOM 2665 C C . SER A 1 326 ? 29.815 12.024 8.863 1.00 37.72 326 SER A C 1
ATOM 2667 O O . SER A 1 326 ? 30.876 12.453 9.304 1.00 37.72 326 SER A O 1
ATOM 2669 N N . THR A 1 327 ? 28.794 12.865 8.660 1.00 41.19 327 THR A N 1
ATOM 2670 C CA . THR A 1 327 ? 28.934 14.318 8.878 1.00 41.19 327 THR A CA 1
ATOM 2671 C C . THR A 1 327 ? 27.736 14.953 9.578 1.00 41.19 327 THR A C 1
ATOM 2673 O O . THR A 1 327 ? 27.008 15.755 9.007 1.00 41.19 327 THR A O 1
ATOM 2676 N N . LEU A 1 328 ? 27.604 14.645 10.871 1.00 38.75 328 LEU A N 1
ATOM 2677 C CA . LEU A 1 328 ? 27.261 15.662 11.880 1.00 38.75 328 LEU A CA 1
ATOM 2678 C C . LEU A 1 328 ? 28.525 16.257 12.543 1.00 38.75 328 LEU A C 1
ATOM 2680 O O . LEU A 1 328 ? 28.453 17.321 13.143 1.00 38.75 328 LEU A O 1
ATOM 2684 N N . PHE A 1 329 ? 29.695 15.627 12.358 1.00 44.84 329 PHE A N 1
ATOM 2685 C CA . PHE A 1 329 ? 31.006 16.118 12.800 1.00 44.84 329 PHE A CA 1
ATOM 2686 C C . PHE A 1 329 ? 32.003 16.009 11.647 1.00 44.84 329 PHE A C 1
ATOM 2688 O O . PHE A 1 329 ? 32.712 15.022 11.490 1.00 44.84 329 PHE A O 1
ATOM 2695 N N . LYS A 1 330 ? 32.012 17.017 10.777 1.00 43.62 330 LYS A N 1
ATOM 2696 C CA . LYS A 1 330 ? 32.940 17.099 9.650 1.00 43.62 330 LYS A CA 1
ATOM 2697 C C . LYS A 1 330 ? 34.272 17.664 10.151 1.00 43.62 330 LYS A C 1
ATOM 2699 O O . LYS A 1 330 ? 34.551 18.842 9.980 1.00 43.62 330 LYS A O 1
ATOM 2704 N N . SER A 1 331 ? 35.073 16.830 10.805 1.00 39.41 331 SER A N 1
ATOM 2705 C CA . SER A 1 331 ? 36.511 17.063 10.936 1.00 39.41 331 SER A CA 1
ATOM 2706 C C . SER A 1 331 ? 37.225 15.720 11.016 1.00 39.41 331 SER A C 1
ATOM 2708 O O . SER A 1 331 ? 36.859 14.877 11.827 1.00 39.41 331 SER A O 1
ATOM 2710 N N . ALA A 1 332 ? 38.223 15.550 10.151 1.00 42.69 332 ALA A N 1
ATOM 2711 C CA . ALA A 1 332 ? 39.042 14.356 9.961 1.00 42.69 332 ALA A CA 1
ATOM 2712 C C . ALA A 1 332 ? 38.326 13.153 9.316 1.00 42.69 332 ALA A C 1
ATOM 2714 O O . ALA A 1 332 ? 37.826 12.264 9.990 1.00 42.69 332 ALA A O 1
ATOM 2715 N N . ILE A 1 333 ? 38.318 13.118 7.980 1.00 37.12 333 ILE A N 1
ATOM 2716 C CA . ILE A 1 333 ? 38.940 12.060 7.158 1.00 37.12 333 ILE A CA 1
ATOM 2717 C C . ILE A 1 333 ? 38.757 12.475 5.690 1.00 37.12 333 ILE A C 1
ATOM 2719 O O . ILE A 1 333 ? 37.642 12.577 5.178 1.00 37.12 333 ILE A O 1
ATOM 2723 N N . ASN A 1 334 ? 39.878 12.739 5.019 1.00 43.22 334 ASN A N 1
ATOM 2724 C CA . ASN A 1 334 ? 39.950 12.809 3.565 1.00 43.22 334 ASN A CA 1
ATOM 2725 C C . ASN A 1 334 ? 39.713 11.396 3.022 1.00 43.22 334 ASN A C 1
ATOM 2727 O O . ASN A 1 334 ? 40.603 10.564 3.143 1.00 43.22 334 ASN A O 1
ATOM 2731 N N . ASN A 1 335 ? 38.508 11.129 2.513 1.00 38.31 335 ASN A N 1
ATOM 2732 C CA . ASN A 1 335 ? 38.210 10.223 1.395 1.00 38.31 335 ASN A CA 1
ATOM 2733 C C . ASN A 1 335 ? 36.698 10.274 1.118 1.00 38.31 335 ASN A C 1
ATOM 2735 O O . ASN A 1 335 ? 35.885 9.701 1.841 1.00 38.31 335 ASN A O 1
ATOM 2739 N N . ASN A 1 336 ? 36.326 11.021 0.077 1.00 37.03 336 ASN A N 1
ATOM 2740 C CA . ASN A 1 336 ? 34.956 11.153 -0.416 1.00 37.03 336 ASN A CA 1
ATOM 2741 C C . ASN A 1 336 ? 34.544 9.903 -1.216 1.00 37.03 336 ASN A C 1
ATOM 2743 O O . ASN A 1 336 ? 34.469 9.960 -2.439 1.00 37.03 336 ASN A O 1
ATOM 2747 N N . GLU A 1 337 ? 34.230 8.793 -0.549 1.00 39.81 337 GLU A N 1
ATOM 2748 C CA . GLU A 1 337 ? 33.386 7.748 -1.146 1.00 39.81 337 GLU A CA 1
ATOM 2749 C C . GLU A 1 337 ? 31.977 7.854 -0.553 1.00 39.81 337 GLU A C 1
ATOM 2751 O O . GLU A 1 337 ? 31.647 7.280 0.487 1.00 39.81 337 GLU A O 1
ATOM 2756 N N . LEU A 1 338 ? 31.127 8.643 -1.215 1.00 43.31 338 LEU A N 1
ATOM 2757 C CA . LEU A 1 338 ? 29.679 8.530 -1.060 1.00 43.31 338 LEU A CA 1
ATOM 2758 C C . LEU A 1 338 ? 29.270 7.182 -1.660 1.00 43.31 338 LEU A C 1
ATOM 2760 O O . LEU A 1 338 ? 29.049 7.074 -2.862 1.00 43.31 338 LEU A O 1
ATOM 2764 N N . ASN A 1 339 ? 29.214 6.139 -0.836 1.00 51.50 339 ASN A N 1
ATOM 2765 C CA . ASN A 1 339 ? 28.712 4.844 -1.277 1.00 51.50 339 ASN A CA 1
ATOM 2766 C C . ASN A 1 339 ? 27.223 4.967 -1.629 1.00 51.50 339 ASN A C 1
ATOM 2768 O O . ASN A 1 339 ? 26.410 5.293 -0.767 1.00 51.50 339 ASN A O 1
ATOM 2772 N N . GLU A 1 340 ? 26.853 4.708 -2.886 1.00 56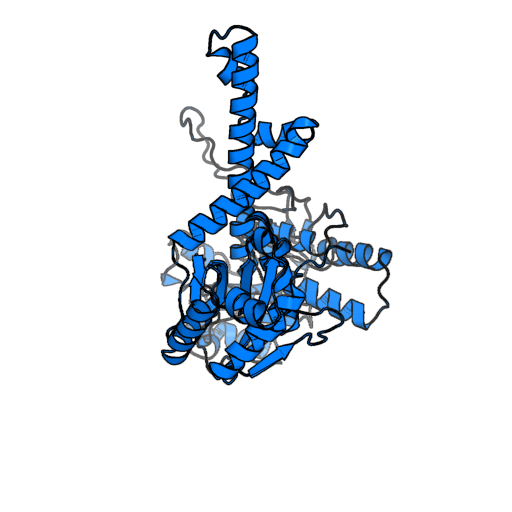.78 340 GLU A N 1
ATOM 2773 C CA . GLU A 1 340 ? 25.449 4.677 -3.305 1.00 56.78 340 GLU A CA 1
ATOM 2774 C C . GLU A 1 340 ? 24.682 3.605 -2.509 1.00 56.78 340 GLU A C 1
ATOM 2776 O O . GLU A 1 340 ? 25.130 2.460 -2.391 1.00 56.78 340 GLU A O 1
ATOM 2781 N N . LEU A 1 341 ? 23.507 3.961 -1.975 1.00 64.31 341 LEU A N 1
ATOM 2782 C CA . LEU A 1 341 ? 22.614 3.020 -1.293 1.00 64.31 341 LEU A CA 1
ATOM 2783 C C . LEU A 1 341 ? 22.097 1.993 -2.308 1.00 64.31 341 LEU A C 1
ATOM 2785 O O . LEU A 1 341 ? 21.122 2.243 -3.012 1.00 64.31 34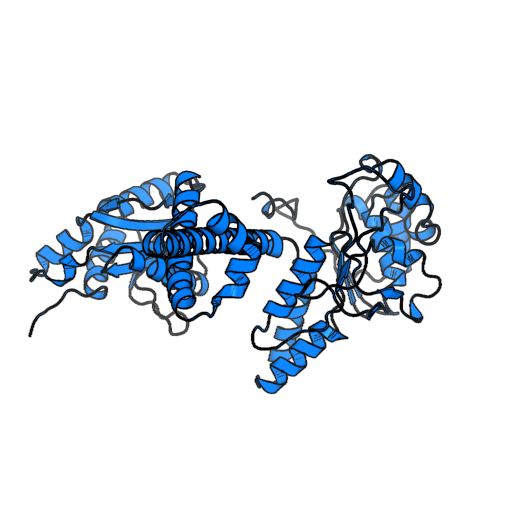1 LEU A O 1
ATOM 2789 N N . LYS A 1 342 ? 22.760 0.840 -2.390 1.00 74.94 342 LYS A N 1
ATOM 2790 C CA . LYS A 1 342 ? 22.428 -0.254 -3.308 1.00 74.94 342 LYS A CA 1
ATOM 2791 C C . LYS A 1 342 ? 22.434 -1.599 -2.584 1.00 74.94 342 LYS A C 1
ATOM 2793 O O . LYS A 1 342 ? 23.193 -1.805 -1.634 1.00 74.94 342 LYS A O 1
ATOM 2798 N N . GLY A 1 343 ? 21.595 -2.522 -3.053 1.00 83.12 343 GLY A N 1
ATOM 2799 C CA . GLY A 1 343 ? 21.597 -3.926 -2.633 1.00 83.12 343 GLY A CA 1
ATOM 2800 C C . GLY A 1 343 ? 20.244 -4.482 -2.181 1.00 83.12 343 GLY A C 1
ATOM 2801 O O . GLY A 1 343 ? 19.214 -3.817 -2.258 1.00 83.12 343 GLY A O 1
ATOM 2802 N N . ALA A 1 344 ? 20.261 -5.736 -1.738 1.00 80.19 344 ALA A N 1
ATOM 2803 C CA . ALA A 1 344 ? 19.097 -6.537 -1.387 1.00 80.19 344 ALA A CA 1
ATOM 2804 C C . ALA A 1 344 ? 18.484 -6.125 -0.044 1.00 80.19 344 ALA A C 1
ATOM 2806 O O . ALA A 1 344 ? 19.194 -5.974 0.955 1.00 80.19 344 ALA A O 1
ATOM 2807 N N . VAL A 1 345 ? 17.158 -6.000 0.005 1.00 80.88 345 VAL A N 1
ATOM 2808 C CA . VAL A 1 345 ? 16.408 -5.582 1.197 1.00 80.88 345 VAL A CA 1
ATOM 2809 C C . VAL A 1 345 ? 15.382 -6.626 1.629 1.00 80.88 345 VAL A C 1
ATOM 2811 O O . VAL A 1 345 ? 14.786 -7.315 0.808 1.00 80.88 345 VAL A O 1
ATOM 2814 N N . ASN A 1 346 ? 15.152 -6.711 2.938 1.00 79.44 346 ASN A N 1
ATOM 2815 C CA . ASN A 1 346 ? 14.064 -7.473 3.552 1.00 79.44 346 ASN A CA 1
ATOM 2816 C C . ASN A 1 346 ? 13.264 -6.582 4.522 1.00 79.44 346 ASN A C 1
ATOM 2818 O O . ASN A 1 346 ? 13.542 -5.382 4.641 1.00 79.44 346 ASN A O 1
ATOM 2822 N N . SER A 1 347 ? 12.304 -7.165 5.246 1.00 67.75 347 SER A N 1
ATOM 2823 C CA . SER A 1 347 ? 11.491 -6.465 6.256 1.00 67.75 347 SER A CA 1
ATOM 2824 C C . SER A 1 347 ? 12.310 -5.848 7.400 1.00 67.75 347 SER A C 1
ATOM 2826 O O . SER A 1 347 ? 11.891 -4.848 7.972 1.00 67.75 347 SER A O 1
ATOM 2828 N N . ASN A 1 348 ? 13.498 -6.385 7.698 1.00 64.06 348 ASN A N 1
ATOM 2829 C CA . ASN A 1 348 ? 14.410 -5.878 8.735 1.00 64.06 348 ASN A CA 1
ATOM 2830 C C . ASN A 1 348 ? 15.422 -4.843 8.196 1.00 64.06 348 ASN A C 1
ATOM 2832 O O . ASN A 1 348 ? 16.283 -4.336 8.920 1.00 64.06 348 ASN A O 1
ATOM 2836 N N . GLY A 1 349 ? 15.342 -4.516 6.906 1.00 64.62 349 GLY A N 1
ATOM 2837 C CA . GLY A 1 349 ? 16.135 -3.475 6.268 1.00 64.62 349 GLY A CA 1
ATOM 2838 C C . GLY A 1 349 ? 17.500 -3.902 5.715 1.00 64.62 349 GLY A C 1
ATOM 2839 O O . GLY A 1 349 ? 18.217 -3.041 5.211 1.00 64.62 349 GLY A O 1
ATOM 2840 N N . LYS A 1 350 ? 17.882 -5.183 5.787 1.00 76.50 350 LYS A N 1
ATOM 2841 C CA . LYS A 1 350 ? 19.059 -5.750 5.097 1.00 76.50 350 LYS A CA 1
ATOM 2842 C C . LYS A 1 350 ? 18.726 -7.167 4.632 1.00 76.50 350 LYS A C 1
ATOM 2844 O O . LYS A 1 350 ? 18.635 -8.069 5.459 1.00 76.50 350 LYS A O 1
ATOM 2849 N N . GLY A 1 351 ? 18.517 -7.336 3.331 1.00 76.81 351 GLY A N 1
ATOM 2850 C CA . GLY A 1 351 ? 18.232 -8.627 2.709 1.00 76.81 351 GLY A CA 1
ATOM 2851 C C . GLY A 1 351 ? 19.507 -9.374 2.336 1.00 76.81 351 GLY A C 1
ATOM 2852 O O . GLY A 1 351 ? 20.576 -8.778 2.205 1.00 76.81 351 GLY A O 1
ATOM 2853 N N . GLU A 1 352 ? 19.389 -10.685 2.170 1.00 85.44 352 GLU A N 1
ATOM 2854 C CA . GLU A 1 352 ? 20.489 -11.532 1.710 1.00 85.44 352 GLU A CA 1
ATOM 2855 C C . GLU A 1 352 ? 20.763 -11.308 0.218 1.00 85.44 352 GLU A C 1
ATOM 2857 O O . GLU A 1 352 ? 19.869 -10.938 -0.546 1.00 85.44 352 GLU A O 1
ATOM 2862 N N . SER A 1 353 ? 22.004 -11.539 -0.215 1.00 89.00 353 SER A N 1
ATOM 2863 C CA . SER A 1 353 ? 22.372 -11.386 -1.622 1.00 89.00 353 SER A CA 1
ATOM 2864 C C . SER A 1 353 ? 21.613 -12.366 -2.517 1.00 89.00 353 SER A C 1
ATOM 2866 O O . SER A 1 353 ? 21.485 -13.543 -2.182 1.00 89.00 353 SER A O 1
ATOM 2868 N N . PHE A 1 354 ? 21.202 -11.919 -3.700 1.00 91.94 354 PHE A N 1
ATOM 2869 C CA . PHE A 1 354 ? 20.540 -12.764 -4.693 1.00 91.94 354 PHE A CA 1
ATOM 2870 C C . PHE A 1 354 ? 20.986 -12.412 -6.111 1.00 91.94 354 PHE A C 1
ATOM 2872 O O . PHE A 1 354 ? 21.711 -11.446 -6.337 1.00 91.94 354 PHE A O 1
ATOM 2879 N N . LYS A 1 355 ? 20.568 -13.215 -7.094 1.00 91.06 355 LYS A N 1
ATOM 2880 C CA . LYS A 1 355 ? 20.820 -12.941 -8.513 1.00 91.06 355 LYS A CA 1
ATOM 2881 C C . LYS A 1 355 ? 19.522 -12.630 -9.249 1.00 91.06 355 LYS A C 1
ATOM 2883 O O . LYS A 1 355 ? 18.512 -13.315 -9.061 1.00 91.06 355 LYS A O 1
ATOM 2888 N N . ILE A 1 356 ? 19.551 -11.619 -10.110 1.00 90.25 356 ILE A N 1
ATOM 2889 C CA . ILE A 1 356 ? 18.460 -11.307 -11.038 1.00 90.25 356 ILE A CA 1
ATOM 2890 C C . ILE A 1 356 ? 18.733 -12.044 -12.345 1.00 90.25 356 ILE A C 1
ATOM 2892 O O . ILE A 1 356 ? 19.737 -11.793 -13.004 1.00 90.25 356 ILE A O 1
ATOM 2896 N N . TYR A 1 357 ? 17.837 -12.953 -12.715 1.00 90.69 357 TYR A N 1
ATOM 2897 C CA . TYR A 1 357 ? 17.885 -13.676 -13.986 1.00 90.69 357 TYR A CA 1
ATOM 2898 C C . TYR A 1 357 ? 16.826 -13.133 -14.941 1.00 90.69 357 TYR A C 1
ATOM 2900 O O . TYR A 1 357 ? 15.931 -12.394 -14.530 1.00 90.69 357 TYR A O 1
ATOM 2908 N N . ARG A 1 358 ? 16.890 -13.555 -16.208 1.00 93.12 358 ARG A N 1
ATOM 2909 C CA . ARG A 1 358 ? 15.805 -13.285 -17.152 1.00 93.12 358 ARG A CA 1
ATOM 2910 C C . ARG A 1 358 ? 14.486 -13.877 -16.657 1.00 93.12 358 ARG A C 1
ATOM 2912 O O . ARG A 1 358 ? 14.455 -15.021 -16.201 1.00 93.12 358 ARG A O 1
ATOM 2919 N N . VAL A 1 359 ? 13.404 -13.121 -16.806 1.00 93.38 359 VAL A N 1
ATOM 2920 C CA . VAL A 1 359 ? 12.065 -13.474 -16.316 1.00 93.38 359 VAL A CA 1
ATOM 2921 C C . VAL A 1 359 ? 11.114 -13.839 -17.455 1.00 93.38 359 VAL A C 1
ATOM 2923 O O . VAL A 1 359 ? 11.275 -13.406 -18.595 1.00 93.38 359 VAL A O 1
ATOM 2926 N N . ASP A 1 360 ? 10.100 -14.648 -17.149 1.00 95.94 360 ASP A N 1
ATOM 2927 C CA . ASP A 1 360 ? 9.043 -15.014 -18.104 1.00 95.94 360 ASP A CA 1
ATOM 2928 C C . ASP A 1 360 ? 8.049 -13.866 -18.333 1.00 95.94 360 ASP A C 1
ATOM 2930 O O . ASP A 1 360 ? 7.363 -13.799 -19.356 1.00 95.94 360 ASP A O 1
ATOM 2934 N N . THR A 1 361 ? 7.922 -12.967 -17.358 1.00 95.19 361 THR A N 1
ATOM 2935 C CA . THR A 1 361 ? 7.043 -11.799 -17.425 1.00 95.19 361 THR A CA 1
ATOM 2936 C C . THR A 1 361 ? 7.682 -10.628 -16.694 1.00 95.19 361 THR A C 1
ATOM 2938 O O . THR A 1 361 ? 8.077 -10.763 -15.539 1.00 95.19 361 THR A O 1
ATOM 2941 N N . LEU A 1 362 ? 7.757 -9.484 -17.368 1.00 95.25 362 LEU A N 1
ATOM 2942 C CA . LEU A 1 362 ? 8.243 -8.220 -16.828 1.00 95.25 362 LEU A CA 1
ATOM 2943 C C . LEU A 1 362 ? 7.082 -7.225 -16.797 1.00 95.25 362 LEU A C 1
ATOM 2945 O O . LEU A 1 362 ? 6.412 -7.024 -17.809 1.00 95.25 362 LEU A O 1
ATOM 2949 N N . ILE A 1 363 ? 6.834 -6.619 -15.636 1.00 94.19 363 ILE A N 1
ATOM 2950 C CA . ILE A 1 363 ? 5.810 -5.585 -15.454 1.00 94.19 363 ILE A CA 1
ATOM 2951 C C . ILE A 1 363 ? 6.493 -4.339 -14.904 1.00 94.19 363 ILE A C 1
ATOM 2953 O O . ILE A 1 363 ? 7.244 -4.438 -13.937 1.00 94.19 363 ILE A O 1
ATOM 2957 N N . MET A 1 364 ? 6.238 -3.176 -15.500 1.00 91.75 364 MET A N 1
ATOM 2958 C CA . MET A 1 364 ? 6.870 -1.925 -15.081 1.00 91.75 364 MET A CA 1
ATOM 2959 C C . MET A 1 364 ? 5.969 -0.702 -15.255 1.00 91.75 364 MET A C 1
ATOM 2961 O O . MET A 1 364 ? 5.102 -0.654 -16.127 1.00 91.75 364 MET A O 1
ATOM 2965 N N . ASN A 1 365 ? 6.233 0.310 -14.434 1.00 89.00 365 ASN A N 1
ATOM 2966 C CA . ASN A 1 365 ? 5.734 1.670 -14.594 1.00 89.00 365 ASN A CA 1
ATOM 2967 C C . ASN A 1 365 ? 6.951 2.608 -14.640 1.00 89.00 365 ASN A C 1
ATOM 2969 O O . ASN A 1 365 ? 7.343 3.142 -13.602 1.00 89.00 365 ASN A O 1
ATOM 2973 N N . PRO A 1 366 ? 7.651 2.691 -15.785 1.00 88.19 366 PRO A N 1
ATOM 2974 C CA . PRO A 1 366 ? 8.866 3.480 -15.878 1.00 88.19 366 PRO A CA 1
ATOM 2975 C C . PRO A 1 366 ? 8.580 4.981 -15.697 1.00 88.19 366 PRO A C 1
ATOM 2977 O O . PRO A 1 366 ? 7.499 5.447 -16.050 1.00 88.19 366 PRO A O 1
ATOM 2980 N N . PRO A 1 367 ? 9.552 5.768 -15.211 1.00 84.50 367 PRO A N 1
ATOM 2981 C CA . PRO A 1 367 ? 9.387 7.208 -15.022 1.00 84.50 367 PRO A CA 1
ATOM 2982 C C . PRO A 1 367 ? 9.128 7.943 -16.347 1.00 84.50 367 PRO A C 1
ATOM 2984 O O . PRO A 1 367 ? 9.817 7.731 -17.348 1.00 84.50 367 PRO A O 1
ATOM 2987 N N . PHE A 1 368 ? 8.153 8.858 -16.345 1.00 82.44 368 PHE A N 1
ATOM 2988 C CA . PHE A 1 368 ? 7.757 9.631 -17.537 1.00 82.44 368 PHE A CA 1
ATOM 2989 C C . PHE A 1 368 ? 8.587 10.900 -17.750 1.00 82.44 368 PHE A C 1
ATOM 2991 O O . PHE A 1 368 ? 8.321 11.652 -18.685 1.00 82.44 368 PHE A O 1
ATOM 2998 N N . THR A 1 369 ? 9.593 11.125 -16.905 1.00 75.56 369 THR A N 1
ATOM 2999 C CA . THR A 1 369 ? 10.424 12.328 -16.874 1.00 75.56 369 THR A CA 1
ATOM 3000 C C . THR A 1 369 ? 10.994 12.679 -18.247 1.00 75.56 369 THR A C 1
ATOM 3002 O O . THR A 1 369 ? 11.647 11.854 -18.900 1.00 75.56 369 THR A O 1
ATOM 3005 N N . ASP A 1 370 ? 1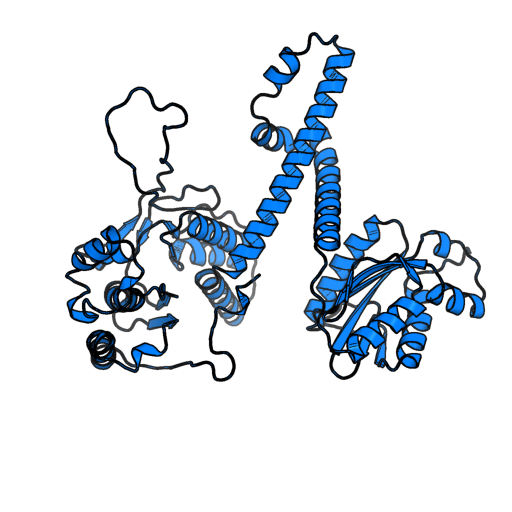0.773 13.931 -18.655 1.00 74.12 370 ASP A N 1
ATOM 3006 C CA . ASP A 1 370 ? 11.373 14.497 -19.859 1.00 74.12 370 ASP A CA 1
ATOM 3007 C C . ASP A 1 370 ? 12.889 14.555 -19.709 1.00 74.12 370 ASP A C 1
ATOM 3009 O O . ASP A 1 370 ? 13.400 15.013 -18.684 1.00 74.12 370 ASP A O 1
ATOM 3013 N N . ARG A 1 371 ? 13.617 14.135 -20.749 1.00 75.00 371 ARG A N 1
ATOM 3014 C CA . ARG A 1 371 ? 15.088 14.137 -20.744 1.00 75.00 371 ARG A CA 1
ATOM 3015 C C . ARG A 1 371 ? 15.651 15.511 -20.374 1.00 75.00 371 ARG A C 1
ATOM 3017 O O . ARG A 1 371 ? 16.623 15.593 -19.633 1.00 75.00 371 ARG A O 1
ATOM 3024 N N . GLU A 1 372 ? 15.044 16.583 -20.873 1.00 73.25 372 GLU A N 1
ATOM 3025 C CA . GLU A 1 372 ? 15.503 17.962 -20.666 1.00 73.25 372 GLU A CA 1
ATOM 3026 C C . GLU A 1 372 ? 15.346 18.453 -19.224 1.00 73.25 372 GLU A C 1
ATOM 3028 O O . GLU A 1 372 ? 16.119 19.299 -18.784 1.00 73.25 372 GLU A O 1
ATOM 3033 N N . LYS A 1 373 ? 14.396 17.885 -18.472 1.00 74.81 373 LYS A N 1
ATOM 3034 C CA . LYS A 1 373 ? 14.150 18.223 -17.063 1.00 74.81 373 LYS A CA 1
ATOM 3035 C C . LYS A 1 373 ? 15.097 17.495 -16.105 1.00 74.81 373 LYS A C 1
ATOM 3037 O O . LYS A 1 373 ? 15.030 17.717 -14.899 1.00 74.81 373 LYS A O 1
ATOM 3042 N N . MET A 1 374 ? 15.953 16.607 -16.613 1.00 74.31 374 MET A N 1
ATOM 3043 C CA . MET A 1 374 ? 16.882 15.845 -15.784 1.00 74.31 374 MET A CA 1
ATOM 3044 C C . MET A 1 374 ? 18.150 16.638 -15.441 1.00 74.31 374 MET A C 1
ATOM 3046 O O . MET A 1 374 ? 18.662 17.390 -16.284 1.00 74.31 374 MET A O 1
ATOM 3050 N N . PRO A 1 375 ? 18.724 16.384 -14.251 1.00 76.75 375 PRO A N 1
ATOM 3051 C CA . PRO A 1 375 ? 20.070 16.820 -13.897 1.00 76.75 375 PRO A CA 1
ATOM 3052 C C . PRO A 1 375 ? 21.104 16.507 -14.995 1.00 76.75 375 PRO A C 1
ATOM 3054 O O . PRO A 1 375 ? 20.992 15.513 -15.723 1.00 76.75 375 PRO A O 1
ATOM 3057 N N . SER A 1 376 ? 22.083 17.397 -15.182 1.00 77.38 376 SER A N 1
ATOM 3058 C CA . SER A 1 376 ? 23.077 17.289 -16.262 1.00 77.38 376 SER A CA 1
ATOM 3059 C C . SER A 1 376 ? 23.945 16.038 -16.147 1.00 77.38 376 SER A C 1
ATOM 3061 O O . SER A 1 376 ? 24.199 15.385 -17.153 1.00 77.38 376 SER A O 1
ATOM 3063 N N . ASP A 1 377 ? 24.336 15.668 -14.933 1.00 77.56 377 ASP A N 1
ATOM 3064 C CA . ASP A 1 377 ? 25.057 14.436 -14.607 1.00 77.56 377 ASP A CA 1
ATOM 3065 C C . ASP A 1 377 ? 24.288 13.183 -15.056 1.00 77.56 377 ASP A C 1
ATOM 3067 O O . ASP A 1 377 ? 24.842 12.324 -15.743 1.00 77.56 377 ASP A O 1
ATOM 3071 N N . TYR A 1 378 ? 22.984 13.106 -14.777 1.00 78.38 378 TYR A N 1
ATOM 3072 C CA . TYR A 1 378 ? 22.173 11.970 -15.218 1.00 78.38 378 TYR A CA 1
ATOM 3073 C C . TYR A 1 378 ? 21.987 11.952 -16.745 1.00 78.38 378 TYR A C 1
ATOM 3075 O O . TYR A 1 378 ? 21.987 10.888 -17.367 1.00 78.38 378 TYR A O 1
ATOM 3083 N N . ARG A 1 379 ? 21.892 13.124 -17.393 1.00 81.62 379 ARG A N 1
ATOM 3084 C CA . ARG A 1 379 ? 21.850 13.220 -18.866 1.00 81.62 379 ARG A CA 1
ATOM 3085 C C . ARG A 1 379 ? 23.132 12.724 -19.533 1.00 81.62 379 ARG A C 1
ATOM 3087 O O . ARG A 1 379 ? 23.041 12.168 -20.633 1.00 81.62 379 ARG A O 1
ATOM 3094 N N . GLU A 1 380 ? 24.285 12.921 -18.898 1.00 85.19 380 GLU A N 1
ATOM 3095 C CA . GLU A 1 380 ? 25.559 12.346 -19.339 1.00 85.19 380 GLU A CA 1
ATOM 3096 C C . GLU A 1 380 ? 25.590 10.832 -19.099 1.00 85.19 380 GLU A C 1
ATOM 3098 O O . GLU A 1 380 ? 25.887 10.090 -20.036 1.00 85.19 380 GLU A O 1
ATOM 3103 N N . LYS A 1 381 ? 25.133 10.353 -17.930 1.00 85.38 381 LYS A N 1
ATOM 3104 C CA . LYS A 1 381 ? 24.993 8.912 -17.640 1.00 85.38 381 LYS A CA 1
ATOM 3105 C C . LYS A 1 381 ? 24.170 8.185 -18.710 1.00 85.38 381 LYS A C 1
ATOM 3107 O O . LYS A 1 381 ? 24.528 7.093 -19.142 1.00 85.38 381 LYS A O 1
ATOM 3112 N N . LEU A 1 382 ? 23.096 8.803 -19.213 1.00 86.31 382 LEU A N 1
ATOM 3113 C CA . LEU A 1 382 ? 22.270 8.218 -20.279 1.00 86.31 382 LEU A CA 1
ATOM 3114 C C . LEU A 1 382 ? 23.029 7.963 -21.592 1.00 86.31 382 LEU A C 1
ATOM 3116 O O . LEU A 1 382 ? 22.601 7.112 -22.375 1.00 86.31 382 LEU A O 1
ATOM 3120 N N . LYS A 1 383 ? 24.126 8.687 -21.857 1.00 86.88 383 LYS A N 1
ATOM 3121 C CA . LYS A 1 383 ? 24.972 8.472 -23.042 1.00 86.88 383 LYS A CA 1
ATOM 3122 C C . LYS A 1 383 ? 25.855 7.229 -22.900 1.00 86.88 383 LYS A C 1
ATOM 3124 O O . LYS A 1 383 ? 26.239 6.651 -23.912 1.00 86.88 383 LYS A O 1
ATOM 3129 N N . GLU A 1 384 ? 26.126 6.786 -21.672 1.00 87.81 384 GLU A N 1
ATOM 3130 C CA . GLU A 1 384 ? 26.924 5.586 -21.387 1.00 87.81 384 GLU A CA 1
ATOM 3131 C C . GLU A 1 384 ? 26.189 4.285 -21.739 1.00 87.81 384 GLU A C 1
ATOM 3133 O O . GLU A 1 384 ? 26.823 3.248 -21.937 1.00 87.81 384 GLU A O 1
ATOM 3138 N N . TYR A 1 385 ? 24.855 4.312 -21.843 1.00 89.81 385 TYR A N 1
ATOM 3139 C CA . TYR A 1 385 ? 24.034 3.136 -22.151 1.00 89.81 385 TYR A CA 1
ATOM 3140 C C . TYR A 1 385 ? 24.052 2.784 -23.648 1.00 89.81 385 TYR A C 1
ATOM 3142 O O . TYR A 1 385 ? 23.014 2.673 -24.308 1.00 89.81 385 TYR A O 1
ATOM 3150 N N . SER A 1 386 ? 25.253 2.565 -24.186 1.00 87.44 386 SER A N 1
ATOM 3151 C CA . SER A 1 386 ? 25.526 2.295 -25.602 1.00 87.44 386 SER A CA 1
ATOM 3152 C C . SER A 1 386 ? 24.819 1.054 -26.154 1.00 87.44 386 SER A C 1
ATOM 3154 O O . SER A 1 386 ? 24.562 0.992 -27.351 1.00 87.44 386 SER A O 1
ATOM 3156 N N . LYS A 1 387 ? 24.440 0.090 -25.302 1.00 89.44 387 LYS A N 1
ATOM 3157 C CA . LYS A 1 387 ? 23.627 -1.074 -25.699 1.00 89.44 387 LYS A CA 1
ATOM 3158 C C . LYS A 1 387 ? 22.144 -0.745 -25.893 1.00 89.44 387 LYS A C 1
ATOM 3160 O O . LYS A 1 387 ? 21.478 -1.395 -26.692 1.00 89.44 387 LYS A O 1
ATOM 3165 N N . LEU A 1 388 ? 21.624 0.252 -25.173 1.00 94.12 388 LEU A N 1
ATOM 3166 C CA . LEU A 1 388 ? 20.202 0.615 -25.200 1.00 94.12 388 LEU A CA 1
ATOM 3167 C C . LEU A 1 388 ? 19.898 1.638 -26.297 1.00 94.12 388 LEU A C 1
ATOM 3169 O O . LEU A 1 388 ? 18.886 1.524 -26.987 1.00 94.12 388 LEU A O 1
ATOM 3173 N N . ILE A 1 389 ? 20.796 2.609 -26.496 1.00 94.06 389 ILE A N 1
ATOM 3174 C CA . ILE A 1 389 ? 20.637 3.710 -27.462 1.00 94.06 389 ILE A CA 1
ATOM 3175 C C . ILE A 1 389 ? 20.309 3.235 -28.893 1.00 94.06 389 ILE A C 1
ATOM 3177 O O . ILE A 1 389 ? 19.448 3.859 -29.519 1.00 94.06 389 ILE A O 1
ATOM 3181 N N . PRO A 1 390 ? 20.916 2.158 -29.435 1.00 94.56 390 PRO A N 1
ATOM 3182 C CA . PRO A 1 390 ? 20.560 1.641 -30.754 1.00 94.56 390 PRO A CA 1
ATOM 3183 C C . PRO A 1 390 ? 19.089 1.228 -30.872 1.00 94.56 390 PRO A C 1
ATOM 3185 O O . PRO A 1 390 ? 18.505 1.395 -31.938 1.00 94.56 390 PRO A O 1
ATOM 3188 N N . ARG A 1 391 ? 18.482 0.746 -29.778 1.00 95.19 391 ARG A N 1
ATOM 3189 C CA . ARG A 1 391 ? 17.085 0.290 -29.739 1.00 95.19 391 ARG A CA 1
ATOM 3190 C C . ARG A 1 391 ? 16.110 1.438 -29.511 1.00 95.19 391 ARG A C 1
ATOM 3192 O O . ARG A 1 391 ? 15.084 1.501 -30.175 1.00 95.19 391 ARG A O 1
ATOM 3199 N N . CYS A 1 392 ? 16.402 2.344 -28.574 1.00 94.00 392 CYS A N 1
ATOM 3200 C CA . CYS A 1 392 ? 15.439 3.377 -28.176 1.00 94.00 392 CYS A CA 1
ATOM 3201 C C . CYS A 1 392 ? 15.659 4.761 -28.797 1.00 94.00 392 CYS A C 1
ATOM 3203 O O . CYS A 1 392 ? 14.710 5.538 -28.887 1.00 94.00 392 CYS A O 1
ATOM 3205 N N . GLY A 1 393 ? 16.875 5.062 -29.258 1.00 92.12 393 GLY A N 1
ATOM 3206 C CA . GLY A 1 393 ? 17.289 6.402 -29.668 1.00 92.12 393 GLY A CA 1
ATOM 3207 C C . GLY A 1 393 ? 17.669 7.300 -28.487 1.00 92.12 393 GLY A C 1
ATOM 3208 O O . GLY A 1 393 ? 16.996 7.337 -27.468 1.00 92.12 393 GLY A O 1
ATOM 3209 N N . GLY A 1 394 ? 18.752 8.072 -28.621 1.00 87.25 394 GLY A N 1
ATOM 3210 C CA . GLY A 1 394 ? 19.289 8.882 -27.513 1.00 87.25 394 GLY A CA 1
ATOM 3211 C C . GLY A 1 394 ? 18.469 10.127 -27.137 1.00 87.25 394 GLY A C 1
ATOM 3212 O O . GLY A 1 394 ? 18.732 10.741 -26.104 1.00 87.25 394 GLY A O 1
ATOM 3213 N N . GLN A 1 395 ? 17.495 10.514 -27.967 1.00 85.88 395 GLN A N 1
ATOM 3214 C CA . GLN A 1 395 ? 16.630 11.681 -27.743 1.00 85.88 395 GLN A CA 1
ATOM 3215 C C . GLN A 1 395 ? 15.327 11.339 -27.006 1.00 85.88 395 GLN A C 1
ATOM 3217 O O . GLN A 1 395 ? 14.559 12.239 -26.681 1.00 85.88 395 GLN A O 1
ATOM 3222 N N . ILE A 1 396 ? 15.062 10.058 -26.741 1.00 89.88 396 ILE A N 1
ATOM 3223 C CA . ILE A 1 396 ? 13.838 9.636 -26.066 1.00 89.88 396 ILE A CA 1
ATOM 3224 C C . ILE A 1 396 ? 13.861 9.983 -24.570 1.00 89.88 396 ILE A C 1
ATOM 3226 O O . ILE A 1 396 ? 14.917 10.041 -23.934 1.00 89.88 396 ILE A O 1
ATOM 3230 N N . ASN A 1 397 ? 12.674 10.181 -23.999 1.00 89.88 397 ASN A N 1
ATOM 3231 C CA . ASN A 1 397 ? 12.482 10.309 -22.554 1.00 89.88 397 ASN A CA 1
ATOM 3232 C C . ASN A 1 397 ? 12.800 8.995 -21.821 1.00 89.88 397 ASN A C 1
ATOM 3234 O O . ASN A 1 397 ? 12.894 7.927 -22.429 1.00 89.88 397 ASN A O 1
ATOM 3238 N N . LEU A 1 398 ? 12.918 9.066 -20.491 1.00 88.44 398 LEU A N 1
ATOM 3239 C CA . LEU A 1 398 ? 13.470 7.982 -19.672 1.00 88.44 398 LEU A CA 1
ATOM 3240 C C . LEU A 1 398 ? 12.786 6.627 -19.889 1.00 88.44 398 LEU A C 1
ATOM 3242 O O . LEU A 1 398 ? 13.456 5.603 -20.013 1.00 88.44 398 LEU A O 1
ATOM 3246 N N . TRP A 1 399 ? 11.457 6.626 -20.008 1.00 91.69 399 TRP A N 1
ATOM 3247 C CA . TRP A 1 399 ? 10.654 5.425 -20.240 1.00 91.69 399 TRP A CA 1
ATOM 3248 C C . TRP A 1 399 ? 11.090 4.607 -21.467 1.00 91.69 399 TRP A C 1
ATOM 3250 O O . TRP A 1 399 ? 10.955 3.384 -21.465 1.00 91.69 399 TRP A O 1
ATOM 3260 N N . GLY A 1 400 ? 11.667 5.246 -22.489 1.00 94.19 400 GLY A N 1
ATOM 3261 C CA . GLY A 1 400 ? 12.187 4.572 -23.676 1.00 94.19 400 GLY A CA 1
ATOM 3262 C C . GLY A 1 400 ? 13.414 3.703 -23.401 1.00 94.19 400 GLY A C 1
ATOM 3263 O O . GLY A 1 400 ? 13.534 2.609 -23.952 1.00 94.19 400 GLY A O 1
ATOM 3264 N N . TYR A 1 401 ? 14.299 4.152 -22.506 1.00 94.69 401 TYR A N 1
ATOM 3265 C CA . TYR A 1 401 ? 15.461 3.373 -22.065 1.00 94.69 401 TYR A CA 1
ATOM 3266 C C . TYR A 1 401 ? 15.029 2.128 -21.286 1.00 94.69 401 TYR A C 1
ATOM 3268 O O . TYR A 1 401 ? 15.570 1.047 -21.504 1.00 94.69 401 TYR A O 1
ATOM 3276 N N . PHE A 1 402 ? 14.004 2.255 -20.439 1.00 94.81 402 PHE A N 1
ATOM 3277 C CA . PHE A 1 402 ? 13.431 1.122 -19.709 1.00 94.81 402 PHE A CA 1
ATOM 3278 C C . PHE A 1 402 ? 12.770 0.096 -20.640 1.00 94.81 402 PHE A C 1
ATOM 3280 O O . PHE A 1 402 ? 12.949 -1.105 -20.442 1.00 94.81 402 PHE A O 1
ATOM 3287 N N . LEU A 1 403 ? 12.069 0.538 -21.693 1.00 95.38 403 LEU A N 1
ATOM 3288 C CA . LEU A 1 403 ? 11.546 -0.373 -22.720 1.00 95.38 403 LEU A CA 1
ATOM 3289 C C . LEU A 1 403 ? 12.659 -1.121 -23.459 1.00 95.38 403 LEU A C 1
ATOM 3291 O O . LEU A 1 403 ? 12.539 -2.325 -23.662 1.00 95.38 403 LEU A O 1
ATOM 3295 N N . ALA A 1 404 ? 13.749 -0.441 -23.824 1.00 95.75 404 ALA A N 1
ATOM 3296 C CA . ALA A 1 404 ? 14.892 -1.094 -24.464 1.00 95.75 404 ALA A CA 1
ATOM 3297 C C . ALA A 1 404 ? 15.599 -2.097 -23.541 1.00 95.75 404 ALA A C 1
ATOM 3299 O O . ALA A 1 404 ? 16.040 -3.147 -24.009 1.00 95.75 404 ALA A O 1
ATOM 3300 N N . LEU A 1 405 ? 15.699 -1.785 -22.244 1.00 95.25 405 LEU A N 1
ATOM 3301 C CA . LEU A 1 405 ? 16.274 -2.676 -21.236 1.00 95.25 405 LEU A CA 1
ATOM 3302 C C . LEU A 1 405 ? 15.412 -3.925 -21.012 1.00 95.25 405 LEU A C 1
ATOM 3304 O O . LEU A 1 405 ? 15.951 -5.000 -20.751 1.00 95.25 405 LEU A O 1
ATOM 3308 N N . ALA A 1 406 ? 14.086 -3.800 -21.101 1.00 95.19 406 ALA A N 1
ATOM 3309 C CA . ALA A 1 406 ? 13.176 -4.915 -20.855 1.00 95.19 406 ALA A CA 1
ATOM 3310 C C . ALA A 1 406 ? 13.461 -6.124 -21.764 1.00 95.19 406 ALA A C 1
ATOM 3312 O O . ALA A 1 406 ? 13.312 -7.259 -21.311 1.00 95.19 406 ALA A O 1
ATOM 3313 N N . ASP A 1 407 ? 13.951 -5.888 -22.985 1.00 93.44 407 ASP A N 1
ATOM 3314 C CA . ASP A 1 407 ? 14.390 -6.938 -23.911 1.00 93.44 407 ASP A CA 1
ATOM 3315 C C . ASP A 1 407 ? 15.542 -7.789 -23.352 1.00 93.44 407 ASP A C 1
ATOM 3317 O O . ASP A 1 407 ? 15.550 -9.014 -23.476 1.00 93.44 407 ASP A O 1
ATOM 3321 N N . ASP A 1 408 ? 16.486 -7.171 -22.637 1.00 92.06 408 ASP A N 1
ATOM 3322 C CA . ASP A 1 408 ? 17.619 -7.904 -22.072 1.00 92.06 408 ASP A CA 1
ATOM 3323 C C . ASP A 1 408 ? 17.217 -8.752 -20.852 1.00 92.06 408 ASP A C 1
ATOM 3325 O O . ASP A 1 408 ? 17.872 -9.763 -20.552 1.00 92.06 408 ASP A O 1
ATOM 3329 N N . LEU A 1 409 ? 16.143 -8.344 -20.164 1.00 93.69 409 LEU A N 1
ATOM 3330 C CA . LEU A 1 409 ? 15.638 -8.928 -18.920 1.00 93.69 409 LEU A CA 1
ATOM 3331 C C . LEU A 1 409 ? 14.535 -9.971 -19.131 1.00 93.69 409 LEU A C 1
ATOM 3333 O O . LEU A 1 409 ? 14.251 -10.746 -18.217 1.00 93.69 409 LEU A O 1
ATOM 3337 N N . VAL A 1 410 ? 13.916 -10.032 -20.307 1.00 94.94 410 VAL A N 1
ATOM 3338 C CA . VAL A 1 410 ? 12.877 -11.018 -20.614 1.00 94.94 410 VAL A CA 1
ATOM 3339 C C . VAL A 1 410 ? 13.475 -12.245 -21.314 1.00 94.94 410 VAL A C 1
ATOM 3341 O O . VAL A 1 410 ? 14.458 -12.170 -22.054 1.00 94.94 410 VAL A O 1
ATOM 3344 N N . LYS A 1 411 ? 12.931 -13.434 -21.045 1.00 94.81 411 LYS A N 1
ATOM 3345 C CA . LYS A 1 411 ? 13.280 -14.647 -21.804 1.00 94.81 411 LYS A CA 1
ATOM 3346 C C . LYS A 1 411 ? 12.671 -14.594 -23.210 1.00 94.81 411 LYS A C 1
ATOM 3348 O O . LYS A 1 411 ? 11.690 -13.891 -23.444 1.00 94.81 411 LYS A O 1
ATOM 3353 N N . ASN A 1 412 ? 13.187 -15.416 -24.126 1.00 91.88 412 ASN A N 1
ATOM 3354 C CA . ASN A 1 412 ? 12.539 -15.637 -25.423 1.00 91.88 412 ASN A CA 1
ATOM 3355 C C . ASN A 1 412 ? 11.080 -16.075 -25.197 1.00 91.88 412 ASN A C 1
ATOM 3357 O O . ASN A 1 412 ? 10.822 -16.921 -24.340 1.00 91.88 412 ASN A O 1
ATOM 3361 N N . ASN A 1 413 ? 10.137 -15.507 -25.955 1.00 92.94 413 ASN A N 1
ATOM 3362 C CA . ASN A 1 413 ? 8.684 -15.685 -25.785 1.00 92.94 413 ASN A CA 1
ATOM 3363 C C . ASN A 1 413 ? 8.094 -15.180 -24.451 1.00 92.94 413 ASN A C 1
ATOM 3365 O O . ASN A 1 413 ? 6.925 -15.453 -24.150 1.00 92.94 413 ASN A O 1
ATOM 3369 N N . GLY A 1 414 ? 8.866 -14.451 -23.643 1.00 95.38 414 GLY A N 1
ATOM 3370 C CA . GLY A 1 414 ? 8.348 -13.816 -22.440 1.00 95.38 414 GLY A CA 1
ATOM 3371 C C . GLY A 1 414 ? 7.455 -12.614 -22.755 1.00 95.38 414 GLY A C 1
ATOM 3372 O O . GLY A 1 414 ? 7.283 -12.208 -23.906 1.00 95.38 414 GLY A O 1
ATOM 3373 N N . LYS A 1 415 ? 6.813 -12.078 -21.717 1.00 97.00 415 LYS A N 1
ATOM 3374 C CA . LYS A 1 415 ? 5.809 -11.013 -21.848 1.00 97.00 415 LYS A CA 1
ATOM 3375 C C . LYS A 1 415 ? 6.266 -9.743 -21.149 1.00 97.00 415 LYS A C 1
ATOM 3377 O O . LYS A 1 415 ? 6.789 -9.807 -20.041 1.00 97.00 415 LYS A O 1
ATOM 3382 N N . ILE A 1 416 ? 5.992 -8.600 -21.767 1.00 96.69 416 ILE A N 1
ATOM 3383 C CA . ILE A 1 416 ? 6.224 -7.281 -21.179 1.00 96.69 416 ILE A CA 1
ATOM 3384 C C . ILE A 1 416 ? 4.869 -6.593 -20.996 1.00 96.69 416 ILE A C 1
ATOM 3386 O O . ILE A 1 416 ? 4.075 -6.516 -21.932 1.00 96.69 416 ILE A O 1
ATOM 3390 N N . GLY A 1 417 ? 4.609 -6.109 -19.784 1.00 95.38 417 GLY A N 1
ATOM 3391 C CA . GLY A 1 417 ? 3.536 -5.173 -19.470 1.00 95.38 417 GLY A CA 1
ATOM 3392 C C . GLY A 1 417 ? 4.141 -3.853 -19.008 1.00 95.38 417 GLY A C 1
ATOM 3393 O O . GLY A 1 417 ? 4.936 -3.834 -18.072 1.00 95.38 417 GLY A O 1
ATOM 3394 N N . ALA A 1 418 ? 3.787 -2.749 -19.657 1.00 93.69 418 ALA A N 1
ATOM 3395 C CA . ALA A 1 418 ? 4.336 -1.443 -19.322 1.00 93.69 418 ALA A CA 1
ATOM 3396 C C . ALA A 1 418 ? 3.248 -0.372 -19.351 1.00 93.69 418 ALA A C 1
ATOM 3398 O O . ALA A 1 418 ? 2.433 -0.341 -20.273 1.00 93.69 418 ALA A O 1
ATOM 3399 N N . VAL A 1 419 ? 3.259 0.511 -18.355 1.00 91.38 419 VAL A N 1
ATOM 3400 C CA . VAL A 1 419 ? 2.480 1.753 -18.375 1.00 91.38 419 VAL A CA 1
ATOM 3401 C C . VAL A 1 419 ? 3.403 2.840 -18.910 1.00 91.38 419 VAL A C 1
ATOM 3403 O O . VAL A 1 419 ? 4.404 3.150 -18.279 1.00 91.38 419 VAL A O 1
ATOM 3406 N N . ILE A 1 420 ? 3.129 3.361 -20.105 1.00 91.00 420 ILE A N 1
ATOM 3407 C CA . ILE A 1 420 ? 3.999 4.331 -20.788 1.00 91.00 420 ILE A CA 1
ATOM 3408 C C . ILE A 1 420 ? 3.181 5.486 -21.372 1.00 91.00 420 ILE A C 1
ATOM 3410 O O . ILE A 1 420 ? 1.986 5.314 -21.633 1.00 91.00 420 ILE A O 1
ATOM 3414 N N . PRO A 1 421 ? 3.796 6.656 -21.622 1.00 89.44 421 PRO A N 1
ATOM 3415 C CA . PRO A 1 421 ? 3.092 7.789 -22.207 1.00 89.44 421 PRO A CA 1
ATOM 3416 C C . PRO A 1 421 ? 2.547 7.478 -23.603 1.00 89.44 421 PRO A C 1
ATOM 3418 O O . PRO A 1 421 ? 3.212 6.837 -24.419 1.00 89.44 421 PRO A O 1
ATOM 3421 N N . ILE A 1 422 ? 1.385 8.053 -23.933 1.00 89.12 422 ILE A N 1
ATOM 3422 C CA . ILE A 1 422 ? 0.747 7.915 -25.257 1.00 89.12 422 ILE A CA 1
ATOM 3423 C C . ILE A 1 422 ? 1.632 8.410 -26.415 1.00 89.12 422 ILE A C 1
ATOM 3425 O O . ILE A 1 422 ? 1.424 8.050 -27.573 1.00 89.12 422 ILE A O 1
ATOM 3429 N N . ASN A 1 423 ? 2.660 9.201 -26.103 1.00 87.62 423 ASN A N 1
ATOM 3430 C CA . ASN A 1 423 ? 3.639 9.694 -27.063 1.00 87.62 423 ASN A CA 1
ATOM 3431 C C . ASN A 1 423 ? 4.433 8.577 -27.765 1.00 87.62 423 ASN A C 1
ATOM 3433 O O . ASN A 1 423 ? 5.023 8.855 -28.800 1.00 87.62 423 ASN A O 1
ATOM 3437 N N . ILE A 1 424 ? 4.412 7.319 -27.302 1.00 91.56 424 ILE A N 1
ATOM 3438 C CA . ILE A 1 424 ? 4.986 6.187 -28.059 1.00 91.56 424 ILE A CA 1
ATOM 3439 C C . ILE A 1 424 ? 4.438 6.086 -29.497 1.00 91.56 424 ILE A C 1
ATOM 3441 O O . ILE A 1 424 ? 5.160 5.701 -30.418 1.00 91.56 424 ILE A O 1
ATOM 3445 N N . PHE A 1 425 ? 3.184 6.493 -29.720 1.00 90.69 425 PHE A N 1
ATOM 3446 C CA . PHE A 1 425 ? 2.532 6.416 -31.029 1.00 90.69 425 PHE A CA 1
ATOM 3447 C C . PHE A 1 425 ? 2.905 7.553 -31.992 1.00 90.69 425 PHE A C 1
ATOM 3449 O O . PHE A 1 425 ? 2.461 7.529 -33.136 1.00 90.69 425 PHE A O 1
ATOM 3456 N N . ARG A 1 426 ? 3.688 8.558 -31.569 1.00 89.88 426 ARG A N 1
ATOM 3457 C CA . ARG A 1 426 ? 3.998 9.733 -32.402 1.00 89.88 426 ARG A CA 1
ATOM 3458 C C . ARG A 1 426 ? 5.377 10.334 -32.133 1.00 89.88 426 ARG A C 1
ATOM 3460 O O . ARG A 1 426 ? 5.906 10.241 -31.032 1.00 89.88 426 ARG A O 1
ATOM 3467 N N . GLY A 1 427 ? 5.904 11.042 -33.128 1.00 88.88 427 GLY A N 1
ATOM 3468 C CA . GLY A 1 427 ? 7.155 11.795 -33.028 1.00 88.88 427 GLY A CA 1
ATOM 3469 C C . GLY A 1 427 ? 8.393 10.999 -33.447 1.00 88.88 427 GLY A C 1
ATOM 3470 O O . GLY A 1 427 ? 8.432 9.770 -33.356 1.00 88.88 427 GLY A O 1
ATOM 3471 N N . SER A 1 428 ? 9.407 11.733 -33.905 1.00 89.81 428 SER A N 1
ATOM 3472 C CA . SER A 1 428 ? 10.701 11.196 -34.347 1.00 89.81 428 SER A CA 1
ATOM 3473 C C . SER A 1 428 ? 11.527 10.651 -33.179 1.00 89.81 428 SER A C 1
ATOM 3475 O O . SER A 1 428 ? 12.148 9.597 -33.290 1.00 89.81 428 SER A O 1
ATOM 3477 N N . ALA A 1 429 ? 11.468 11.301 -32.012 1.00 89.69 429 ALA A N 1
ATOM 3478 C CA . ALA A 1 429 ? 12.202 10.871 -30.820 1.00 89.69 429 ALA A CA 1
ATOM 3479 C C . ALA A 1 429 ? 11.803 9.464 -30.325 1.00 89.69 429 ALA A C 1
ATOM 3481 O O . ALA A 1 429 ? 12.616 8.787 -29.703 1.00 89.69 429 ALA A O 1
ATOM 3482 N N . THR A 1 430 ? 10.574 9.011 -30.604 1.00 93.75 430 THR A N 1
ATOM 3483 C CA . THR A 1 430 ? 10.063 7.682 -30.211 1.00 93.75 430 THR A CA 1
ATOM 3484 C C . THR A 1 430 ? 10.101 6.658 -31.345 1.00 93.75 430 THR A C 1
ATOM 3486 O O . THR A 1 430 ? 9.754 5.496 -31.140 1.00 93.75 430 THR A O 1
ATOM 3489 N N . GLU A 1 431 ? 10.518 7.057 -32.546 1.00 95.56 431 GLU A N 1
ATOM 3490 C CA . GLU A 1 431 ? 10.451 6.215 -33.738 1.00 95.56 431 GLU A CA 1
ATOM 3491 C C . GLU A 1 431 ? 11.311 4.961 -33.628 1.00 95.56 431 GLU A C 1
ATOM 3493 O O . GLU A 1 431 ? 10.826 3.868 -33.907 1.00 95.56 431 GLU A O 1
ATOM 3498 N N . LYS A 1 432 ? 12.545 5.094 -33.132 1.00 96.38 432 LYS A N 1
ATOM 3499 C CA . LYS A 1 432 ? 13.454 3.952 -32.974 1.00 96.38 432 LYS A CA 1
ATOM 3500 C C . LYS A 1 432 ? 12.882 2.880 -32.052 1.00 96.38 432 LYS A C 1
ATOM 3502 O O . LYS A 1 432 ? 12.798 1.726 -32.461 1.00 96.38 432 LYS A O 1
ATOM 3507 N N . ILE A 1 433 ? 12.419 3.259 -30.854 1.00 96.38 433 ILE A N 1
ATOM 3508 C CA . ILE A 1 433 ? 11.832 2.280 -29.927 1.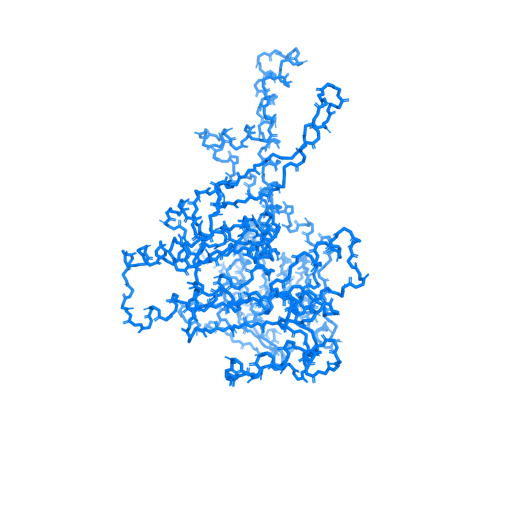00 96.38 433 ILE A CA 1
ATOM 3509 C C . ILE A 1 433 ? 10.543 1.671 -30.488 1.00 96.38 433 ILE A C 1
ATOM 3511 O O . ILE A 1 433 ? 10.283 0.489 -30.282 1.00 96.38 433 ILE A O 1
ATOM 3515 N N . ARG A 1 434 ? 9.740 2.457 -31.217 1.00 95.88 434 ARG A N 1
ATOM 3516 C CA . ARG A 1 434 ? 8.499 1.980 -31.830 1.00 95.88 434 ARG A CA 1
ATOM 3517 C C . ARG A 1 434 ? 8.791 0.931 -32.901 1.00 95.88 434 ARG A C 1
ATOM 3519 O O . ARG A 1 434 ? 8.191 -0.137 -32.850 1.00 95.88 434 ARG A O 1
ATOM 3526 N N . ASN A 1 435 ? 9.726 1.204 -33.809 1.00 96.50 435 ASN A N 1
ATOM 3527 C CA . ASN A 1 435 ? 10.130 0.258 -34.851 1.00 96.50 435 ASN A CA 1
ATOM 3528 C C . ASN A 1 435 ? 10.731 -1.003 -34.228 1.00 96.50 435 ASN A C 1
ATOM 3530 O O . ASN A 1 435 ? 10.296 -2.105 -34.544 1.00 96.50 435 ASN A O 1
ATOM 3534 N N . TYR A 1 436 ? 11.614 -0.842 -33.238 1.00 96.62 436 TYR A N 1
ATOM 3535 C CA . TYR A 1 436 ? 12.191 -1.966 -32.506 1.00 96.62 436 TYR A CA 1
ATOM 3536 C C . TYR A 1 436 ? 11.118 -2.877 -31.885 1.00 96.62 436 TYR A C 1
ATOM 3538 O O . TYR A 1 436 ? 11.190 -4.098 -32.016 1.00 96.62 436 TYR A O 1
ATOM 3546 N N . ILE A 1 437 ? 10.092 -2.304 -31.245 1.00 95.25 437 ILE A N 1
ATOM 3547 C CA . ILE A 1 437 ? 8.973 -3.076 -30.685 1.00 95.25 437 ILE A CA 1
ATOM 3548 C C . ILE A 1 437 ? 8.177 -3.774 -31.793 1.00 95.25 437 ILE A C 1
ATOM 3550 O O . ILE A 1 437 ? 7.861 -4.949 -31.647 1.00 95.25 437 ILE A O 1
ATOM 3554 N N . LEU A 1 438 ? 7.854 -3.082 -32.888 1.00 95.31 438 LEU A N 1
ATOM 3555 C CA . LEU A 1 438 ? 7.070 -3.648 -33.993 1.00 95.31 438 LEU A CA 1
ATOM 3556 C C . LEU A 1 438 ? 7.794 -4.795 -34.713 1.00 95.31 438 LEU A C 1
ATOM 3558 O O . LEU A 1 438 ? 7.145 -5.735 -35.163 1.00 95.31 438 LEU A O 1
ATOM 3562 N N . GLU A 1 439 ? 9.120 -4.730 -34.797 1.00 96.38 439 GLU A N 1
ATOM 3563 C CA . GLU A 1 439 ? 9.957 -5.746 -35.440 1.00 96.38 439 GLU A CA 1
ATOM 3564 C C . GLU A 1 439 ? 10.181 -6.976 -34.549 1.00 96.38 439 GLU A C 1
ATOM 3566 O O . GLU A 1 439 ? 10.219 -8.100 -35.047 1.00 96.38 439 GLU A O 1
ATOM 3571 N N . ASN A 1 440 ? 10.321 -6.783 -33.232 1.00 95.62 440 ASN A N 1
ATOM 3572 C CA . ASN A 1 440 ? 10.759 -7.842 -32.314 1.00 95.62 440 ASN A CA 1
ATOM 3573 C C . ASN A 1 440 ? 9.632 -8.409 -31.433 1.00 95.62 440 ASN A C 1
ATOM 3575 O O . ASN A 1 440 ? 9.787 -9.483 -30.850 1.00 95.62 440 ASN A O 1
ATOM 3579 N N . TYR A 1 441 ? 8.489 -7.723 -31.325 1.00 96.38 441 TYR A N 1
ATOM 3580 C CA . TYR A 1 441 ? 7.401 -8.092 -30.418 1.00 96.38 441 TYR A CA 1
ATOM 3581 C C . TYR A 1 441 ? 6.033 -8.120 -31.104 1.00 96.38 441 TYR A C 1
ATOM 3583 O O . TYR A 1 441 ? 5.679 -7.276 -31.920 1.00 96.38 441 TYR A O 1
ATOM 3591 N N . LYS A 1 442 ? 5.185 -9.062 -30.671 1.00 96.06 442 LYS A N 1
ATOM 3592 C CA . LYS A 1 442 ? 3.762 -9.088 -31.029 1.00 96.06 442 LYS A CA 1
ATOM 3593 C C . LYS A 1 442 ? 2.934 -8.350 -29.980 1.00 96.06 442 LYS A C 1
ATOM 3595 O O . LYS A 1 442 ? 2.751 -8.846 -28.865 1.00 96.06 442 LYS A O 1
ATOM 3600 N N . ILE A 1 443 ? 2.371 -7.205 -30.358 1.00 95.19 443 ILE A N 1
ATOM 3601 C CA . ILE A 1 443 ? 1.461 -6.435 -29.501 1.00 95.19 443 ILE A CA 1
ATOM 3602 C C . ILE A 1 443 ? 0.146 -7.212 -29.341 1.00 95.19 443 ILE A C 1
ATOM 3604 O O . ILE A 1 443 ? -0.549 -7.480 -30.318 1.00 95.19 443 ILE A O 1
ATOM 3608 N N . ARG A 1 444 ? -0.193 -7.599 -28.103 1.00 95.44 444 ARG A N 1
ATOM 3609 C CA . ARG A 1 444 ? -1.458 -8.297 -27.794 1.00 95.44 444 ARG A CA 1
ATOM 3610 C C . ARG A 1 444 ? -2.586 -7.351 -27.410 1.00 95.44 444 ARG A C 1
ATOM 3612 O O . ARG A 1 444 ? -3.722 -7.572 -27.807 1.00 95.44 444 ARG A O 1
ATOM 3619 N N . TYR A 1 445 ? -2.266 -6.335 -26.616 1.00 95.50 445 TYR A N 1
ATOM 3620 C CA . TYR A 1 445 ? -3.234 -5.394 -26.074 1.00 95.50 445 TYR A CA 1
ATOM 3621 C C . TYR A 1 445 ? -2.619 -4.001 -26.035 1.00 95.50 445 TYR A C 1
ATOM 3623 O O . TYR A 1 445 ? -1.449 -3.847 -25.689 1.00 95.50 445 TYR A O 1
ATOM 3631 N N . ILE A 1 446 ? -3.436 -2.999 -26.347 1.00 93.56 446 ILE A N 1
ATOM 3632 C CA . ILE A 1 446 ? -3.175 -1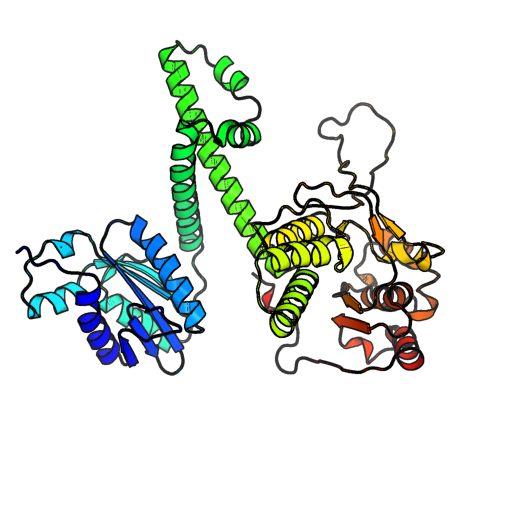.593 -26.050 1.00 93.56 446 ILE A CA 1
ATOM 3633 C C . ILE A 1 446 ? -4.374 -1.126 -25.237 1.00 93.56 446 ILE A C 1
ATOM 3635 O O . ILE A 1 446 ? -5.500 -1.148 -25.728 1.00 93.56 446 ILE A O 1
ATOM 3639 N N . VAL A 1 447 ? -4.138 -0.747 -23.984 1.00 91.12 447 VAL A N 1
ATOM 3640 C CA . VAL A 1 447 ? -5.185 -0.245 -23.091 1.00 91.12 447 VAL A CA 1
ATOM 3641 C C . VAL A 1 447 ? -4.961 1.250 -22.922 1.00 91.12 447 VAL A C 1
ATOM 3643 O O . VAL A 1 447 ? -3.890 1.674 -22.494 1.00 91.12 447 VAL A O 1
ATOM 3646 N N . LYS A 1 448 ? -5.966 2.047 -23.287 1.00 86.75 448 LYS A N 1
ATOM 3647 C CA . LYS A 1 448 ? -5.952 3.507 -23.180 1.00 86.75 448 LYS A CA 1
ATOM 3648 C C . LYS A 1 448 ? -7.194 3.950 -22.413 1.00 86.75 448 LYS A C 1
ATOM 3650 O O . LYS A 1 448 ? -8.292 3.479 -22.701 1.00 86.75 448 LYS A O 1
ATOM 3655 N N . THR A 1 449 ? -7.025 4.870 -21.471 1.00 77.50 449 THR A N 1
ATOM 3656 C CA . THR A 1 449 ? -8.140 5.505 -20.768 1.00 77.50 449 THR A CA 1
ATOM 3657 C C . THR A 1 449 ? -8.918 6.431 -21.713 1.00 77.50 449 THR A C 1
ATOM 3659 O O . THR A 1 449 ? -8.340 7.126 -22.552 1.00 77.50 449 THR A O 1
ATOM 3662 N N . THR A 1 450 ? -10.250 6.416 -21.620 1.00 76.44 450 THR A N 1
ATOM 3663 C CA . THR A 1 450 ? -11.134 7.218 -22.491 1.00 76.44 450 THR A CA 1
ATOM 3664 C C . THR A 1 450 ? -11.823 8.378 -21.773 1.00 76.44 450 THR A C 1
ATOM 3666 O O . THR A 1 450 ? -12.397 9.226 -22.449 1.00 76.44 450 THR A O 1
ATOM 3669 N N . LYS A 1 451 ? -11.765 8.431 -20.433 1.00 64.06 451 LYS A N 1
ATOM 3670 C CA . LYS A 1 451 ? -12.438 9.451 -19.606 1.00 64.06 451 LYS A CA 1
ATOM 3671 C C . LYS A 1 451 ? -11.507 10.222 -18.662 1.00 64.06 451 LYS A C 1
ATOM 3673 O O . LYS A 1 451 ? -11.745 11.400 -18.453 1.00 64.06 451 LYS A O 1
ATOM 3678 N N . GLU A 1 452 ? -10.429 9.607 -18.176 1.00 55.12 452 GLU A N 1
ATOM 3679 C CA . GLU A 1 452 ? -9.434 10.245 -17.298 1.00 55.12 452 GLU A CA 1
ATOM 3680 C C . GLU A 1 452 ? -8.050 10.161 -17.950 1.00 55.12 452 GLU A C 1
ATOM 3682 O O . GLU A 1 452 ? -7.570 9.077 -18.290 1.00 55.12 452 GLU A O 1
ATOM 3687 N N . LEU A 1 453 ? -7.425 11.310 -18.215 1.00 49.84 453 LEU A N 1
ATOM 3688 C CA . LEU A 1 453 ? -6.194 11.405 -19.013 1.00 49.84 453 LEU A CA 1
ATOM 3689 C C . LEU A 1 453 ? -4.913 11.097 -18.214 1.00 49.84 453 LEU A C 1
ATOM 3691 O O . LEU A 1 453 ? -3.842 11.007 -18.818 1.00 49.84 453 LEU A O 1
ATOM 3695 N N . GLY A 1 454 ? -5.005 10.869 -16.900 1.00 48.31 454 GLY A N 1
ATOM 3696 C CA . GLY A 1 454 ? -3.863 10.550 -16.046 1.00 48.31 454 GLY A CA 1
ATOM 3697 C C . GLY A 1 454 ? -4.171 9.459 -15.022 1.00 48.31 454 GLY A C 1
ATOM 3698 O O . GLY A 1 454 ? -5.027 9.629 -14.170 1.00 48.31 454 GLY A O 1
ATOM 3699 N N . PHE A 1 455 ? -3.386 8.377 -15.026 1.00 47.50 455 PHE A N 1
ATOM 3700 C CA . PHE A 1 455 ? -3.348 7.388 -13.932 1.00 47.50 455 PHE A CA 1
ATOM 3701 C C . PHE A 1 455 ? -2.816 7.970 -12.600 1.00 47.50 455 PHE A C 1
ATOM 3703 O O . PHE A 1 455 ? -2.695 7.236 -11.623 1.00 47.50 455 PHE A O 1
ATOM 3710 N N . SER A 1 456 ? -2.447 9.256 -12.573 1.00 41.75 456 SER A N 1
ATOM 3711 C CA . SER A 1 456 ? -1.801 9.934 -11.447 1.00 41.75 456 SER A CA 1
ATOM 3712 C C . SER A 1 456 ? -2.685 10.946 -10.713 1.00 41.75 456 SER A C 1
ATOM 3714 O O . SER A 1 456 ? -2.227 11.495 -9.713 1.00 41.75 456 SER A O 1
ATOM 3716 N N . GLU A 1 457 ? -3.907 11.226 -11.177 1.00 31.58 457 GLU A N 1
ATOM 3717 C CA . GLU A 1 457 ? -4.770 12.225 -10.520 1.00 31.58 457 GLU A CA 1
ATOM 3718 C C . GLU A 1 457 ? -5.323 11.724 -9.170 1.00 31.58 457 GLU A C 1
ATOM 3720 O O . GLU A 1 457 ? -5.421 12.513 -8.238 1.00 31.58 457 GLU A O 1
ATOM 3725 N N . ASP A 1 458 ? -5.474 10.408 -8.982 1.00 34.00 458 ASP A N 1
ATOM 3726 C CA . ASP A 1 458 ? -5.812 9.790 -7.681 1.00 34.00 458 ASP A CA 1
ATOM 3727 C C . ASP A 1 458 ? -4.614 9.632 -6.718 1.00 34.00 458 ASP A C 1
ATOM 3729 O O . ASP A 1 458 ? -4.727 9.025 -5.652 1.00 34.00 458 ASP A O 1
ATOM 3733 N N . SER A 1 459 ? -3.433 10.138 -7.089 1.00 33.78 459 SER A N 1
ATOM 3734 C CA . SER A 1 459 ? -2.242 10.183 -6.218 1.00 33.78 459 SER A CA 1
ATOM 3735 C C . SER A 1 459 ? -1.938 11.582 -5.675 1.00 33.78 459 SER A C 1
ATOM 3737 O O . SER A 1 459 ? -0.919 11.769 -5.012 1.00 33.78 459 SER A O 1
ATOM 3739 N N . ALA A 1 460 ? -2.822 12.551 -5.924 1.00 25.73 460 ALA A N 1
ATOM 3740 C CA . ALA A 1 460 ? -2.837 13.823 -5.218 1.00 25.73 460 ALA A CA 1
ATOM 3741 C C . ALA A 1 460 ? -3.711 13.685 -3.959 1.00 25.73 460 ALA A C 1
ATOM 3743 O O . ALA A 1 460 ? -4.904 13.970 -3.989 1.00 25.73 460 ALA A O 1
ATOM 3744 N N . PHE A 1 461 ? -3.107 13.214 -2.869 1.00 29.31 461 PHE A N 1
ATOM 3745 C CA . PHE A 1 461 ? -3.647 13.352 -1.515 1.00 29.31 461 PHE A CA 1
ATOM 3746 C C . PHE A 1 461 ? -2.663 14.135 -0.657 1.00 29.31 461 PHE A C 1
ATOM 3748 O O . PHE A 1 461 ? -1.451 13.816 -0.728 1.00 29.31 461 PHE A O 1
#